Protein AF-0000000078659717 (afdb_homodimer)

InterPro domains:
  IPR007537 tRNAHis guanylyltransferase Thg1 [PTHR12729] (13-217)
  IPR024956 tRNAHis guanylyltransferase catalytic domain [PF04446] (12-141)
  IPR038469 tRNAHis guanylyltransferase Thg1 superfamily [G3DSA:3.30.70.3000] (7-246)

Sequence (492 aa):
MVKKKYTDFDIRMKEYEKAYKIKLPKRMPVLVRIDGKAFHTYTKGMEKPFDENIAKAMWETSKYLAENIMGCKVVYHQSDEISLLITNYDKLTTESWFSNSLQKIASISASLATYKFNDYMKTNNFSDKAAIFDARAWVLPQDEVCNYFLWRQQDCTKNSISMVAQANFSHKQLHRLSGSQMQDKLMLERGINWNNLPTWQKRGVCITKQYHSKGETKRSRWEVDLEIPIFSKDRSYIDQYVYLNKMVKKKYTDFDIRMKEYEKAYKIKLPKRMPVLVRIDGKAFHTYTKGMEKPFDENIAKAMWETSKYLAENIMGCKVVYHQSDEISLLITNYDKLTTESWFSNSLQKIASISASLATYKFNDYMKTNNFSDKAAIFDARAWVLPQDEVCNYFLWRQQDCTKNSISMVAQANFSHKQLHRLSGSQMQDKLMLERGINWNNLPTWQKRGVCITKQYHSKGETKRSRWEVDLEIPIFSKDRSYIDQYVYLNK

Nearest PDB structures (foldseek):
  4kgm-assembly1_A-2  TM=9.883E-01  e=4.163E-37  Bacillus thuringiensis serovar israelensis ATCC 35646
  4kgm-assembly2_C-3  TM=9.774E-01  e=2.243E-37  Bacillus thuringiensis serovar israelensis ATCC 35646
  4kgm-assembly1_B-2  TM=9.807E-01  e=6.419E-37  Bacillus thuringiensis serovar israelensis ATCC 35646
  4kgm-assembly2_D-3  TM=9.768E-01  e=7.616E-36  Bacillus thuringiensis serovar israelensis ATCC 35646
  4kgk-assembly1_A  TM=9.848E-01  e=1.196E-32  Bacillus thuringiensis serovar israelensis ATCC 35646

Foldseek 3Di:
DPDPPDDPVRVVVVVVVVVPFDFADAQFKKKKKKFWDPVVVVCVPADPPDHVLLLVLQQQLQQQLQVPFAQWAKWWDADRMIMTIGGQVPDPPGAHGVNRGFVCVFVVSQVSSQVSSCVSCVVVVVDNDRIGMTMGMHGDHLVCQLVVLLVLQVVLQQVLLVRVLVVPDPCVVCPPPHSVRSQVCCCPPVVDRSVPDFQCSRGRWMWHWDWDDDDPDIDIGTDIDSDDDNCVVPVCSRSCSRCVPD/DPDPPDDPVRVVVVVVVVVPFDFADAQFKKKKKKFWDPVVVVCVPADPPDHVLLLVLQQQLQQQLQVPFPQWAKWWDADRMIMTIGGQVPDPPGAHGVNRGFVCVFVVSQVSSQVSSCVSCVVVVNDNDRIGMGMGMHGDHLVCQLVVLLVLQVVLQQVLLVRVLVVPDPCVVCPPPHSVRSQVCCCPPVVDHSVPDFQCSRGRWMWHWDWDDDDPDIDIGTDIDSDDDNCVVPVCSRSCSRCVPD

Organism: NCBI:txid2884420

Secondary structure (DSSP, 8-state):
-------HHHHHHHHHHHTT--BPPSSS-EEEEEEETTHHHHTTTS-SS--HHHHHHHHHHHHHHHHHSTTEEEEEEETTEEEEEE---SSTTPPPGGGGBHHHHHHHHHHHHHHHHHHHHHHTTS--SPP-EEEEEEE--HHHHHHHHHHHHHHHHHHHHHHHHHHHS-HHHHTT--HHHHHHHIIIII---GGGS-HHHHH-EEEEEEEEEETTEEEEEEEEETTPPPTTT-THHHHHHHS---/-------HHHHHHHHHHHTT--BPPSSS-EEEEEEETTHHHHTTTS-SS--HHHHHHHHHHHHHHHHHSTTEEEEEEETTEEEEEE---SSTTPPPGGGGBHHHHHHHHHHHHHHHHHHHHHHTTS--SPP-EEEEEEE--HHHHHHHHHHHHHHHHHHHHHHHHHHHS-HHHHTT--HHHHHHHHHHHH---GGGS-HHHHH-EEEEEEEEEETTEEEEEEEEETTPPPTTT-THHHHHHHS---

Radius of gyration: 25.47 Å; Cα contacts (8 Å, |Δi|>4): 836; chains: 2; bounding box: 66×80×56 Å

pLDDT: mean 94.97, std 9.18, range [29.44, 98.94]

Solvent-accessible surface area (backbone atoms only — not comparable to full-atom values): 26848 Å² total; per-residue (Å²): 127,87,76,81,81,75,48,73,68,52,49,54,58,48,47,48,53,51,74,57,64,48,60,54,74,79,70,41,39,32,40,39,41,34,37,49,57,64,45,78,66,69,50,61,91,52,59,77,70,67,39,66,68,61,52,51,31,52,51,53,22,50,41,51,46,52,74,70,38,66,46,50,57,41,34,40,40,42,95,63,35,39,37,35,39,29,48,27,58,91,40,94,79,44,70,48,56,75,71,30,28,47,38,49,52,11,0,37,53,8,8,52,42,16,40,45,31,42,52,48,29,42,76,69,69,73,45,85,70,88,60,43,20,26,17,41,59,38,60,45,60,73,89,44,49,50,54,46,55,37,52,53,32,53,51,31,32,53,50,33,54,51,37,51,42,56,68,75,41,54,69,77,78,50,61,92,54,50,73,69,52,43,47,48,46,32,34,76,74,68,66,41,59,73,85,74,50,59,46,50,61,43,47,20,36,32,38,37,76,42,79,44,75,52,86,94,47,82,44,74,45,68,41,78,35,60,77,62,75,59,46,90,82,41,47,63,77,50,41,56,67,70,59,61,82,123,126,86,74,80,81,73,48,72,67,51,50,54,57,48,48,48,52,51,74,58,64,48,62,54,74,81,69,41,40,31,40,39,41,33,38,49,57,63,47,79,65,68,51,61,90,53,60,76,68,69,38,66,69,60,51,50,30,51,50,53,22,49,42,52,48,51,75,70,39,66,46,51,55,42,34,41,40,40,95,63,35,37,38,36,39,30,48,27,58,90,41,93,81,44,70,48,57,74,69,29,28,48,40,51,53,12,0,37,54,8,7,52,41,16,38,43,30,42,50,45,27,43,74,69,71,72,46,84,69,87,60,41,20,26,17,42,59,38,60,45,60,72,88,45,49,49,55,47,54,37,52,53,32,52,50,33,32,53,50,33,52,50,36,52,41,56,68,74,38,54,69,77,78,51,61,93,53,49,70,68,51,42,47,50,45,34,33,76,74,68,68,41,59,71,85,74,50,57,46,51,62,45,46,20,34,32,38,36,77,41,79,43,74,54,85,93,46,80,44,75,44,68,41,80,36,61,76,61,72,60,47,90,82,42,48,61,76,50,41,55,67,70,60,60,82,126

Structure (mmCIF, N/CA/C/O backbone):
data_AF-0000000078659717-model_v1
#
loop_
_entity.id
_entity.type
_entity.pdbx_description
1 polymer Gp378
#
loop_
_atom_site.group_PDB
_atom_site.id
_atom_site.type_symbol
_atom_site.label_atom_id
_atom_site.label_alt_id
_atom_site.label_comp_id
_atom_site.label_asym_id
_atom_site.label_entity_id
_atom_site.label_seq_id
_atom_site.pdbx_PDB_ins_code
_atom_site.Cartn_x
_atom_site.Cartn_y
_atom_site.Cartn_z
_atom_site.occupancy
_atom_site.B_iso_or_equiv
_atom_site.auth_seq_id
_atom_site.auth_comp_id
_atom_site.auth_asym_id
_atom_site.auth_atom_id
_atom_site.pdbx_PDB_model_num
ATOM 1 N N . MET A 1 1 ? -19.469 -27.016 5.164 1 29.44 1 MET A N 1
ATOM 2 C CA . MET A 1 1 ? -18.328 -26.641 4.352 1 29.44 1 MET A CA 1
ATOM 3 C C . MET A 1 1 ? -17.094 -27.469 4.734 1 29.44 1 MET A C 1
ATOM 5 O O . MET A 1 1 ? -16.703 -27.484 5.902 1 29.44 1 MET A O 1
ATOM 9 N N . VAL A 1 2 ? -16.875 -28.594 4.043 1 34 2 VAL A N 1
ATOM 10 C CA . VAL A 1 2 ? -15.797 -29.5 4.414 1 34 2 VAL A CA 1
ATOM 11 C C . VAL A 1 2 ? -14.516 -28.703 4.68 1 34 2 VAL A C 1
ATOM 13 O O . VAL A 1 2 ? -14.062 -27.953 3.818 1 34 2 VAL A O 1
ATOM 16 N N . LYS A 1 3 ? -14.133 -28.547 5.852 1 50.91 3 LYS A N 1
ATOM 17 C CA . LYS A 1 3 ? -12.922 -27.859 6.293 1 50.91 3 LYS A CA 1
ATOM 18 C C . LYS A 1 3 ? -11.688 -28.422 5.582 1 50.91 3 LYS A C 1
ATOM 20 O O . LYS A 1 3 ? -11.469 -29.641 5.57 1 50.91 3 LYS A O 1
ATOM 25 N N . LYS A 1 4 ? -11.109 -27.703 4.551 1 56.97 4 LYS A N 1
ATOM 26 C CA . LYS A 1 4 ? -9.922 -28.078 3.781 1 56.97 4 LYS A CA 1
ATOM 27 C C . LYS A 1 4 ? -8.852 -28.672 4.68 1 56.97 4 LYS A C 1
ATOM 29 O O . LYS A 1 4 ? -8.461 -28.078 5.684 1 56.97 4 LYS A O 1
ATOM 34 N N . LYS A 1 5 ? -8.578 -30.031 4.676 1 68.81 5 LYS A N 1
ATOM 35 C CA . LYS A 1 5 ? -7.52 -30.703 5.434 1 68.81 5 LYS A CA 1
ATOM 36 C C . LYS A 1 5 ? -6.141 -30.266 4.953 1 68.81 5 LYS A C 1
ATOM 38 O O . LYS A 1 5 ? -5.75 -30.547 3.822 1 68.81 5 LYS A O 1
ATOM 43 N N . TYR A 1 6 ? -5.48 -29.297 5.699 1 80.62 6 TYR A N 1
ATOM 44 C CA . TYR A 1 6 ? -4.133 -28.844 5.371 1 80.62 6 TYR A CA 1
ATOM 45 C C . TYR A 1 6 ? -3.115 -29.969 5.562 1 80.62 6 TYR A C 1
ATOM 47 O O . TYR A 1 6 ? -3.189 -30.719 6.531 1 80.62 6 TYR A O 1
ATOM 55 N N . THR A 1 7 ? -2.301 -30.172 4.574 1 87.94 7 THR A N 1
ATOM 56 C CA . THR A 1 7 ? -1.182 -31.094 4.691 1 87.94 7 THR A CA 1
ATOM 57 C C . THR A 1 7 ? -0.105 -30.531 5.613 1 87.94 7 THR A C 1
ATOM 59 O O . THR A 1 7 ? -0.147 -29.359 5.977 1 87.94 7 THR A O 1
ATOM 62 N N . ASP A 1 8 ? 0.737 -31.375 6.09 1 91.5 8 ASP A N 1
ATOM 63 C CA . ASP A 1 8 ? 1.882 -30.938 6.875 1 91.5 8 ASP A CA 1
ATOM 64 C C . ASP A 1 8 ? 2.699 -29.891 6.117 1 91.5 8 ASP A C 1
ATOM 66 O O . ASP A 1 8 ? 3.242 -28.969 6.719 1 91.5 8 ASP A O 1
ATOM 70 N N . PHE A 1 9 ? 2.77 -30.047 4.887 1 92.56 9 PHE A N 1
ATOM 71 C CA . PHE A 1 9 ? 3.48 -29.125 4.016 1 92.56 9 PHE A CA 1
ATOM 72 C C . PHE A 1 9 ? 2.822 -27.75 4.035 1 92.56 9 PHE A C 1
ATOM 74 O O . PHE A 1 9 ? 3.5 -26.734 4.203 1 92.56 9 PHE A O 1
ATOM 81 N N . ASP A 1 10 ? 1.534 -27.672 3.979 1 93.56 10 ASP A N 1
ATOM 82 C CA . ASP A 1 10 ? 0.777 -26.422 4.066 1 93.56 10 ASP A CA 1
ATOM 83 C C . ASP A 1 10 ? 1.023 -25.719 5.398 1 93.56 10 ASP A C 1
ATOM 85 O O . ASP A 1 10 ? 1.271 -24.516 5.438 1 93.56 10 ASP A O 1
ATOM 89 N N . ILE A 1 11 ? 0.932 -26.516 6.363 1 94.88 11 ILE A N 1
ATOM 90 C CA . ILE A 1 11 ? 1.071 -26 7.719 1 94.88 11 ILE A CA 1
ATOM 91 C C . ILE A 1 11 ? 2.453 -25.375 7.891 1 94.88 11 ILE A C 1
ATOM 93 O O . ILE A 1 11 ? 2.578 -24.281 8.445 1 94.88 11 ILE A O 1
ATOM 97 N N . ARG A 1 12 ? 3.447 -26.062 7.426 1 95.5 12 ARG A N 1
ATOM 98 C CA . ARG A 1 12 ? 4.816 -25.578 7.547 1 95.5 12 ARG A CA 1
ATOM 99 C C . ARG A 1 12 ? 4.988 -24.234 6.832 1 95.5 12 ARG A C 1
ATOM 101 O O . ARG A 1 12 ? 5.551 -23.297 7.395 1 95.5 12 ARG A O 1
ATOM 108 N N . MET A 1 13 ? 4.512 -24.094 5.605 1 96 13 MET A N 1
ATOM 109 C CA . MET A 1 13 ? 4.613 -22.844 4.863 1 96 13 MET A CA 1
ATOM 110 C C . MET A 1 13 ? 3.865 -21.719 5.582 1 96 13 MET A C 1
ATOM 112 O O . MET A 1 13 ? 4.367 -20.609 5.691 1 96 13 MET A O 1
ATOM 116 N N . LYS A 1 14 ? 2.701 -22.047 6.082 1 96.19 14 LYS A N 1
ATOM 117 C CA . LYS A 1 14 ? 1.874 -21.062 6.773 1 96.19 14 LYS A CA 1
ATOM 118 C C . LYS A 1 14 ? 2.527 -20.609 8.078 1 96.19 14 LYS A C 1
ATOM 120 O O . LYS A 1 14 ? 2.379 -19.453 8.484 1 96.19 14 LYS A O 1
ATOM 125 N N . GLU A 1 15 ? 3.24 -21.516 8.695 1 96.88 15 GLU A N 1
ATOM 126 C CA . GLU A 1 15 ? 3.893 -21.188 9.961 1 96.88 15 GLU A CA 1
ATOM 127 C C . GLU A 1 15 ? 4.973 -20.125 9.773 1 96.88 15 GLU A C 1
ATOM 129 O O . GLU A 1 15 ? 5.152 -19.266 10.625 1 96.88 15 GLU A O 1
ATOM 134 N N . TYR A 1 16 ? 5.727 -20.203 8.688 1 97.25 16 TYR A N 1
ATOM 135 C CA . TYR A 1 16 ? 6.727 -19.188 8.398 1 97.25 16 TYR A CA 1
ATOM 136 C C . TYR A 1 16 ? 6.078 -17.812 8.273 1 97.25 16 TYR A C 1
ATOM 138 O O . TYR A 1 16 ? 6.594 -16.812 8.805 1 97.25 16 TYR A O 1
ATOM 146 N N . GLU A 1 17 ? 4.965 -17.75 7.559 1 96.38 17 GLU A N 1
ATOM 147 C CA . GLU A 1 17 ? 4.23 -16.5 7.383 1 96.38 17 GLU A CA 1
ATOM 148 C C . GLU A 1 17 ? 3.672 -16 8.711 1 96.38 17 GLU A C 1
ATOM 150 O O . GLU A 1 17 ? 3.766 -14.812 9.016 1 96.38 17 GLU A O 1
ATOM 155 N N . LYS A 1 18 ? 3.133 -16.922 9.469 1 96.25 18 LYS A N 1
ATOM 156 C CA . LYS A 1 18 ? 2.471 -16.594 10.734 1 96.25 18 LYS A CA 1
ATOM 157 C C . LYS A 1 18 ? 3.455 -16 11.734 1 96.25 18 LYS A C 1
ATOM 159 O O . LYS A 1 18 ? 3.084 -15.164 12.555 1 96.25 18 LYS A O 1
ATOM 164 N N . ALA A 1 19 ? 4.695 -16.391 11.648 1 96.5 19 ALA A N 1
ATOM 165 C CA . ALA A 1 19 ? 5.727 -15.945 12.578 1 96.5 19 ALA A CA 1
ATOM 166 C C . ALA A 1 19 ? 5.895 -14.43 12.523 1 96.5 19 ALA A C 1
ATOM 168 O O . ALA A 1 19 ? 6.383 -13.82 13.477 1 96.5 19 ALA A O 1
ATOM 169 N N . TYR A 1 20 ? 5.449 -13.82 11.477 1 96.75 20 TYR A N 1
ATOM 170 C CA . TYR A 1 20 ? 5.625 -12.383 11.305 1 96.75 20 TYR A CA 1
ATOM 171 C C . TYR A 1 20 ? 4.277 -11.672 11.25 1 96.75 20 TYR A C 1
ATOM 173 O O . TYR A 1 20 ? 4.188 -10.539 10.781 1 96.75 20 TYR A O 1
ATOM 181 N N . LYS A 1 21 ? 3.285 -12.438 11.602 1 95.38 21 LYS A N 1
ATOM 182 C CA . LYS A 1 21 ? 1.972 -11.82 11.758 1 95.38 21 LYS A CA 1
ATOM 183 C C . LYS A 1 21 ? 1.873 -11.07 13.086 1 95.38 21 LYS A C 1
ATOM 185 O O . LYS A 1 21 ? 1.842 -11.688 14.148 1 95.38 21 LYS A O 1
ATOM 190 N N . ILE A 1 22 ? 1.884 -9.742 13.008 1 96.69 22 ILE A N 1
ATOM 191 C CA . ILE A 1 22 ? 1.797 -8.891 14.188 1 96.69 22 ILE A CA 1
ATOM 192 C C . ILE A 1 22 ? 0.433 -8.203 14.227 1 96.69 22 ILE A C 1
ATOM 194 O O . ILE A 1 22 ? -0.019 -7.648 13.227 1 96.69 22 ILE A O 1
ATOM 198 N N . LYS A 1 23 ? -0.174 -8.273 15.359 1 97.19 23 LYS A N 1
ATOM 199 C CA . LYS A 1 23 ? -1.453 -7.602 15.562 1 97.19 23 LYS A CA 1
ATOM 200 C C . LYS A 1 23 ? -1.335 -6.512 16.625 1 97.19 23 LYS A C 1
ATOM 202 O O . LYS A 1 23 ? -0.717 -6.723 17.672 1 97.19 23 LYS A O 1
ATOM 207 N N . LEU A 1 24 ? -1.872 -5.375 16.344 1 98.06 24 LEU A N 1
ATOM 208 C CA . LEU A 1 24 ? -1.978 -4.32 17.344 1 98.06 24 LEU A CA 1
ATOM 209 C C . LEU A 1 24 ? -2.986 -4.695 18.438 1 98.06 24 LEU A C 1
ATOM 211 O O . LEU A 1 24 ? -3.943 -5.43 18.172 1 98.06 24 LEU A O 1
ATOM 215 N N . PRO A 1 25 ? -2.744 -4.203 19.672 1 96.44 25 PRO A N 1
ATOM 216 C CA . PRO A 1 25 ? -3.715 -4.484 20.734 1 96.44 25 PRO A CA 1
ATOM 217 C C . PRO A 1 25 ? -5.102 -3.92 20.422 1 96.44 25 PRO A C 1
ATOM 219 O O . PRO A 1 25 ? -5.219 -2.879 19.766 1 96.44 25 PRO A O 1
ATOM 222 N N . LYS A 1 26 ? -6.082 -4.645 20.922 1 94.56 26 LYS A N 1
ATOM 223 C CA . LYS A 1 26 ? -7.465 -4.219 20.734 1 94.56 26 LYS A CA 1
ATOM 224 C C . LYS A 1 26 ? -7.824 -3.072 21.672 1 94.56 26 LYS A C 1
ATOM 226 O O . LYS A 1 26 ? -7.16 -2.869 22.688 1 94.56 26 LYS A O 1
ATOM 231 N N . ARG A 1 27 ? -8.875 -2.307 21.25 1 94.69 27 ARG A N 1
ATOM 232 C CA . ARG A 1 27 ? -9.547 -1.279 22.047 1 94.69 27 ARG A CA 1
ATOM 233 C C . ARG A 1 27 ? -8.57 -0.183 22.453 1 94.69 27 ARG A C 1
ATOM 235 O O . ARG A 1 27 ? -8.609 0.299 23.594 1 94.69 27 ARG A O 1
ATOM 242 N N . MET A 1 28 ? -7.598 0.082 21.703 1 97 28 MET A N 1
ATOM 243 C CA . MET A 1 28 ? -6.715 1.244 21.766 1 97 28 MET A CA 1
ATOM 244 C C . MET A 1 28 ? -6.789 2.062 20.484 1 97 28 MET A C 1
ATOM 246 O O . MET A 1 28 ? -7.035 1.515 19.406 1 97 28 MET A O 1
ATOM 250 N N . PRO A 1 29 ? -6.547 3.396 20.625 1 98.06 29 PRO A N 1
ATOM 251 C CA . PRO A 1 29 ? -6.461 4.172 19.391 1 98.06 29 PRO A CA 1
ATOM 252 C C . PRO A 1 29 ? -5.355 3.674 18.453 1 98.06 29 PRO A C 1
ATOM 254 O O . PRO A 1 29 ? -4.238 3.41 18.906 1 98.06 29 PRO A O 1
ATOM 257 N N . VAL A 1 30 ? -5.703 3.498 17.25 1 98.75 30 VAL A N 1
ATOM 258 C CA . VAL A 1 30 ? -4.727 3.146 16.219 1 98.75 30 VAL A CA 1
ATOM 259 C C . VAL A 1 30 ? -4.445 4.363 15.336 1 98.75 30 VAL A C 1
ATOM 261 O O . VAL A 1 30 ? -5.371 4.992 14.82 1 98.75 30 VAL A O 1
ATOM 264 N N . LEU A 1 31 ? -3.182 4.711 15.227 1 98.88 31 LEU A N 1
ATOM 265 C CA . LEU A 1 31 ? -2.748 5.723 14.266 1 98.88 31 LEU A CA 1
ATOM 266 C C . LEU A 1 31 ? -2.184 5.078 13.008 1 98.88 31 LEU A C 1
ATOM 268 O O . LEU A 1 31 ? -1.437 4.102 13.086 1 98.88 31 LEU A O 1
ATOM 272 N N . VAL A 1 32 ? -2.627 5.547 11.867 1 98.94 32 VAL A N 1
ATOM 273 C CA . VAL A 1 32 ? -2.02 5.215 10.578 1 98.94 32 VAL A CA 1
ATOM 274 C C . VAL A 1 32 ? -1.432 6.473 9.945 1 98.94 32 VAL A C 1
ATOM 276 O O . VAL A 1 32 ? -2.129 7.477 9.781 1 98.94 32 VAL A O 1
ATOM 279 N N . ARG A 1 33 ? -0.176 6.457 9.664 1 98.94 33 ARG A N 1
ATOM 280 C CA . ARG A 1 33 ? 0.45 7.559 8.945 1 98.94 33 ARG A CA 1
ATOM 281 C C . ARG A 1 33 ? 0.884 7.125 7.551 1 98.94 33 ARG A C 1
ATOM 283 O O . ARG A 1 33 ? 1.571 6.113 7.395 1 98.94 33 ARG A O 1
ATOM 290 N N . ILE A 1 34 ? 0.404 7.785 6.582 1 98.94 34 ILE A N 1
ATOM 291 C CA . ILE A 1 34 ? 0.702 7.555 5.176 1 98.94 34 ILE A CA 1
ATOM 292 C C . ILE A 1 34 ? 1.56 8.695 4.633 1 98.94 34 ILE A C 1
ATOM 294 O O . ILE A 1 34 ? 1.248 9.867 4.848 1 98.94 34 ILE A O 1
ATOM 298 N N . ASP A 1 35 ? 2.68 8.367 3.953 1 98.5 35 ASP A N 1
ATOM 299 C CA . ASP A 1 35 ? 3.639 9.375 3.498 1 98.5 35 ASP A CA 1
ATOM 300 C C . ASP A 1 35 ? 4.059 9.117 2.053 1 98.5 35 ASP A C 1
ATOM 302 O O . ASP A 1 35 ? 4.328 7.973 1.673 1 98.5 35 ASP A O 1
ATOM 306 N N . GLY A 1 36 ? 4.094 10.18 1.272 1 98.62 36 GLY A N 1
ATOM 307 C CA . GLY A 1 36 ? 4.555 10.047 -0.1 1 98.62 36 GLY A CA 1
ATOM 308 C C . GLY A 1 36 ? 6.02 9.672 -0.204 1 98.62 36 GLY A C 1
ATOM 309 O O . GLY A 1 36 ? 6.855 10.219 0.521 1 98.62 36 GLY A O 1
ATOM 310 N N . LYS A 1 37 ? 6.309 8.766 -1.077 1 97.69 37 LYS A N 1
ATOM 311 C CA . LYS A 1 37 ? 7.695 8.383 -1.336 1 97.69 37 LYS A CA 1
ATOM 312 C C . LYS A 1 37 ? 8.344 9.32 -2.35 1 97.69 37 LYS A C 1
ATOM 314 O O . LYS A 1 37 ? 7.898 9.406 -3.496 1 97.69 37 LYS A O 1
ATOM 319 N N . ALA A 1 38 ? 9.359 10 -1.999 1 96.38 38 ALA A N 1
ATOM 320 C CA . ALA A 1 38 ? 10.164 10.859 -2.873 1 96.38 38 ALA A CA 1
ATOM 321 C C . ALA A 1 38 ? 9.312 11.969 -3.486 1 96.38 38 ALA A C 1
ATOM 323 O O . ALA A 1 38 ? 9.367 12.203 -4.695 1 96.38 38 ALA A O 1
ATOM 324 N N . PHE A 1 39 ? 8.562 12.609 -2.688 1 96.69 39 PHE A N 1
ATOM 325 C CA . PHE A 1 39 ? 7.66 13.633 -3.186 1 96.69 39 PHE A CA 1
ATOM 326 C C . PHE A 1 39 ? 8.43 14.906 -3.523 1 96.69 39 PHE A C 1
ATOM 328 O O . PHE A 1 39 ? 7.922 15.766 -4.25 1 96.69 39 PHE A O 1
ATOM 335 N N . HIS A 1 40 ? 9.617 15.047 -2.873 1 93.44 40 HIS A N 1
ATOM 336 C CA . HIS A 1 40 ? 10.453 16.156 -3.307 1 93.44 40 HIS A CA 1
ATOM 337 C C . HIS A 1 40 ? 10.742 16.078 -4.801 1 93.44 40 HIS A C 1
ATOM 339 O O . HIS A 1 40 ? 10.828 17.109 -5.477 1 93.44 40 HIS A O 1
ATOM 345 N N . THR A 1 41 ? 10.922 14.883 -5.316 1 95.44 41 THR A N 1
ATOM 346 C CA . THR A 1 41 ? 11.133 14.648 -6.742 1 95.44 41 THR A CA 1
ATOM 347 C C . THR A 1 41 ? 9.82 14.719 -7.508 1 95.44 41 THR A C 1
ATOM 349 O O . THR A 1 41 ? 9.758 15.312 -8.586 1 95.44 41 THR A O 1
ATOM 352 N N . TYR A 1 42 ? 8.789 14.25 -6.934 1 96.88 42 TYR A N 1
ATOM 353 C CA . TYR A 1 42 ? 7.473 14.211 -7.57 1 96.88 42 TYR A CA 1
ATOM 354 C C . TYR A 1 42 ? 6.977 15.617 -7.879 1 96.88 42 TYR A C 1
ATOM 356 O O . TYR A 1 42 ? 6.371 15.852 -8.93 1 96.88 42 TYR A O 1
ATOM 364 N N . THR A 1 43 ? 7.262 16.547 -6.957 1 95.44 43 THR A N 1
ATOM 365 C CA . THR A 1 43 ? 6.656 17.875 -7.059 1 95.44 43 THR A CA 1
ATOM 366 C C . THR A 1 43 ? 7.57 18.828 -7.824 1 95.44 43 THR A C 1
ATOM 368 O O . THR A 1 43 ? 7.305 20.031 -7.895 1 95.44 43 THR A O 1
ATOM 371 N N . LYS A 1 44 ? 8.609 18.266 -8.359 1 94.19 44 LYS A N 1
ATOM 372 C CA . LYS A 1 44 ? 9.461 19.109 -9.203 1 94.19 44 LYS A CA 1
ATOM 373 C C . LYS A 1 44 ? 8.664 19.703 -10.359 1 94.19 44 LYS A C 1
ATOM 375 O O . LYS A 1 44 ? 7.957 18.984 -11.07 1 94.19 44 LYS A O 1
ATOM 380 N N . GLY A 1 45 ? 8.695 20.984 -10.523 1 91.56 45 GLY A N 1
ATOM 381 C CA . GLY A 1 45 ? 8.008 21.672 -11.602 1 91.56 45 GLY A CA 1
ATOM 382 C C . GLY A 1 45 ? 6.621 22.141 -11.227 1 91.56 45 GLY A C 1
ATOM 383 O O . GLY A 1 45 ? 5.961 22.828 -12.008 1 91.56 45 GLY A O 1
ATOM 384 N N . MET A 1 46 ? 6.207 21.797 -10.078 1 94.38 46 MET A N 1
ATOM 385 C CA . MET A 1 46 ? 4.902 22.25 -9.617 1 94.38 46 MET A CA 1
ATOM 386 C C . MET A 1 46 ? 5.02 23.594 -8.883 1 94.38 46 MET A C 1
ATOM 388 O O . MET A 1 46 ? 6.125 24.062 -8.625 1 94.38 46 MET A O 1
ATOM 392 N N . GLU A 1 47 ? 3.916 24.141 -8.617 1 95 47 GLU A N 1
ATOM 393 C CA . GLU A 1 47 ? 3.891 25.469 -7.992 1 95 47 GLU A CA 1
ATOM 394 C C . GLU A 1 47 ? 4.5 25.422 -6.594 1 95 47 GLU A C 1
ATOM 396 O O . GLU A 1 47 ? 4.25 24.484 -5.824 1 95 47 GLU A O 1
ATOM 401 N N . LYS A 1 48 ? 5.309 26.438 -6.246 1 92.25 48 LYS A N 1
ATOM 402 C CA . LYS A 1 48 ? 5.926 26.609 -4.934 1 92.25 48 LYS A CA 1
ATOM 403 C C . LYS A 1 48 ? 5.465 27.906 -4.27 1 92.25 48 LYS A C 1
ATOM 405 O O . LYS A 1 48 ? 5.168 28.891 -4.953 1 92.25 48 LYS A O 1
ATOM 410 N N . PRO A 1 49 ? 5.367 28.031 -3.023 1 95.12 49 PRO A N 1
ATOM 411 C CA . PRO A 1 49 ? 5.695 27 -2.037 1 95.12 49 PRO A CA 1
ATOM 412 C C . PRO A 1 49 ? 4.578 25.984 -1.854 1 95.12 49 PRO A C 1
ATOM 414 O O . PRO A 1 49 ? 4.805 24.906 -1.296 1 95.12 49 PRO A O 1
ATOM 417 N N . PHE A 1 50 ? 3.332 26.312 -2.275 1 96.44 50 PHE A N 1
ATOM 418 C CA . PHE A 1 50 ? 2.178 25.438 -2.129 1 96.44 50 PHE A CA 1
ATOM 419 C C . PHE A 1 50 ? 1.498 25.203 -3.475 1 96.44 50 PHE A C 1
ATOM 421 O O . PHE A 1 50 ? 1.243 26.156 -4.219 1 96.44 50 PHE A O 1
ATOM 428 N N . ASP A 1 51 ? 1.269 24.031 -3.807 1 97.06 51 ASP A N 1
ATOM 429 C CA . ASP A 1 51 ? 0.549 23.688 -5.027 1 97.06 51 ASP A CA 1
ATOM 430 C C . ASP A 1 51 ? -0.885 23.25 -4.723 1 97.06 51 ASP A C 1
ATOM 432 O O . ASP A 1 51 ? -1.11 22.234 -4.07 1 97.06 51 ASP A O 1
ATOM 436 N N . GLU A 1 52 ? -1.806 23.984 -5.203 1 97.19 52 GLU A N 1
ATOM 437 C CA . GLU A 1 52 ? -3.211 23.766 -4.875 1 97.19 52 GLU A CA 1
ATOM 438 C C . GLU A 1 52 ? -3.719 22.453 -5.457 1 97.19 52 GLU A C 1
ATOM 440 O O . GLU A 1 52 ? -4.605 21.812 -4.883 1 97.19 52 GLU A O 1
ATOM 445 N N . ASN A 1 53 ? -3.23 22.094 -6.613 1 97.56 53 ASN A N 1
ATOM 446 C CA . ASN A 1 53 ? -3.643 20.828 -7.219 1 97.56 53 ASN A CA 1
ATOM 447 C C . ASN A 1 53 ? -3.244 19.641 -6.352 1 97.56 53 ASN A C 1
ATOM 449 O O . ASN A 1 53 ? -4.035 18.719 -6.16 1 97.56 53 ASN A O 1
ATOM 453 N N . ILE A 1 54 ? -2.033 19.672 -5.789 1 98 54 ILE A N 1
ATOM 454 C CA . ILE A 1 54 ? -1.56 18.609 -4.902 1 98 54 ILE A CA 1
ATOM 455 C C . ILE A 1 54 ? -2.406 18.578 -3.633 1 98 54 ILE A C 1
ATOM 457 O O . ILE A 1 54 ? -2.805 17.516 -3.168 1 98 54 ILE A O 1
ATOM 461 N N . ALA A 1 55 ? -2.646 19.766 -3.105 1 98.12 55 ALA A N 1
ATOM 462 C CA . ALA A 1 55 ? -3.459 19.859 -1.896 1 98.12 55 ALA A CA 1
ATOM 463 C C . ALA A 1 55 ? -4.84 19.25 -2.111 1 98.12 55 ALA A C 1
ATOM 465 O O . ALA A 1 55 ? -5.293 18.438 -1.309 1 98.12 55 ALA A O 1
ATOM 466 N N . LYS A 1 56 ? -5.453 19.609 -3.207 1 98.31 56 LYS A N 1
ATOM 467 C CA . LYS A 1 56 ? -6.777 19.078 -3.523 1 98.31 56 LYS A CA 1
ATOM 468 C C . LYS A 1 56 ? -6.742 17.562 -3.686 1 98.31 56 LYS A C 1
ATOM 470 O O . LYS A 1 56 ? -7.637 16.859 -3.205 1 98.31 56 LYS A O 1
ATOM 475 N N . ALA A 1 57 ? -5.75 17.078 -4.359 1 98.75 57 ALA A N 1
ATOM 476 C CA . ALA A 1 57 ? -5.602 15.633 -4.543 1 98.75 57 ALA A CA 1
ATOM 477 C C . ALA A 1 57 ? -5.453 14.922 -3.201 1 98.75 57 ALA A C 1
ATOM 479 O O . ALA A 1 57 ? -6.059 13.875 -2.979 1 98.75 57 ALA A O 1
ATOM 480 N N . MET A 1 58 ? -4.66 15.523 -2.328 1 98.88 58 MET A N 1
ATOM 481 C CA . MET A 1 58 ? -4.453 14.945 -1.005 1 98.88 58 MET A CA 1
ATOM 482 C C . MET A 1 58 ? -5.738 14.977 -0.188 1 98.88 58 MET A C 1
ATOM 484 O O . MET A 1 58 ? -6.02 14.047 0.57 1 98.88 58 MET A O 1
ATOM 488 N N . TRP A 1 59 ? -6.523 16.062 -0.346 1 98.88 59 TRP A N 1
ATOM 489 C CA . TRP A 1 59 ? -7.789 16.172 0.376 1 98.88 59 TRP A CA 1
ATOM 490 C C . TRP A 1 59 ? -8.781 15.117 -0.099 1 98.88 59 TRP A C 1
ATOM 492 O O . TRP A 1 59 ? -9.422 14.453 0.714 1 98.88 59 TRP A O 1
ATOM 502 N N . GLU A 1 60 ? -8.875 14.938 -1.368 1 98.88 60 GLU A N 1
ATOM 503 C CA . GLU A 1 60 ? -9.766 13.914 -1.91 1 98.88 60 GLU A CA 1
ATOM 504 C C . GLU A 1 60 ? -9.289 12.516 -1.535 1 98.88 60 GLU A C 1
ATOM 506 O O . GLU A 1 60 ? -10.109 11.625 -1.271 1 98.88 60 GLU A O 1
ATOM 511 N N . THR A 1 61 ? -8.039 12.312 -1.547 1 98.94 61 THR A N 1
ATOM 512 C CA . THR A 1 61 ? -7.465 11.055 -1.087 1 98.94 61 THR A CA 1
ATOM 513 C C . THR A 1 61 ? -7.824 10.797 0.375 1 98.94 61 THR A C 1
ATOM 515 O O . THR A 1 61 ? -8.227 9.695 0.738 1 98.94 61 THR A O 1
ATOM 518 N N . SER A 1 62 ? -7.68 11.82 1.209 1 98.94 62 SER A N 1
ATOM 519 C CA . SER A 1 62 ? -8.008 11.711 2.627 1 98.94 62 SER A CA 1
ATOM 520 C C . SER A 1 62 ? -9.469 11.352 2.832 1 98.94 62 SER A C 1
ATOM 522 O O . SER A 1 62 ? -9.797 10.516 3.676 1 98.94 62 SER A O 1
ATOM 524 N N . LYS A 1 63 ? -10.344 11.992 2.059 1 98.88 63 LYS A N 1
ATOM 525 C CA . LYS A 1 63 ? -11.758 11.656 2.121 1 98.88 63 LYS A CA 1
ATOM 526 C C . LYS A 1 63 ? -12 10.195 1.751 1 98.88 63 LYS A C 1
ATOM 528 O O . LYS A 1 63 ? -12.758 9.5 2.424 1 98.88 63 LYS A O 1
ATOM 533 N N . TYR A 1 64 ? -11.383 9.797 0.669 1 98.88 64 TYR A N 1
ATOM 534 C CA . TYR A 1 64 ? -11.5 8.422 0.194 1 98.88 64 TYR A CA 1
ATOM 535 C C . TYR A 1 64 ? -11.031 7.434 1.258 1 98.88 64 TYR A C 1
ATOM 537 O O . TYR A 1 64 ? -11.672 6.406 1.482 1 98.88 64 TYR A O 1
ATOM 545 N N . LEU A 1 65 ? -9.891 7.715 1.947 1 98.94 65 LEU A N 1
ATOM 546 C CA . LEU A 1 65 ? -9.383 6.887 3.035 1 98.94 65 LEU A CA 1
ATOM 547 C C . LEU A 1 65 ? -10.391 6.801 4.176 1 98.94 65 LEU A C 1
ATOM 549 O O . LEU A 1 65 ? -10.695 5.711 4.664 1 98.94 65 LEU A O 1
ATOM 553 N N . ALA A 1 66 ? -10.891 7.957 4.559 1 98.81 66 ALA A N 1
ATOM 554 C CA . ALA A 1 66 ? -11.844 8.008 5.664 1 98.81 66 ALA A CA 1
ATOM 555 C C . ALA A 1 66 ? -13.078 7.16 5.363 1 98.81 66 ALA A C 1
ATOM 557 O O . ALA A 1 66 ? -13.617 6.496 6.25 1 98.81 66 ALA A O 1
ATOM 558 N N . GLU A 1 67 ? -13.492 7.168 4.133 1 98.19 67 GLU A N 1
ATOM 559 C CA . GLU A 1 67 ? -14.68 6.441 3.693 1 98.19 67 GLU A CA 1
ATOM 560 C C . GLU A 1 67 ? -14.43 4.934 3.666 1 98.19 67 GLU A C 1
ATOM 562 O O . GLU A 1 67 ? -15.352 4.141 3.863 1 98.19 67 GLU A O 1
ATOM 567 N N . ASN A 1 68 ? -13.203 4.539 3.484 1 98.31 68 ASN A N 1
ATOM 568 C CA . ASN A 1 68 ? -12.945 3.137 3.172 1 98.31 68 ASN A CA 1
ATOM 569 C C . ASN A 1 68 ? -12.211 2.434 4.309 1 98.31 68 ASN A C 1
ATOM 571 O O . ASN A 1 68 ? -12 1.22 4.262 1 98.31 68 ASN A O 1
ATOM 575 N N . ILE A 1 69 ? -11.805 3.178 5.301 1 98.44 69 ILE A N 1
ATOM 576 C CA . ILE A 1 69 ? -11.125 2.578 6.449 1 98.44 69 ILE A CA 1
ATOM 577 C C . ILE A 1 69 ? -12.086 2.492 7.629 1 98.44 69 ILE A C 1
ATOM 579 O O . ILE A 1 69 ? -12.516 3.516 8.164 1 98.44 69 ILE A O 1
ATOM 583 N N . MET A 1 70 ? -12.367 1.288 8.008 1 97.44 70 MET A N 1
ATOM 584 C CA . MET A 1 70 ? -13.312 1.034 9.086 1 97.44 70 MET A CA 1
ATOM 585 C C . MET A 1 70 ? -12.805 1.605 10.406 1 97.44 70 MET A C 1
ATOM 587 O O . MET A 1 70 ? -11.656 1.378 10.781 1 97.44 70 MET A O 1
ATOM 591 N N . GLY A 1 71 ? -13.648 2.385 11.07 1 96.81 71 GLY A N 1
ATOM 592 C CA . GLY A 1 71 ? -13.305 2.9 12.383 1 96.81 71 GLY A CA 1
ATOM 593 C C . GLY A 1 71 ? -12.625 4.258 12.336 1 96.81 71 GLY A C 1
ATOM 594 O O . GLY A 1 71 ? -12.328 4.844 13.383 1 96.81 71 GLY A O 1
ATOM 595 N N . CYS A 1 72 ? -12.383 4.789 11.164 1 98.25 72 CYS A N 1
ATOM 596 C CA . CYS A 1 72 ? -11.719 6.086 11.039 1 98.25 72 CYS A CA 1
ATOM 597 C C . CYS A 1 72 ? -12.547 7.184 11.695 1 98.25 72 CYS A C 1
ATOM 599 O O . CYS A 1 72 ? -13.758 7.281 11.461 1 98.25 72 CYS A O 1
ATOM 601 N N . LYS A 1 73 ? -11.898 8.016 12.477 1 97.88 73 LYS A N 1
ATOM 602 C CA . LYS A 1 73 ? -12.609 9.062 13.211 1 97.88 73 LYS A CA 1
ATOM 603 C C . LYS A 1 73 ? -12.258 10.445 12.672 1 97.88 73 LYS A C 1
ATOM 605 O O . LYS A 1 73 ? -13.102 11.344 12.664 1 97.88 73 LYS A O 1
ATOM 610 N N . VAL A 1 74 ? -11.055 10.625 12.32 1 98.69 74 VAL A N 1
ATOM 611 C CA . VAL A 1 74 ? -10.555 11.898 11.805 1 98.69 74 VAL A CA 1
ATOM 612 C C . VAL A 1 74 ? -9.281 11.672 11 1 98.69 74 VAL A C 1
ATOM 614 O O . VAL A 1 74 ? -8.523 10.734 11.273 1 98.69 74 VAL A O 1
ATOM 617 N N . VAL A 1 75 ? -9.086 12.438 9.961 1 98.94 75 VAL A N 1
ATOM 618 C CA . VAL A 1 75 ? -7.875 12.422 9.148 1 98.94 75 VAL A CA 1
ATOM 619 C C . VAL A 1 75 ? -7.211 13.797 9.18 1 98.94 75 VAL A C 1
ATOM 621 O O . VAL A 1 75 ? -7.883 14.82 9.07 1 98.94 75 VAL A O 1
ATOM 624 N N . TYR A 1 76 ? -5.945 13.867 9.484 1 98.94 76 TYR A N 1
ATOM 625 C CA . TYR A 1 76 ? -5.145 15.086 9.398 1 98.94 76 TYR A CA 1
ATOM 626 C C . TYR A 1 76 ? -4.188 15.031 8.219 1 98.94 76 TYR A C 1
ATOM 628 O O . TYR A 1 76 ? -3.508 14.023 8.008 1 98.94 76 TYR A O 1
ATOM 636 N N . HIS A 1 77 ? -4.215 16.047 7.375 1 98.88 77 HIS A N 1
ATOM 637 C CA . HIS A 1 77 ? -3.33 16.125 6.219 1 98.88 77 HIS A CA 1
ATOM 638 C C . HIS A 1 77 ? -2.385 17.312 6.324 1 98.88 77 HIS A C 1
ATOM 640 O O . HIS A 1 77 ? -2.803 18.406 6.695 1 98.88 77 HIS A O 1
ATOM 646 N N . GLN A 1 78 ? -1.093 17.078 6.012 1 98.12 78 GLN A N 1
ATOM 647 C CA . GLN A 1 78 ? -0.085 18.109 5.777 1 98.12 78 GLN A CA 1
ATOM 648 C C . GLN A 1 78 ? 0.932 17.656 4.734 1 98.12 78 GLN A C 1
ATOM 650 O O . GLN A 1 78 ? 1.318 16.484 4.707 1 98.12 78 GLN A O 1
ATOM 655 N N . SER A 1 79 ? 1.287 18.531 3.779 1 96.62 79 SER A N 1
ATOM 656 C CA . SER A 1 79 ? 2.297 18.234 2.764 1 96.62 79 SER A CA 1
ATOM 657 C C . SER A 1 79 ? 2.006 16.922 2.047 1 96.62 79 SER A C 1
ATOM 659 O O . SER A 1 79 ? 0.946 16.766 1.437 1 96.62 79 SER A O 1
ATOM 661 N N . ASP A 1 80 ? 2.904 16.016 2.121 1 97.94 80 ASP A N 1
ATOM 662 C CA . ASP A 1 80 ? 2.689 14.719 1.492 1 97.94 80 ASP A CA 1
ATOM 663 C C . ASP A 1 80 ? 2.336 13.656 2.531 1 97.94 80 ASP A C 1
ATOM 665 O O . ASP A 1 80 ? 2.447 12.453 2.266 1 97.94 80 ASP A O 1
ATOM 669 N N . GLU A 1 81 ? 1.896 14.07 3.691 1 98.75 81 GLU A N 1
ATOM 670 C CA . GLU A 1 81 ? 1.644 13.164 4.809 1 98.75 81 GLU A CA 1
ATOM 671 C C . GLU A 1 81 ? 0.176 13.195 5.223 1 98.75 81 GLU A C 1
ATOM 673 O O . GLU A 1 81 ? -0.437 14.266 5.277 1 98.75 81 GLU A O 1
ATOM 678 N N . ILE A 1 82 ? -0.415 12.016 5.457 1 98.94 82 ILE A N 1
ATOM 679 C CA . ILE A 1 82 ? -1.773 11.836 5.957 1 98.94 82 ILE A CA 1
ATOM 680 C C . ILE A 1 82 ? -1.744 11.008 7.238 1 98.94 82 ILE A C 1
ATOM 682 O O . ILE A 1 82 ? -1.128 9.938 7.285 1 98.94 82 ILE A O 1
ATOM 686 N N . SER A 1 83 ? -2.377 11.508 8.305 1 98.94 83 SER A N 1
ATOM 687 C CA . SER A 1 83 ? -2.514 10.773 9.562 1 98.94 83 SER A CA 1
ATOM 688 C C . SER A 1 83 ? -3.977 10.469 9.867 1 98.94 83 SER A C 1
ATOM 690 O O . SER A 1 83 ? -4.82 11.367 9.859 1 98.94 83 SER A O 1
ATOM 692 N N . LEU A 1 84 ? -4.277 9.219 10.148 1 98.88 84 LEU A N 1
ATOM 693 C CA . LEU A 1 84 ? -5.633 8.797 10.477 1 98.88 84 LEU A CA 1
ATOM 694 C C . LEU A 1 84 ? -5.715 8.289 11.914 1 98.88 84 LEU A C 1
ATOM 696 O O . LEU A 1 84 ? -4.82 7.57 12.367 1 98.88 84 LEU A O 1
ATOM 700 N N . LEU A 1 85 ? -6.797 8.641 12.555 1 98.81 85 LEU A N 1
ATOM 701 C CA . LEU A 1 85 ? -7.156 8.008 13.828 1 98.81 85 LEU A CA 1
ATOM 702 C C . LEU A 1 85 ? -8.242 6.961 13.617 1 98.81 85 LEU A C 1
ATOM 704 O O . LEU A 1 85 ? -9.312 7.258 13.078 1 98.81 85 LEU A O 1
ATOM 708 N N . ILE A 1 86 ? -7.93 5.734 14.039 1 98.44 86 ILE A N 1
ATOM 709 C CA . ILE A 1 86 ? -8.883 4.633 13.992 1 98.44 86 ILE A CA 1
ATOM 710 C C . ILE A 1 86 ? -9.203 4.172 15.414 1 98.44 86 ILE A C 1
ATOM 712 O O . ILE A 1 86 ? -8.305 3.982 16.234 1 98.44 86 ILE A O 1
ATOM 716 N N . THR A 1 87 ? -10.43 4.055 15.711 1 96.69 87 THR A N 1
ATOM 717 C CA . THR A 1 87 ? -10.836 3.5 17 1 96.69 87 THR A CA 1
ATOM 718 C C . THR A 1 87 ? -11.727 2.275 16.797 1 96.69 87 THR A C 1
ATOM 720 O O . THR A 1 87 ? -12.32 2.098 15.734 1 96.69 87 THR A O 1
ATOM 723 N N . ASN A 1 88 ? -11.695 1.431 17.766 1 94.19 88 ASN A N 1
ATOM 724 C CA . ASN A 1 88 ? -12.57 0.261 17.734 1 94.19 88 ASN A CA 1
ATOM 725 C C . ASN A 1 88 ? -13.125 -0.045 19.125 1 94.19 88 ASN A C 1
ATOM 727 O O . ASN A 1 88 ? -13.281 -1.21 19.5 1 94.19 88 ASN A O 1
ATOM 731 N N . TYR A 1 89 ? -13.266 0.938 19.891 1 93.5 89 TYR A N 1
ATOM 732 C CA . TYR A 1 89 ? -13.727 0.726 21.25 1 93.5 89 TYR A CA 1
ATOM 733 C C . TYR A 1 89 ? -14.992 1.526 21.531 1 93.5 89 TYR A C 1
ATOM 735 O O . TYR A 1 89 ? -15.281 1.872 22.688 1 93.5 89 TYR A O 1
ATOM 743 N N . ASP A 1 90 ? -15.727 1.909 20.453 1 89.69 90 ASP A N 1
ATOM 744 C CA . ASP A 1 90 ? -17.016 2.568 20.625 1 89.69 90 ASP A CA 1
ATOM 745 C C . ASP A 1 90 ? -18 1.676 21.391 1 89.69 90 ASP A C 1
ATOM 747 O O . ASP A 1 90 ? -18.766 2.16 22.219 1 89.69 90 ASP A O 1
ATOM 751 N N . LYS A 1 91 ? -18.031 0.489 21.016 1 89.44 91 LYS A N 1
ATOM 752 C CA . LYS A 1 91 ? -18.75 -0.567 21.703 1 89.44 91 LYS A CA 1
ATOM 753 C C . LYS A 1 91 ? -17.844 -1.757 22 1 89.44 91 LYS A C 1
ATOM 755 O O . LYS A 1 91 ? -16.812 -1.934 21.344 1 89.44 91 LYS A O 1
ATOM 760 N N . LEU A 1 92 ? -18.25 -2.518 22.953 1 88.44 92 LEU A N 1
ATOM 761 C CA . LEU A 1 92 ? -17.469 -3.697 23.297 1 88.44 92 LEU A CA 1
ATOM 762 C C . LEU A 1 92 ? -17.375 -4.664 22.125 1 88.44 92 LEU A C 1
ATOM 764 O O . LEU A 1 92 ? -16.391 -5.371 21.984 1 88.44 92 LEU A O 1
ATOM 768 N N . THR A 1 93 ? -18.328 -4.637 21.25 1 89.38 93 THR A N 1
ATOM 769 C CA . THR A 1 93 ? -18.422 -5.609 20.172 1 89.38 93 THR A CA 1
ATOM 770 C C . THR A 1 93 ? -17.828 -5.051 18.891 1 89.38 93 THR A C 1
ATOM 772 O O . THR A 1 93 ? -17.812 -5.73 17.859 1 89.38 93 THR A O 1
ATOM 775 N N . THR A 1 94 ? -17.344 -3.863 19 1 89.88 94 THR A N 1
ATOM 776 C CA . THR A 1 94 ? -16.797 -3.26 17.781 1 89.88 94 THR A CA 1
ATOM 777 C C . THR A 1 94 ? -15.555 -4.02 17.312 1 89.88 94 THR A C 1
ATOM 779 O O . THR A 1 94 ? -14.641 -4.262 18.109 1 89.88 94 THR A O 1
ATOM 782 N N . GLU A 1 95 ? -15.547 -4.48 16.047 1 92.19 95 GLU A N 1
ATOM 783 C CA . GLU A 1 95 ? -14.406 -5.199 15.477 1 92.19 95 GLU A CA 1
ATOM 784 C C . GLU A 1 95 ? -13.336 -4.23 14.977 1 92.19 95 GLU A C 1
ATOM 786 O O . GLU A 1 95 ? -13.656 -3.127 14.523 1 92.19 95 GLU A O 1
ATOM 791 N N . SER A 1 96 ? -12.109 -4.633 15.133 1 95 96 SER A N 1
ATOM 792 C CA . SER A 1 96 ? -10.992 -3.844 14.617 1 95 96 SER A CA 1
ATOM 793 C C . SER A 1 96 ? -10.859 -3.996 13.102 1 95 96 SER A C 1
ATOM 795 O O . SER A 1 96 ? -11.188 -5.051 12.547 1 95 96 SER A O 1
ATOM 797 N N . TRP A 1 97 ? -10.445 -2.9 12.516 1 95.75 97 TRP A N 1
ATOM 798 C CA . TRP A 1 97 ? -10.133 -2.953 11.086 1 95.75 97 TRP A CA 1
ATOM 799 C C . TRP A 1 97 ? -9.07 -4.004 10.805 1 95.75 97 TRP A C 1
ATOM 801 O O . TRP A 1 97 ? -7.949 -3.92 11.312 1 95.75 97 TRP A O 1
ATOM 811 N N . PHE A 1 98 ? -9.414 -5.129 10.039 1 96.69 98 PHE A N 1
ATOM 812 C CA . PHE A 1 98 ? -8.555 -6.246 9.664 1 96.69 98 PHE A CA 1
ATOM 813 C C . PHE A 1 98 ? -7.965 -6.914 10.898 1 96.69 98 PHE A C 1
ATOM 815 O O . PHE A 1 98 ? -6.789 -7.285 10.906 1 96.69 98 PHE A O 1
ATOM 822 N N . SER A 1 99 ? -8.812 -6.977 11.953 1 95.94 99 SER A N 1
ATOM 823 C CA . SER A 1 99 ? -8.414 -7.602 13.211 1 95.94 99 SER A CA 1
ATOM 824 C C . SER A 1 99 ? -7.07 -7.062 13.688 1 95.94 99 SER A C 1
ATOM 826 O O . SER A 1 99 ? -6.25 -7.812 14.227 1 95.94 99 SER A O 1
ATOM 828 N N . ASN A 1 100 ? -6.746 -5.809 13.352 1 97.25 100 ASN A N 1
ATOM 829 C CA . ASN A 1 100 ? -5.562 -5.082 13.797 1 97.25 100 ASN A CA 1
ATOM 830 C C . ASN A 1 100 ? -4.281 -5.711 13.258 1 97.25 100 ASN A C 1
ATOM 832 O O . ASN A 1 100 ? -3.232 -5.648 13.898 1 97.25 100 ASN A O 1
ATOM 836 N N . SER A 1 101 ? -4.414 -6.379 12.094 1 98.12 101 SER A N 1
ATOM 837 C CA . SER A 1 101 ? -3.229 -6.918 11.438 1 98.12 101 SER A CA 1
ATOM 838 C C . SER A 1 101 ? -2.33 -5.805 10.914 1 98.12 101 SER A C 1
ATOM 840 O O . SER A 1 101 ? -2.709 -5.074 9.992 1 98.12 101 SER A O 1
ATOM 842 N N . LEU A 1 102 ? -1.126 -5.727 11.484 1 98.5 102 LEU A N 1
ATOM 843 C CA . LEU A 1 102 ? -0.241 -4.59 11.242 1 98.5 102 LEU A CA 1
ATOM 844 C C . LEU A 1 102 ? 0.123 -4.484 9.766 1 98.5 102 LEU A C 1
ATOM 846 O O . LEU A 1 102 ? -0.023 -3.42 9.164 1 98.5 102 LEU A O 1
ATOM 850 N N . GLN A 1 103 ? 0.548 -5.574 9.109 1 98.62 103 GLN A N 1
ATOM 851 C CA . GLN A 1 103 ? 0.945 -5.539 7.707 1 98.62 103 GLN A CA 1
ATOM 852 C C . GLN A 1 103 ? -0.25 -5.246 6.805 1 98.62 103 GLN A C 1
ATOM 854 O O . GLN A 1 103 ? -0.115 -4.555 5.793 1 98.62 103 GLN A O 1
ATOM 859 N N . LYS A 1 104 ? -1.404 -5.805 7.176 1 98.56 104 LYS A N 1
ATOM 860 C CA . LYS A 1 104 ? -2.604 -5.562 6.379 1 98.56 104 LYS A CA 1
ATOM 861 C C . LYS A 1 104 ? -3.027 -4.098 6.457 1 98.56 104 LYS A C 1
ATOM 863 O O . LYS A 1 104 ? -3.338 -3.48 5.438 1 98.56 104 LYS A O 1
ATOM 868 N N . ILE A 1 105 ? -2.994 -3.521 7.648 1 98.81 105 ILE A N 1
ATOM 869 C CA . ILE A 1 105 ? -3.35 -2.121 7.844 1 98.81 105 ILE A CA 1
ATOM 870 C C . ILE A 1 105 ? -2.402 -1.232 7.039 1 98.81 105 ILE A C 1
ATOM 872 O O . ILE A 1 105 ? -2.846 -0.372 6.273 1 98.81 105 ILE A O 1
ATOM 876 N N . ALA A 1 106 ? -1.135 -1.496 7.156 1 98.81 106 ALA A N 1
ATOM 877 C CA . ALA A 1 106 ? -0.137 -0.674 6.473 1 98.81 106 ALA A CA 1
ATOM 878 C C . ALA A 1 106 ? -0.267 -0.797 4.957 1 98.81 106 ALA A C 1
ATOM 880 O O . ALA A 1 106 ? -0.267 0.21 4.246 1 98.81 106 ALA A O 1
ATOM 881 N N . SER A 1 107 ? -0.419 -1.995 4.465 1 98.88 107 SER A N 1
ATOM 882 C CA . SER A 1 107 ? -0.423 -2.232 3.027 1 98.88 107 SER A CA 1
ATOM 883 C C . SER A 1 107 ? -1.717 -1.738 2.389 1 98.88 107 SER A C 1
ATOM 885 O O . SER A 1 107 ? -1.69 -1.088 1.342 1 98.88 107 SER A O 1
ATOM 887 N N . ILE A 1 108 ? -2.857 -1.976 3 1 98.94 108 ILE A N 1
ATOM 888 C CA . ILE A 1 108 ? -4.137 -1.58 2.418 1 98.94 108 ILE A CA 1
ATOM 889 C C . ILE A 1 108 ? -4.27 -0.059 2.451 1 98.94 108 ILE A C 1
ATOM 891 O O . ILE A 1 108 ? -4.719 0.553 1.479 1 98.94 108 ILE A O 1
ATOM 895 N N . SER A 1 109 ? -3.871 0.595 3.547 1 98.94 109 SER A N 1
ATOM 896 C CA . SER A 1 109 ? -3.953 2.051 3.613 1 98.94 109 SER A CA 1
ATOM 897 C C . SER A 1 109 ? -3.076 2.703 2.551 1 98.94 109 SER A C 1
ATOM 899 O O . SER A 1 109 ? -3.496 3.658 1.894 1 98.94 109 SER A O 1
ATOM 901 N N . ALA A 1 110 ? -1.874 2.172 2.385 1 98.94 110 ALA A N 1
ATOM 902 C CA . ALA A 1 110 ? -0.979 2.684 1.349 1 98.94 110 ALA A CA 1
ATOM 903 C C . ALA A 1 110 ? -1.576 2.479 -0.041 1 98.94 110 ALA A C 1
ATOM 905 O O . ALA A 1 110 ? -1.496 3.367 -0.895 1 98.94 110 ALA A O 1
ATOM 906 N N . SER A 1 111 ? -2.172 1.362 -0.25 1 98.94 111 SER A N 1
ATOM 907 C CA . SER A 1 111 ? -2.797 1.034 -1.527 1 98.94 111 SER A CA 1
ATOM 908 C C . SER A 1 111 ? -3.957 1.975 -1.833 1 98.94 111 SER A C 1
ATOM 910 O O . SER A 1 111 ? -4.066 2.496 -2.945 1 98.94 111 SER A O 1
ATOM 912 N N . LEU A 1 112 ? -4.797 2.203 -0.854 1 98.94 112 LEU A N 1
ATOM 913 C CA . LEU A 1 112 ? -5.93 3.107 -1.022 1 98.94 112 LEU A CA 1
ATOM 914 C C . LEU A 1 112 ? -5.457 4.512 -1.385 1 98.94 112 LEU A C 1
ATOM 916 O O . LEU A 1 112 ? -5.977 5.125 -2.316 1 98.94 112 LEU A O 1
ATOM 920 N N . ALA A 1 113 ? -4.473 4.953 -0.657 1 98.94 113 ALA A N 1
ATOM 921 C CA . ALA A 1 113 ? -3.943 6.289 -0.903 1 98.94 113 ALA A CA 1
ATOM 922 C C . ALA A 1 113 ? -3.332 6.391 -2.299 1 98.94 113 ALA A C 1
ATOM 924 O O . ALA A 1 113 ? -3.602 7.344 -3.033 1 98.94 113 ALA A O 1
ATOM 925 N N . THR A 1 114 ? -2.523 5.43 -2.674 1 98.94 114 THR A N 1
ATOM 926 C CA . THR A 1 114 ? -1.841 5.422 -3.965 1 98.94 114 THR A CA 1
ATOM 927 C C . THR A 1 114 ? -2.85 5.402 -5.109 1 98.94 114 THR A C 1
ATOM 929 O O . THR A 1 114 ? -2.703 6.145 -6.086 1 98.94 114 THR A O 1
ATOM 932 N N . TYR A 1 115 ? -3.859 4.586 -4.992 1 98.94 115 TYR A N 1
ATOM 933 C CA . TYR A 1 115 ? -4.875 4.527 -6.039 1 98.94 115 TYR A CA 1
ATOM 934 C C . TYR A 1 115 ? -5.562 5.875 -6.207 1 98.94 115 TYR A C 1
ATOM 936 O O . TYR A 1 115 ? -5.543 6.457 -7.297 1 98.94 115 TYR A O 1
ATOM 944 N N . LYS A 1 116 ? -6.133 6.367 -5.125 1 98.88 116 LYS A N 1
ATOM 945 C CA . LYS A 1 116 ? -7.012 7.527 -5.23 1 98.88 116 LYS A CA 1
ATOM 946 C C . LYS A 1 116 ? -6.234 8.773 -5.652 1 98.88 116 LYS A C 1
ATOM 948 O O . LYS A 1 116 ? -6.695 9.539 -6.496 1 98.88 116 LYS A O 1
ATOM 953 N N . PHE A 1 117 ? -5.047 8.977 -5.027 1 98.94 117 PHE A N 1
ATOM 954 C CA . PHE A 1 117 ? -4.242 10.141 -5.367 1 98.94 117 PHE A CA 1
ATOM 955 C C . PHE A 1 117 ? -3.924 10.156 -6.859 1 98.94 117 PHE A C 1
ATOM 957 O O . PHE A 1 117 ? -4.172 11.156 -7.539 1 98.94 117 PHE A O 1
ATOM 964 N N . ASN A 1 118 ? -3.393 9.023 -7.383 1 98.81 118 ASN A N 1
ATOM 965 C CA . ASN A 1 118 ? -3.002 8.961 -8.789 1 98.81 118 ASN A CA 1
ATOM 966 C C . ASN A 1 118 ? -4.215 9.07 -9.711 1 98.81 118 ASN A C 1
ATOM 968 O O . ASN A 1 118 ? -4.148 9.727 -10.75 1 98.81 118 ASN A O 1
ATOM 972 N N . ASP A 1 119 ? -5.285 8.391 -9.32 1 98.44 119 ASP A N 1
ATOM 973 C CA . ASP A 1 119 ? -6.512 8.477 -10.109 1 98.44 119 ASP A CA 1
ATOM 974 C C . ASP A 1 119 ? -6.992 9.922 -10.211 1 98.44 119 ASP A C 1
ATOM 976 O O . ASP A 1 119 ? -7.352 10.383 -11.297 1 98.44 119 ASP A O 1
ATOM 980 N N . TYR A 1 120 ? -6.992 10.664 -9.094 1 98.5 120 TYR A N 1
ATOM 981 C CA . TYR A 1 120 ? -7.441 12.055 -9.055 1 98.5 120 TYR A CA 1
ATOM 982 C C . TYR A 1 120 ? -6.535 12.945 -9.898 1 98.5 120 TYR A C 1
ATOM 984 O O . TYR A 1 120 ? -7.016 13.766 -10.68 1 98.5 120 TYR A O 1
ATOM 992 N N . MET A 1 121 ? -5.227 12.812 -9.766 1 98.44 121 MET A N 1
ATOM 993 C CA . MET A 1 121 ? -4.262 13.625 -10.5 1 98.44 121 MET A CA 1
ATOM 994 C C . MET A 1 121 ? -4.41 13.43 -12 1 98.44 121 MET A C 1
ATOM 996 O O . MET A 1 121 ? -4.402 14.398 -12.766 1 98.44 121 MET A O 1
ATOM 1000 N N . LYS A 1 122 ? -4.574 12.188 -12.359 1 97.12 122 LYS A N 1
ATOM 1001 C CA . LYS A 1 122 ? -4.672 11.867 -13.781 1 97.12 122 LYS A CA 1
ATOM 1002 C C . LYS A 1 122 ? -6.004 12.336 -14.359 1 97.12 122 LYS A C 1
ATOM 1004 O O . LYS A 1 122 ? -6.043 12.953 -15.43 1 97.12 122 LYS A O 1
ATOM 1009 N N . THR A 1 123 ? -7.074 12.07 -13.672 1 96.69 123 THR A N 1
ATOM 1010 C CA . THR A 1 123 ? -8.414 12.398 -14.148 1 96.69 123 THR A CA 1
ATOM 1011 C C . THR A 1 123 ? -8.562 13.906 -14.32 1 96.69 123 THR A C 1
ATOM 1013 O O . THR A 1 123 ? -9.25 14.367 -15.242 1 96.69 123 THR A O 1
ATOM 1016 N N . ASN A 1 124 ? -7.902 14.719 -13.492 1 97.81 124 ASN A N 1
ATOM 1017 C CA . ASN A 1 124 ? -8.008 16.172 -13.562 1 97.81 124 ASN A CA 1
ATOM 1018 C C . ASN A 1 124 ? -6.871 16.766 -14.391 1 97.81 124 ASN A C 1
ATOM 1020 O O . ASN A 1 124 ? -6.711 18 -14.438 1 97.81 124 ASN A O 1
ATOM 1024 N N . ASN A 1 125 ? -6.043 15.977 -15.008 1 96.88 125 ASN A N 1
ATOM 1025 C CA . ASN A 1 125 ? -4.945 16.359 -15.883 1 96.88 125 ASN A CA 1
ATOM 1026 C C . ASN A 1 125 ? -3.926 17.234 -15.148 1 96.88 125 ASN A C 1
ATOM 1028 O O . ASN A 1 125 ? -3.396 18.188 -15.719 1 96.88 125 ASN A O 1
ATOM 1032 N N . PHE A 1 126 ? -3.713 16.891 -13.828 1 97 126 PHE A N 1
ATOM 1033 C CA . PHE A 1 126 ? -2.73 17.641 -13.055 1 97 126 PHE A CA 1
ATOM 1034 C C . PHE A 1 126 ? -1.333 17.062 -13.258 1 97 126 PHE A C 1
ATOM 1036 O O . PHE A 1 126 ? -0.343 17.797 -13.227 1 97 126 PHE A O 1
ATOM 1043 N N . SER A 1 127 ? -1.186 15.766 -13.406 1 95.94 127 SER A N 1
ATOM 1044 C CA . SER A 1 127 ? 0.086 15.062 -13.578 1 95.94 127 SER A CA 1
ATOM 1045 C C . SER A 1 127 ? -0.128 13.617 -13.992 1 95.94 127 SER A C 1
ATOM 1047 O O . SER A 1 127 ? -1.088 12.977 -13.555 1 95.94 127 SER A O 1
ATOM 1049 N N . ASP A 1 128 ? 0.79 13.055 -14.711 1 94.06 128 ASP A N 1
ATOM 1050 C CA . ASP A 1 128 ? 0.771 11.641 -15.086 1 94.06 128 ASP A CA 1
ATOM 1051 C C . ASP A 1 128 ? 1.87 10.867 -14.367 1 94.06 128 ASP A C 1
ATOM 1053 O O . ASP A 1 128 ? 2.041 9.664 -14.602 1 94.06 128 ASP A O 1
ATOM 1057 N N . LYS A 1 129 ? 2.588 11.594 -13.523 1 96.88 129 LYS A N 1
ATOM 1058 C CA . LYS A 1 129 ? 3.662 10.945 -12.773 1 96.88 129 LYS A CA 1
ATOM 1059 C C . LYS A 1 129 ? 3.1 9.984 -11.727 1 96.88 129 LYS A C 1
ATOM 1061 O O . LYS A 1 129 ? 2.029 10.227 -11.164 1 96.88 129 LYS A O 1
ATOM 1066 N N . ALA A 1 130 ? 3.83 8.953 -11.5 1 98.06 130 ALA A N 1
ATOM 1067 C CA . ALA A 1 130 ? 3.414 7.977 -10.5 1 98.06 130 ALA A CA 1
ATOM 1068 C C . ALA A 1 130 ? 3.754 8.453 -9.086 1 98.06 130 ALA A C 1
ATOM 1070 O O . ALA A 1 130 ? 4.914 8.75 -8.789 1 98.06 130 ALA A O 1
ATOM 1071 N N . ALA A 1 131 ? 2.783 8.57 -8.242 1 98.75 131 ALA A N 1
ATOM 1072 C CA . ALA A 1 131 ? 3.002 8.812 -6.816 1 98.75 131 ALA A CA 1
ATOM 1073 C C . ALA A 1 131 ? 2.84 7.527 -6.012 1 98.75 131 ALA A C 1
ATOM 1075 O O . ALA A 1 131 ? 1.811 6.852 -6.102 1 98.75 131 ALA A O 1
ATOM 1076 N N . ILE A 1 132 ? 3.836 7.164 -5.289 1 98.81 132 ILE A N 1
ATOM 1077 C CA . ILE A 1 132 ? 3.82 5.984 -4.438 1 98.81 132 ILE A CA 1
ATOM 1078 C C . ILE A 1 132 ? 3.818 6.406 -2.969 1 98.81 132 ILE A C 1
ATOM 1080 O O . ILE A 1 132 ? 4.527 7.34 -2.584 1 98.81 132 ILE A O 1
ATOM 1084 N N . PHE A 1 133 ? 2.996 5.738 -2.141 1 98.94 133 PHE A N 1
ATOM 1085 C CA . PHE A 1 133 ? 2.895 6.062 -0.723 1 98.94 133 PHE A CA 1
ATOM 1086 C C . PHE A 1 133 ? 3.35 4.887 0.135 1 98.94 133 PHE A C 1
ATOM 1088 O O . PHE A 1 133 ? 3.164 3.73 -0.242 1 98.94 133 PHE A O 1
ATOM 1095 N N . ASP A 1 134 ? 3.965 5.133 1.238 1 98.5 134 ASP A N 1
ATOM 1096 C CA . ASP A 1 134 ? 4.152 4.137 2.289 1 98.5 134 ASP A CA 1
ATOM 1097 C C . ASP A 1 134 ? 3.254 4.43 3.49 1 98.5 134 ASP A C 1
ATOM 1099 O O . ASP A 1 134 ? 2.652 5.504 3.572 1 98.5 134 ASP A O 1
ATOM 1103 N N . ALA A 1 135 ? 3.102 3.441 4.34 1 98.88 135 ALA A N 1
ATOM 1104 C CA . ALA A 1 135 ? 2.252 3.604 5.52 1 98.88 135 ALA A CA 1
ATOM 1105 C C . ALA A 1 135 ? 2.834 2.863 6.719 1 98.88 135 ALA A C 1
ATOM 1107 O O . ALA A 1 135 ? 3.582 1.896 6.559 1 98.88 135 ALA A O 1
ATOM 1108 N N . ARG A 1 136 ? 2.551 3.369 7.84 1 98.69 136 ARG A N 1
ATOM 1109 C CA . ARG A 1 136 ? 2.857 2.715 9.109 1 98.69 136 ARG A CA 1
ATOM 1110 C C . ARG A 1 136 ? 1.736 2.928 10.117 1 98.69 136 ARG A C 1
ATOM 1112 O O . ARG A 1 136 ? 1.005 3.918 10.047 1 98.69 136 ARG A O 1
ATOM 1119 N N . ALA A 1 137 ? 1.623 1.992 11.031 1 98.81 137 ALA A N 1
ATOM 1120 C CA . ALA A 1 137 ? 0.564 2.057 12.039 1 98.81 137 ALA A CA 1
ATOM 1121 C C . ALA A 1 137 ? 1.084 1.642 13.414 1 98.81 137 ALA A C 1
ATOM 1123 O O . ALA A 1 137 ? 2.049 0.881 13.508 1 98.81 137 ALA A O 1
ATOM 1124 N N . TRP A 1 138 ? 0.559 2.17 14.438 1 98.69 138 TRP A N 1
ATOM 1125 C CA . TRP A 1 138 ? 0.842 1.814 15.82 1 98.69 138 TRP A CA 1
ATOM 1126 C C . TRP A 1 138 ? -0.292 2.256 16.734 1 98.69 138 TRP A C 1
ATOM 1128 O O . TRP A 1 138 ? -1.246 2.896 16.297 1 98.69 138 TRP A O 1
ATOM 1138 N N . VAL A 1 139 ? -0.269 1.872 17.984 1 98.44 139 VAL A N 1
ATOM 1139 C CA . VAL A 1 139 ? -1.279 2.283 18.953 1 98.44 139 VAL A CA 1
ATOM 1140 C C . VAL A 1 139 ? -0.7 3.344 19.891 1 98.44 139 VAL A C 1
ATOM 1142 O O . VAL A 1 139 ? 0.52 3.461 20.031 1 98.44 139 VAL A O 1
ATOM 1145 N N . LEU A 1 140 ? -1.579 4.098 20.375 1 97.31 140 LEU A N 1
ATOM 1146 C CA . LEU A 1 140 ? -1.283 5.109 21.391 1 97.31 140 LEU A CA 1
ATOM 1147 C C . LEU A 1 140 ? -2.244 5.004 22.562 1 97.31 140 LEU A C 1
ATOM 1149 O O . LEU A 1 140 ? -3.391 4.578 22.406 1 97.31 140 LEU A O 1
ATOM 1153 N N . PRO A 1 141 ? -1.678 5.41 23.812 1 97.44 141 PRO A N 1
ATOM 1154 C CA . PRO A 1 141 ? -2.682 5.668 24.844 1 97.44 141 PRO A CA 1
ATOM 1155 C C . PRO A 1 141 ? -3.664 6.77 24.453 1 97.44 141 PRO A C 1
ATOM 1157 O O . PRO A 1 141 ? -3.299 7.699 23.734 1 97.44 141 PRO A O 1
ATOM 1160 N N . GLN A 1 142 ? -4.828 6.672 24.969 1 97.5 142 GLN A N 1
ATOM 1161 C CA . GLN A 1 142 ? -5.867 7.641 24.641 1 97.5 142 GLN A CA 1
ATOM 1162 C C . GLN A 1 142 ? -5.398 9.07 24.906 1 97.5 142 GLN A C 1
ATOM 1164 O O . GLN A 1 142 ? -5.605 9.961 24.094 1 97.5 142 GLN A O 1
ATOM 1169 N N . ASP A 1 143 ? -4.703 9.266 25.984 1 97.06 143 ASP A N 1
ATOM 1170 C CA . ASP A 1 143 ? -4.332 10.617 26.406 1 97.06 143 ASP A CA 1
ATOM 1171 C C . ASP A 1 143 ? -3.193 11.164 25.562 1 97.06 143 ASP A C 1
ATOM 1173 O O . ASP A 1 143 ? -2.834 12.344 25.672 1 97.06 143 ASP A O 1
ATOM 1177 N N . GLU A 1 144 ? -2.627 10.336 24.641 1 98.25 144 GLU A N 1
ATOM 1178 C CA . GLU A 1 144 ? -1.513 10.773 23.812 1 98.25 144 GLU A CA 1
ATOM 1179 C C . GLU A 1 144 ? -1.97 11.055 22.375 1 98.25 144 GLU A C 1
ATOM 1181 O O . GLU A 1 144 ? -1.193 11.547 21.562 1 98.25 144 GLU A O 1
ATOM 1186 N N . VAL A 1 145 ? -3.213 10.797 22.062 1 98.62 145 VAL A N 1
ATOM 1187 C CA . VAL A 1 145 ? -3.693 10.938 20.688 1 98.62 145 VAL A CA 1
ATOM 1188 C C . VAL A 1 145 ? -3.635 12.406 20.266 1 98.62 145 VAL A C 1
ATOM 1190 O O . VAL A 1 145 ? -3.068 12.742 19.234 1 98.62 145 VAL A O 1
ATOM 1193 N N . CYS A 1 146 ? -4.184 13.258 21.062 1 98.5 146 CYS A N 1
ATOM 1194 C CA . CYS A 1 146 ? -4.137 14.672 20.734 1 98.5 146 CYS A CA 1
ATOM 1195 C C . CYS A 1 146 ? -2.697 15.164 20.625 1 98.5 146 CYS A C 1
ATOM 1197 O O . CYS A 1 146 ? -2.379 15.992 19.766 1 98.5 146 CYS A O 1
ATOM 1199 N N . ASN A 1 147 ? -1.823 14.672 21.531 1 98.56 147 ASN A N 1
ATOM 1200 C CA . ASN A 1 147 ? -0.41 15.031 21.469 1 98.56 147 ASN A CA 1
ATOM 1201 C C . ASN A 1 147 ? 0.211 14.648 20.125 1 98.56 147 ASN A C 1
ATOM 1203 O O . ASN A 1 147 ? 1.044 15.383 19.594 1 98.56 147 ASN A O 1
ATOM 1207 N N . TYR A 1 148 ? -0.158 13.578 19.625 1 98.81 148 TYR A N 1
ATOM 1208 C CA . TYR A 1 148 ? 0.357 13.164 18.312 1 98.81 148 TYR A CA 1
ATOM 1209 C C . TYR A 1 148 ? -0.024 14.172 17.234 1 98.81 148 TYR A C 1
ATOM 1211 O O . TYR A 1 148 ? 0.83 14.625 16.469 1 98.81 148 TYR A O 1
ATOM 1219 N N . PHE A 1 149 ? -1.291 14.484 17.156 1 98.88 149 PHE A N 1
ATOM 1220 C CA . PHE A 1 149 ? -1.752 15.398 16.109 1 98.88 149 PHE A CA 1
ATOM 1221 C C . PHE A 1 149 ? -1.164 16.781 16.312 1 98.88 149 PHE A C 1
ATOM 1223 O O . PHE A 1 149 ? -0.881 17.5 15.344 1 98.88 149 PHE A O 1
ATOM 1230 N N . LEU A 1 150 ? -1.039 17.125 17.578 1 98.62 150 LEU A N 1
ATOM 1231 C CA . LEU A 1 150 ? -0.347 18.375 17.891 1 98.62 150 LEU A CA 1
ATOM 1232 C C . LEU A 1 150 ? 1.079 18.344 17.344 1 98.62 150 LEU A C 1
ATOM 1234 O O . LEU A 1 150 ? 1.538 19.328 16.75 1 98.62 150 LEU A O 1
ATOM 1238 N N . TRP A 1 151 ? 1.751 17.266 17.578 1 98.44 151 TRP A N 1
ATOM 1239 C CA . TRP A 1 151 ? 3.107 17.062 17.078 1 98.44 151 TRP A CA 1
ATOM 1240 C C . TRP A 1 151 ? 3.16 17.219 15.562 1 98.44 151 TRP A C 1
ATOM 1242 O O . TRP A 1 151 ? 4.051 17.891 15.031 1 98.44 151 TRP A O 1
ATOM 1252 N N . ARG A 1 152 ? 2.227 16.656 14.797 1 98.5 152 ARG A N 1
ATOM 1253 C CA . ARG A 1 152 ? 2.184 16.75 13.336 1 98.5 152 ARG A CA 1
ATOM 1254 C C . ARG A 1 152 ? 1.886 18.188 12.898 1 98.5 152 ARG A C 1
ATOM 1256 O O . ARG A 1 152 ? 2.443 18.656 11.906 1 98.5 152 ARG A O 1
ATOM 1263 N N . GLN A 1 153 ? 0.979 18.844 13.609 1 98.69 153 GLN A N 1
ATOM 1264 C CA . GLN A 1 153 ? 0.633 20.219 13.273 1 98.69 153 GLN A CA 1
ATOM 1265 C C . GLN A 1 153 ? 1.828 21.141 13.461 1 98.69 153 GLN A C 1
ATOM 1267 O O . GLN A 1 153 ? 2.051 22.047 12.648 1 98.69 153 GLN A O 1
ATOM 1272 N N . GLN A 1 154 ? 2.553 20.922 14.523 1 97.5 154 GLN A N 1
ATOM 1273 C CA . GLN A 1 154 ? 3.762 21.703 14.75 1 97.5 154 GLN A CA 1
ATOM 1274 C C . GLN A 1 154 ? 4.773 21.484 13.625 1 97.5 154 GLN A C 1
ATOM 1276 O O . GLN A 1 154 ? 5.41 22.438 13.172 1 97.5 154 GLN A O 1
ATOM 1281 N N . ASP A 1 155 ? 4.883 20.25 13.242 1 97.38 155 ASP A N 1
ATOM 1282 C CA . ASP A 1 155 ? 5.754 19.938 12.109 1 97.38 155 ASP A CA 1
ATOM 1283 C C . ASP A 1 155 ? 5.293 20.656 10.852 1 97.38 155 ASP A C 1
ATOM 1285 O O . ASP A 1 155 ? 6.117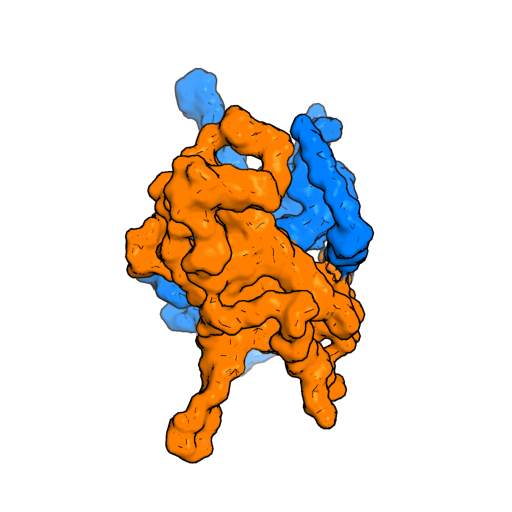 21.188 10.094 1 97.38 155 ASP A O 1
ATOM 1289 N N . CYS A 1 156 ? 4.039 20.672 10.594 1 98.31 156 CYS A N 1
ATOM 1290 C CA . CYS A 1 156 ? 3.463 21.359 9.445 1 98.31 156 CYS A CA 1
ATOM 1291 C C . CYS A 1 156 ? 3.824 22.844 9.461 1 98.31 156 CYS A C 1
ATOM 1293 O O . CYS A 1 156 ? 4.238 23.391 8.438 1 98.31 156 CYS A O 1
ATOM 1295 N N . THR A 1 157 ? 3.658 23.484 10.594 1 97.81 157 THR A N 1
ATOM 1296 C CA . THR A 1 157 ? 3.938 24.906 10.75 1 97.81 157 THR A CA 1
ATOM 1297 C C . THR A 1 157 ? 5.398 25.203 10.438 1 97.81 157 THR A C 1
ATOM 1299 O O . THR A 1 157 ? 5.699 26.125 9.672 1 97.81 157 THR A O 1
ATOM 1302 N N . LYS A 1 158 ? 6.238 24.406 11.031 1 96.5 158 LYS A N 1
ATOM 1303 C CA . LYS A 1 158 ? 7.668 24.578 10.797 1 96.5 158 LYS A CA 1
ATOM 1304 C C . LYS A 1 158 ? 8.008 24.453 9.32 1 96.5 158 LYS A C 1
ATOM 1306 O O . LYS A 1 158 ? 8.727 25.281 8.766 1 96.5 158 LYS A O 1
ATOM 1311 N N . ASN A 1 159 ? 7.465 23.406 8.719 1 96.62 159 ASN A N 1
ATOM 1312 C CA . ASN A 1 159 ? 7.723 23.172 7.301 1 96.62 159 ASN A CA 1
ATOM 1313 C C . ASN A 1 159 ? 7.164 24.297 6.43 1 96.62 159 ASN A C 1
ATOM 1315 O O . ASN A 1 159 ? 7.773 24.672 5.43 1 96.62 159 ASN A O 1
ATOM 1319 N N . SER A 1 160 ? 6.027 24.781 6.789 1 98 160 SER A N 1
ATOM 1320 C CA . SER A 1 160 ? 5.391 25.859 6.047 1 98 160 SER A CA 1
ATOM 1321 C C . SER A 1 160 ? 6.254 27.125 6.051 1 98 160 SER A C 1
ATOM 1323 O O . SER A 1 160 ? 6.492 27.719 5 1 98 160 SER A O 1
ATOM 1325 N N . ILE A 1 161 ? 6.715 27.5 7.242 1 97.75 161 ILE A N 1
ATOM 1326 C CA . ILE A 1 161 ? 7.566 28.672 7.367 1 97.75 161 ILE A CA 1
ATOM 1327 C C . ILE A 1 161 ? 8.812 28.5 6.496 1 97.75 161 ILE A C 1
ATOM 1329 O O . ILE A 1 161 ? 9.164 29.406 5.73 1 97.75 161 ILE A O 1
ATOM 1333 N N . SER A 1 162 ? 9.398 27.344 6.594 1 96.81 162 SER A N 1
ATOM 1334 C CA . SER A 1 162 ? 10.594 27.047 5.82 1 96.81 162 SER A CA 1
ATOM 1335 C C . SER A 1 162 ? 10.32 27.125 4.32 1 96.81 162 SER A C 1
ATOM 1337 O O . SER A 1 162 ? 11.109 27.688 3.564 1 96.81 162 SER A O 1
ATOM 1339 N N . MET A 1 163 ? 9.234 26.578 3.887 1 96.88 163 MET A N 1
ATOM 1340 C CA . MET A 1 163 ? 8.891 26.531 2.469 1 96.88 163 MET A CA 1
ATOM 1341 C C . MET A 1 163 ? 8.672 27.938 1.921 1 96.88 163 MET A C 1
ATOM 1343 O O . MET A 1 163 ? 9.141 28.266 0.828 1 96.88 163 MET A O 1
ATOM 1347 N N . VAL A 1 164 ? 7.984 28.781 2.656 1 97.81 164 VAL A N 1
ATOM 1348 C CA . VAL A 1 164 ? 7.742 30.156 2.234 1 97.81 164 VAL A CA 1
ATOM 1349 C C . VAL A 1 164 ? 9.062 30.922 2.17 1 97.81 164 VAL A C 1
ATOM 1351 O O . VAL A 1 164 ? 9.32 31.656 1.213 1 97.81 164 VAL A O 1
ATOM 1354 N N . ALA A 1 165 ? 9.867 30.703 3.205 1 98.12 165 ALA A N 1
ATOM 1355 C CA . ALA A 1 165 ? 11.164 31.375 3.229 1 98.12 165 ALA A CA 1
ATOM 1356 C C . ALA A 1 165 ? 12.023 30.953 2.035 1 98.12 165 ALA A C 1
ATOM 1358 O O . ALA A 1 165 ? 12.609 31.781 1.356 1 98.12 165 ALA A O 1
ATOM 1359 N N . GLN A 1 166 ? 12.016 29.672 1.73 1 96.62 166 GLN A N 1
ATOM 1360 C CA . GLN A 1 166 ? 12.852 29.125 0.663 1 96.62 166 GLN A CA 1
ATOM 1361 C C . GLN A 1 166 ? 12.359 29.594 -0.707 1 96.62 166 GLN A C 1
ATOM 1363 O O . GLN A 1 166 ? 13.133 29.641 -1.664 1 96.62 166 GLN A O 1
ATOM 1368 N N . ALA A 1 167 ? 11.141 29.891 -0.802 1 95.81 167 ALA A N 1
ATOM 1369 C CA . ALA A 1 167 ? 10.586 30.406 -2.053 1 95.81 167 ALA A CA 1
ATOM 1370 C C . ALA A 1 167 ? 11.008 31.859 -2.277 1 95.81 167 ALA A C 1
ATOM 1372 O O . ALA A 1 167 ? 10.891 32.375 -3.389 1 95.81 167 ALA A O 1
ATOM 1373 N N . ASN A 1 168 ? 11.469 32.594 -1.238 1 96.94 168 ASN A N 1
ATOM 1374 C CA . ASN A 1 168 ? 11.711 34 -1.339 1 96.94 168 ASN A CA 1
ATOM 1375 C C . ASN A 1 168 ? 13.188 34.344 -1.127 1 96.94 168 ASN A C 1
ATOM 1377 O O . ASN A 1 168 ? 13.625 35.469 -1.448 1 96.94 168 ASN A O 1
ATOM 1381 N N . PHE A 1 169 ? 13.906 33.375 -0.564 1 97.69 169 PHE A N 1
ATOM 1382 C CA . PHE A 1 169 ? 15.305 33.625 -0.252 1 97.69 169 PHE A CA 1
ATOM 1383 C C . PHE A 1 169 ? 16.188 32.469 -0.678 1 97.69 169 PHE A C 1
ATOM 1385 O O . PHE A 1 169 ? 15.711 31.328 -0.774 1 97.69 169 PHE A O 1
ATOM 1392 N N . SER A 1 170 ? 17.438 32.719 -0.962 1 97.31 170 SER A N 1
ATOM 1393 C CA . SER A 1 170 ? 18.406 31.672 -1.274 1 97.31 170 SER A CA 1
ATOM 1394 C C . SER A 1 170 ? 18.812 30.906 -0.023 1 97.31 170 SER A C 1
ATOM 1396 O O . SER A 1 170 ? 18.594 31.359 1.097 1 97.31 170 SER A O 1
ATOM 1398 N N . HIS A 1 171 ? 19.344 29.797 -0.232 1 95.5 171 HIS A N 1
ATOM 1399 C CA . HIS A 1 171 ? 19.844 28.969 0.867 1 95.5 171 HIS A CA 1
ATOM 1400 C C . HIS A 1 171 ? 20.844 29.75 1.725 1 95.5 171 HIS A C 1
ATOM 1402 O O . HIS A 1 171 ? 20.797 29.656 2.955 1 95.5 171 HIS A O 1
ATOM 1408 N N . LYS A 1 172 ? 21.672 30.469 1.096 1 96.38 172 LYS A N 1
ATOM 1409 C CA . LYS A 1 172 ? 22.688 31.25 1.799 1 96.38 172 LYS A CA 1
ATOM 1410 C C . LYS A 1 172 ? 22.047 32.281 2.715 1 96.38 172 LYS A C 1
ATOM 1412 O O . LYS A 1 172 ? 22.5 32.469 3.844 1 96.38 172 LYS A O 1
ATOM 1417 N N . GLN A 1 173 ? 21.016 32.906 2.283 1 96.94 173 GLN A N 1
ATOM 1418 C CA . GLN A 1 173 ? 20.328 33.938 3.035 1 96.94 173 GLN A CA 1
ATOM 1419 C C . GLN A 1 173 ? 19.594 33.344 4.246 1 96.94 173 GLN A C 1
ATOM 1421 O O . GLN A 1 173 ? 19.312 34.062 5.211 1 96.94 173 GLN A O 1
ATOM 1426 N N . LEU A 1 174 ? 19.281 32.094 4.137 1 97.25 174 LEU A N 1
ATOM 1427 C CA . LEU A 1 174 ? 18.469 31.484 5.184 1 97.25 174 LEU A CA 1
ATOM 1428 C C . LEU A 1 174 ? 19.344 30.641 6.113 1 97.25 174 LEU A C 1
ATOM 1430 O O . LEU A 1 174 ? 18.859 30.078 7.094 1 97.25 174 LEU A O 1
ATOM 1434 N N . HIS A 1 175 ? 20.578 30.672 5.809 1 94.44 175 HIS A N 1
ATOM 1435 C CA . HIS A 1 175 ? 21.5 29.797 6.531 1 94.44 175 HIS A CA 1
ATOM 1436 C C . HIS A 1 175 ? 21.469 30.094 8.023 1 94.44 175 HIS A C 1
ATOM 1438 O O . HIS A 1 175 ? 21.656 31.234 8.445 1 94.44 175 HIS A O 1
ATOM 1444 N N . ARG A 1 176 ? 21.156 29.062 8.914 1 93 176 ARG A N 1
ATOM 1445 C CA . ARG A 1 176 ? 21.219 29.047 10.367 1 93 176 ARG A CA 1
ATOM 1446 C C . ARG A 1 176 ? 20.109 29.891 10.977 1 93 176 ARG A C 1
ATOM 1448 O O . ARG A 1 176 ? 20.172 30.25 12.156 1 93 176 ARG A O 1
ATOM 1455 N N . LEU A 1 177 ? 19.125 30.328 10.219 1 95.75 177 LEU A N 1
ATOM 1456 C CA . LEU A 1 177 ? 17.984 31.062 10.766 1 95.75 177 LEU A CA 1
ATOM 1457 C C . LEU A 1 177 ? 16.969 30.109 11.383 1 95.75 177 LEU A C 1
ATOM 1459 O O . LEU A 1 177 ? 16.703 29.031 10.828 1 95.75 177 LEU A O 1
ATOM 1463 N N . SER A 1 178 ? 16.5 30.453 12.508 1 95.31 178 SER A N 1
ATOM 1464 C CA . SER A 1 178 ? 15.375 29.734 13.125 1 95.31 178 SER A CA 1
ATOM 1465 C C . SER A 1 178 ? 14.062 30.062 12.43 1 95.31 178 SER A C 1
ATOM 1467 O O . SER A 1 178 ? 14 30.969 11.594 1 95.31 178 SER A O 1
ATOM 1469 N N . GLY A 1 179 ? 13 29.391 12.812 1 95.06 179 GLY A N 1
ATOM 1470 C CA . GLY A 1 179 ? 11.68 29.656 12.266 1 95.06 179 GLY A CA 1
ATOM 1471 C C . GLY A 1 179 ? 11.227 31.094 12.5 1 95.06 179 GLY A C 1
ATOM 1472 O O . GLY A 1 179 ? 10.734 31.75 11.578 1 95.06 179 GLY A O 1
ATOM 1473 N N . SER A 1 180 ? 11.453 31.453 13.695 1 95.88 180 SER A N 1
ATOM 1474 C CA . SER A 1 180 ? 11.047 32.812 14.047 1 95.88 180 SER A CA 1
ATOM 1475 C C . SER A 1 180 ? 11.852 33.844 13.266 1 95.88 180 SER A C 1
ATOM 1477 O O . SER A 1 180 ? 11.305 34.844 12.812 1 95.88 180 SER A O 1
ATOM 1479 N N . GLN A 1 181 ? 13.078 33.594 13.102 1 97.44 181 GLN A N 1
ATOM 1480 C CA . GLN A 1 181 ? 13.938 34.531 12.344 1 97.44 181 GLN A CA 1
ATOM 1481 C C . GLN A 1 181 ? 13.547 34.562 10.875 1 97.44 181 GLN A C 1
ATOM 1483 O O . GLN A 1 181 ? 13.609 35.594 10.234 1 97.44 181 GLN A O 1
ATOM 1488 N N . MET A 1 182 ? 13.203 33.438 10.352 1 97.88 182 MET A N 1
ATOM 1489 C CA . MET A 1 182 ? 12.742 33.375 8.969 1 97.88 182 MET A CA 1
ATOM 1490 C C . MET A 1 182 ? 11.461 34.188 8.781 1 97.88 182 MET A C 1
ATOM 1492 O O . MET A 1 182 ? 11.312 34.906 7.793 1 97.88 182 MET A O 1
ATOM 1496 N N . GLN A 1 183 ? 10.594 34.125 9.703 1 97.44 183 GLN A N 1
ATOM 1497 C CA . GLN A 1 183 ? 9.359 34.906 9.641 1 97.44 183 GLN A CA 1
ATOM 1498 C C . GLN A 1 183 ? 9.648 36.406 9.68 1 97.44 183 GLN A C 1
ATOM 1500 O O . GLN A 1 183 ? 9.07 37.156 8.914 1 97.44 183 GLN A O 1
ATOM 1505 N N . ASP A 1 184 ? 10.547 36.75 10.602 1 97.81 184 ASP A N 1
ATOM 1506 C CA . ASP A 1 184 ? 10.945 38.125 10.695 1 97.81 184 ASP A CA 1
ATOM 1507 C C . ASP A 1 184 ? 11.531 38.625 9.367 1 97.81 184 ASP A C 1
ATOM 1509 O O . ASP A 1 184 ? 11.188 39.719 8.898 1 97.81 184 ASP A O 1
ATOM 1513 N N . LYS A 1 185 ? 12.383 37.781 8.867 1 97.81 185 LYS A N 1
ATOM 1514 C CA . LYS A 1 185 ? 13.039 38.125 7.609 1 97.81 185 LYS A CA 1
ATOM 1515 C C . LYS A 1 185 ? 12.016 38.312 6.484 1 97.81 185 LYS A C 1
ATOM 1517 O O . LYS A 1 185 ? 12.094 39.25 5.707 1 97.81 185 LYS A O 1
ATOM 1522 N N . LEU A 1 186 ? 11.102 37.438 6.371 1 98.19 186 LEU A N 1
ATOM 1523 C CA . LEU A 1 186 ? 10.031 37.5 5.387 1 98.19 186 LEU A CA 1
ATOM 1524 C C . LEU A 1 186 ? 9.266 38.812 5.52 1 98.19 186 LEU A C 1
ATOM 1526 O O . LEU A 1 186 ? 9.023 39.5 4.527 1 98.19 186 LEU A O 1
ATOM 1530 N N . MET A 1 187 ? 8.953 39.156 6.754 1 97.81 187 MET A N 1
ATOM 1531 C CA . MET A 1 187 ? 8.188 40.375 7.012 1 97.81 187 MET A CA 1
ATOM 1532 C C . MET A 1 187 ? 9.008 41.625 6.688 1 97.81 187 MET A C 1
ATOM 1534 O O . MET A 1 187 ? 8.555 42.5 5.949 1 97.81 187 MET A O 1
ATOM 1538 N N . LEU A 1 188 ? 10.18 41.688 7.137 1 97.94 188 LEU A N 1
ATOM 1539 C CA . LEU A 1 188 ? 11.023 42.875 7.066 1 97.94 188 LEU A CA 1
ATOM 1540 C C . LEU A 1 188 ? 11.516 43.125 5.645 1 97.94 188 LEU A C 1
ATOM 1542 O O . LEU A 1 188 ? 11.578 44.25 5.184 1 97.94 188 LEU A O 1
ATOM 1546 N N . GLU A 1 189 ? 11.867 42 4.984 1 98.12 189 GLU A N 1
ATOM 1547 C CA . GLU A 1 189 ? 12.555 42.188 3.709 1 98.12 189 GLU A CA 1
ATOM 1548 C C . GLU A 1 189 ? 11.602 41.969 2.535 1 98.12 189 GLU A C 1
ATOM 1550 O O . GLU A 1 189 ? 11.859 42.469 1.431 1 98.12 189 GLU A O 1
ATOM 1555 N N . ARG A 1 190 ? 10.555 41.219 2.672 1 97.62 190 ARG A N 1
ATOM 1556 C CA . ARG A 1 190 ? 9.688 40.906 1.538 1 97.62 190 ARG A CA 1
ATOM 1557 C C . ARG A 1 190 ? 8.258 41.375 1.793 1 97.62 190 ARG A C 1
ATOM 1559 O O . ARG A 1 190 ? 7.402 41.281 0.913 1 97.62 190 ARG A O 1
ATOM 1566 N N . GLY A 1 191 ? 7.988 41.844 3.047 1 97.75 191 GLY A N 1
ATOM 1567 C CA . GLY A 1 191 ? 6.641 42.281 3.395 1 97.75 191 GLY A CA 1
ATOM 1568 C C . GLY A 1 191 ? 5.652 41.125 3.479 1 97.75 191 GLY A C 1
ATOM 1569 O O . GLY A 1 191 ? 4.449 41.344 3.307 1 97.75 191 GLY A O 1
ATOM 1570 N N . ILE A 1 192 ? 6.152 39.938 3.619 1 97.69 192 ILE A N 1
ATOM 1571 C CA . ILE A 1 192 ? 5.305 38.75 3.688 1 97.69 192 ILE A CA 1
ATOM 1572 C C . ILE A 1 192 ? 5.062 38.375 5.148 1 97.69 192 ILE A C 1
ATOM 1574 O O . ILE A 1 192 ? 6 38 5.863 1 97.69 192 ILE A O 1
ATOM 1578 N N . ASN A 1 193 ? 3.834 38.531 5.617 1 98 193 ASN A N 1
ATOM 1579 C CA . ASN A 1 193 ? 3.42 38.062 6.93 1 98 193 ASN A CA 1
ATOM 1580 C C . ASN A 1 193 ? 2.898 36.625 6.867 1 98 193 ASN A C 1
ATOM 1582 O O . ASN A 1 193 ? 1.774 36.375 6.422 1 98 193 ASN A O 1
ATOM 1586 N N . TRP A 1 194 ? 3.676 35.656 7.297 1 97.56 194 TRP A N 1
ATOM 1587 C CA . TRP A 1 194 ? 3.33 34.25 7.25 1 97.56 194 TRP A CA 1
ATOM 1588 C C . TRP A 1 194 ? 1.982 34 7.922 1 97.56 194 TRP A C 1
ATOM 1590 O O . TRP A 1 194 ? 1.218 33.125 7.484 1 97.56 194 TRP A O 1
ATOM 1600 N N . ASN A 1 195 ? 1.65 34.75 8.969 1 96.44 195 ASN A N 1
ATOM 1601 C CA . ASN A 1 195 ? 0.419 34.562 9.727 1 96.44 195 ASN A CA 1
ATOM 1602 C C . ASN A 1 195 ? -0.814 34.844 8.875 1 96.44 195 ASN A C 1
ATOM 1604 O O . ASN A 1 195 ? -1.931 34.5 9.25 1 96.44 195 ASN A O 1
ATOM 1608 N N . ASN A 1 196 ? -0.648 35.531 7.809 1 97.38 196 ASN A N 1
ATOM 1609 C CA . ASN A 1 196 ? -1.768 35.906 6.941 1 97.38 196 ASN A CA 1
ATOM 1610 C C . ASN A 1 196 ? -2.055 34.812 5.918 1 97.38 196 ASN A C 1
ATOM 1612 O O . ASN A 1 196 ? -3.035 34.875 5.176 1 97.38 196 ASN A O 1
ATOM 1616 N N . LEU A 1 197 ? -1.197 33.781 5.863 1 97.38 197 LEU A N 1
ATOM 1617 C CA . LEU A 1 197 ? -1.443 32.688 4.953 1 97.38 197 LEU A CA 1
ATOM 1618 C C . LEU A 1 197 ? -2.705 31.922 5.352 1 97.38 197 LEU A C 1
ATOM 1620 O O . LEU A 1 197 ? -3.1 31.922 6.52 1 97.38 197 LEU A O 1
ATOM 1624 N N . PRO A 1 198 ? -3.348 31.281 4.332 1 97.44 198 PRO A N 1
ATOM 1625 C CA . PRO A 1 198 ? -4.492 30.438 4.664 1 97.44 198 PRO A CA 1
ATOM 1626 C C . PRO A 1 198 ? -4.133 29.328 5.656 1 97.44 198 PRO A C 1
ATOM 1628 O O . PRO A 1 198 ? -3 28.844 5.656 1 97.44 198 PRO A O 1
ATOM 1631 N N . THR A 1 199 ? -5.082 28.859 6.469 1 97.94 199 THR A N 1
ATOM 1632 C CA . THR A 1 199 ? -4.883 27.875 7.531 1 97.94 199 THR A CA 1
ATOM 1633 C C . THR A 1 199 ? -4.285 26.578 6.973 1 97.94 199 THR A C 1
ATOM 1635 O O . THR A 1 199 ? -3.35 26.031 7.551 1 97.94 199 THR A O 1
ATOM 1638 N N . TRP A 1 200 ? -4.797 26.156 5.82 1 98 200 TRP A N 1
ATOM 1639 C CA . TRP A 1 200 ? -4.355 24.875 5.27 1 98 200 TRP A CA 1
ATOM 1640 C C . TRP A 1 200 ? -2.865 24.922 4.941 1 98 200 TRP A C 1
ATOM 1642 O O . TRP A 1 200 ? -2.195 23.891 4.953 1 98 200 TRP A O 1
ATOM 1652 N N . GLN A 1 201 ? -2.314 26.109 4.66 1 98.19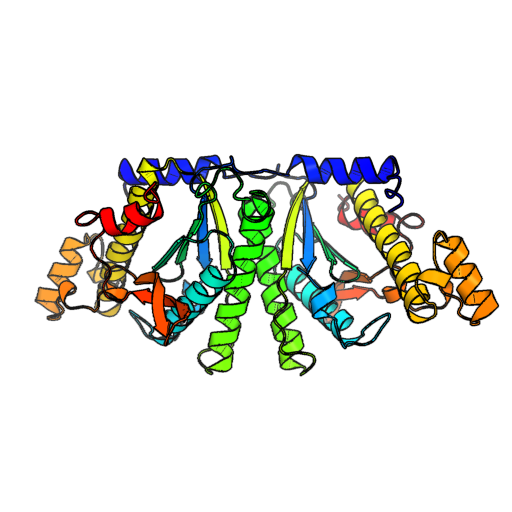 201 GLN A N 1
ATOM 1653 C CA . GLN A 1 201 ? -0.893 26.266 4.375 1 98.19 201 GLN A CA 1
ATOM 1654 C C . GLN A 1 201 ? -0.08 26.359 5.664 1 98.19 201 GLN A C 1
ATOM 1656 O O . GLN A 1 201 ? 1.059 25.891 5.719 1 98.19 201 GLN A O 1
ATOM 1661 N N . LYS A 1 202 ? -0.662 26.906 6.719 1 97.94 202 LYS A N 1
ATOM 1662 C CA . LYS A 1 202 ? 0.055 27.172 7.961 1 97.94 202 LYS A CA 1
ATOM 1663 C C . LYS A 1 202 ? 0.063 25.953 8.867 1 97.94 202 LYS A C 1
ATOM 1665 O O . LYS A 1 202 ? 1.059 25.672 9.539 1 97.94 202 LYS A O 1
ATOM 1670 N N . ARG A 1 203 ? -1.06 25.266 8.852 1 97.81 203 ARG A N 1
ATOM 1671 C CA . ARG A 1 203 ? -1.137 24.266 9.906 1 97.81 203 ARG A CA 1
ATOM 1672 C C . ARG A 1 203 ? -1.88 23.016 9.422 1 97.81 203 ARG A C 1
ATOM 1674 O O . ARG A 1 203 ? -2.271 22.172 10.227 1 97.81 203 ARG A O 1
ATOM 1681 N N . GLY A 1 204 ? -2.146 22.859 8.156 1 98.56 204 GLY A N 1
ATOM 1682 C CA . GLY A 1 204 ? -2.777 21.672 7.605 1 98.56 204 GLY A CA 1
ATOM 1683 C C . GLY A 1 204 ? -4.293 21.719 7.66 1 98.56 204 GLY A C 1
ATOM 1684 O O . GLY A 1 204 ? -4.879 22.781 7.848 1 98.56 204 GLY A O 1
ATOM 1685 N N . VAL A 1 205 ? -4.918 20.594 7.395 1 98.88 205 VAL A N 1
ATOM 1686 C CA . VAL A 1 205 ? -6.371 20.484 7.426 1 98.88 205 VAL A CA 1
ATOM 1687 C C . VAL A 1 205 ? -6.766 19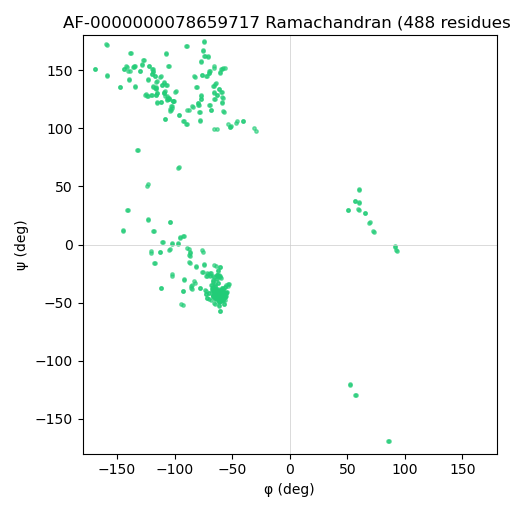.156 8.086 1 98.88 205 VAL A C 1
ATOM 1689 O O . VAL A 1 205 ? -5.926 18.281 8.266 1 98.88 205 VAL A O 1
ATOM 1692 N N . CYS A 1 206 ? -8.008 19.094 8.453 1 98.94 206 CYS A N 1
ATOM 1693 C CA . CYS A 1 206 ? -8.602 17.828 8.875 1 98.94 206 CYS A CA 1
ATOM 1694 C C . CYS A 1 206 ? -9.773 17.453 7.98 1 98.94 206 CYS A C 1
ATOM 1696 O O . CYS A 1 206 ? -10.422 18.312 7.398 1 98.94 206 CYS A O 1
ATOM 1698 N N . ILE A 1 207 ? -9.961 16.234 7.77 1 98.94 207 ILE A N 1
ATOM 1699 C CA . ILE A 1 207 ? -11.164 15.672 7.184 1 98.94 207 ILE A CA 1
ATOM 1700 C C . ILE A 1 207 ? -12.023 15.039 8.273 1 98.94 207 ILE A C 1
ATOM 1702 O O . ILE A 1 207 ? -11.57 14.156 9 1 98.94 207 ILE A O 1
ATOM 1706 N N . THR A 1 208 ? -13.18 15.555 8.398 1 98.06 208 THR A N 1
ATOM 1707 C CA . THR A 1 208 ? -14.078 15.109 9.461 1 98.06 208 THR A CA 1
ATOM 1708 C C . THR A 1 208 ? -15.445 14.734 8.891 1 98.06 208 THR A C 1
ATOM 1710 O O . THR A 1 208 ? -15.805 15.172 7.801 1 98.06 208 THR A O 1
ATOM 1713 N N . LYS A 1 209 ? -16.094 13.859 9.664 1 95.56 209 LYS A N 1
ATOM 1714 C CA . LYS A 1 209 ? -17.438 13.461 9.281 1 95.56 209 LYS A CA 1
ATOM 1715 C C . LYS A 1 209 ? -18.453 14.523 9.68 1 95.56 209 LYS A C 1
ATOM 1717 O O . LYS A 1 209 ? -18.516 14.922 10.844 1 95.56 209 LYS A O 1
ATOM 1722 N N . GLN A 1 210 ? -19.141 15.047 8.703 1 92.31 210 GLN A N 1
ATOM 1723 C CA . GLN A 1 210 ? -20.188 16.031 8.953 1 92.31 210 GLN A CA 1
ATOM 1724 C C . GLN A 1 210 ? -21.578 15.445 8.695 1 92.31 210 GLN A C 1
ATOM 1726 O O . GLN A 1 210 ? -21.766 14.672 7.758 1 92.31 210 GLN A O 1
ATOM 1731 N N . TYR A 1 211 ? -22.453 15.828 9.602 1 89.38 211 TYR A N 1
ATOM 1732 C CA . TYR A 1 211 ? -23.812 15.297 9.516 1 89.38 211 TYR A CA 1
ATOM 1733 C C . TYR A 1 211 ? -24.781 16.359 9.023 1 89.38 211 TYR A C 1
ATOM 1735 O O . TYR A 1 211 ? -24.688 17.531 9.414 1 89.38 211 TYR A O 1
ATOM 1743 N N . HIS A 1 212 ? -25.469 16.031 7.969 1 85.75 212 HIS A N 1
ATOM 1744 C CA . HIS A 1 212 ? -26.469 16.938 7.422 1 85.75 212 HIS A CA 1
ATOM 1745 C C . HIS A 1 212 ? -27.844 16.25 7.355 1 85.75 212 HIS A C 1
ATOM 1747 O O . HIS A 1 212 ? -27.922 15.031 7.223 1 85.75 212 HIS A O 1
ATOM 1753 N N . SER A 1 213 ? -28.844 17.062 7.66 1 79.31 213 SER A N 1
ATOM 1754 C CA . SER A 1 213 ? -30.203 16.547 7.613 1 79.31 213 SER A CA 1
ATOM 1755 C C . SER A 1 213 ? -30.812 16.688 6.219 1 79.31 213 SER A C 1
ATOM 1757 O O . SER A 1 213 ? -30.641 17.719 5.566 1 79.31 213 SER A O 1
ATOM 1759 N N . LYS A 1 214 ? -31.094 15.672 5.605 1 71.38 214 LYS A N 1
ATOM 1760 C CA . LYS A 1 214 ? -31.938 15.727 4.414 1 71.38 214 LYS A CA 1
ATOM 1761 C C . LYS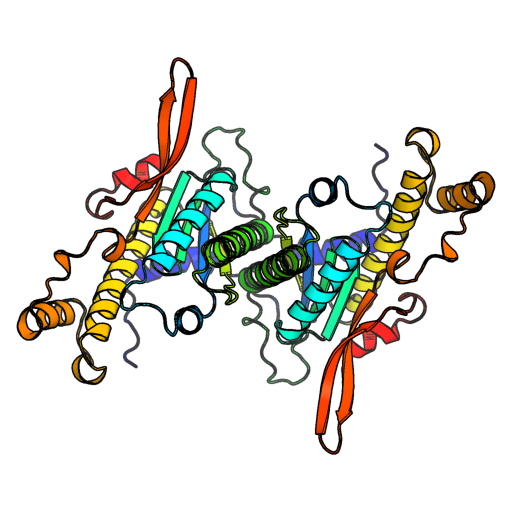 A 1 214 ? -33.312 15.156 4.691 1 71.38 214 LYS A C 1
ATOM 1763 O O . LYS A 1 214 ? -33.531 13.938 4.621 1 71.38 214 LYS A O 1
ATOM 1768 N N . GLY A 1 215 ? -34.125 16.109 4.719 1 71.56 215 GLY A N 1
ATOM 1769 C CA . GLY A 1 215 ? -35.438 15.641 5.133 1 71.56 215 GLY A CA 1
ATOM 1770 C C . GLY A 1 215 ? -35.406 14.938 6.477 1 71.56 215 GLY A C 1
ATOM 1771 O O . GLY A 1 215 ? -34.938 15.5 7.469 1 71.56 215 GLY A O 1
ATOM 1772 N N . GLU A 1 216 ? -36.031 13.703 6.434 1 72.12 216 GLU A N 1
ATOM 1773 C CA . GLU A 1 216 ? -36.125 12.914 7.656 1 72.12 216 GLU A CA 1
ATOM 1774 C C . GLU A 1 216 ? -34.875 12.047 7.855 1 72.12 216 GLU A C 1
ATOM 1776 O O . GLU A 1 216 ? -34.688 11.477 8.93 1 72.12 216 GLU A O 1
ATOM 1781 N N . THR A 1 217 ? -34 11.961 6.824 1 79.12 217 THR A N 1
ATOM 1782 C CA . THR A 1 217 ? -32.844 11.055 6.914 1 79.12 217 THR A CA 1
ATOM 1783 C C . THR A 1 217 ? -31.562 11.82 7.172 1 79.12 217 THR A C 1
ATOM 1785 O O . THR A 1 217 ? -31.312 12.859 6.555 1 79.12 217 THR A O 1
ATOM 1788 N N . LYS A 1 218 ? -30.828 11.406 8.258 1 78.81 218 LYS A N 1
ATOM 1789 C CA . LYS A 1 218 ? -29.516 11.977 8.555 1 78.81 218 LYS A CA 1
ATOM 1790 C C . LYS A 1 218 ? -28.438 11.359 7.66 1 78.81 218 LYS A C 1
ATOM 1792 O O . LYS A 1 218 ? -28.297 10.141 7.598 1 78.81 218 LYS A O 1
ATOM 1797 N N . ARG A 1 219 ? -27.859 12.195 6.77 1 87 219 ARG A N 1
ATOM 1798 C CA . ARG A 1 219 ? -26.75 11.75 5.918 1 87 219 ARG A CA 1
ATOM 1799 C C . ARG A 1 219 ? -25.422 12.344 6.375 1 87 219 ARG A C 1
ATOM 1801 O O . ARG A 1 219 ? -25.406 13.422 6.973 1 87 219 ARG A O 1
ATOM 1808 N N . SER A 1 220 ? -24.375 11.453 6.371 1 90.5 220 SER A N 1
ATOM 1809 C CA . SER A 1 220 ? -23.062 11.953 6.746 1 90.5 220 SER A CA 1
ATOM 1810 C C . SER A 1 220 ? -22.109 11.945 5.555 1 90.5 220 SER A C 1
ATOM 1812 O O . SER A 1 220 ? -22.266 11.141 4.633 1 90.5 220 SER A O 1
ATOM 1814 N N . ARG A 1 221 ? -21.297 12.984 5.605 1 94.12 221 ARG A N 1
ATOM 1815 C CA . ARG A 1 221 ? -20.266 13.078 4.566 1 94.12 221 ARG A CA 1
ATOM 1816 C C . ARG A 1 221 ? -18.938 13.555 5.148 1 94.12 221 ARG A C 1
ATOM 1818 O O . ARG A 1 221 ? -18.922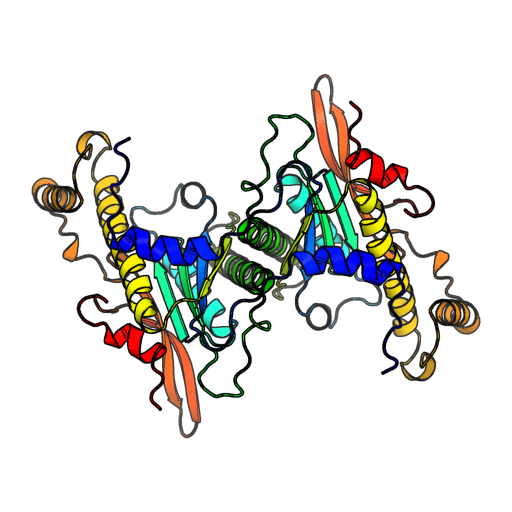 14.352 6.086 1 94.12 221 ARG A O 1
ATOM 1825 N N . TRP A 1 222 ? -17.859 12.977 4.625 1 98.06 222 TRP A N 1
ATOM 1826 C CA . TRP A 1 222 ? -16.531 13.453 4.996 1 98.06 222 TRP A CA 1
ATOM 1827 C C . TRP A 1 222 ? -16.203 14.75 4.266 1 98.06 222 TRP A C 1
ATOM 1829 O O . TRP A 1 222 ? -16.328 14.836 3.043 1 98.06 222 TRP A O 1
ATOM 1839 N N . GLU A 1 223 ? -15.781 15.758 5.004 1 97.81 223 GLU A N 1
ATOM 1840 C CA . GLU A 1 223 ? -15.5 17.062 4.426 1 97.81 223 GLU A CA 1
ATOM 1841 C C . GLU A 1 223 ? -14.203 17.641 4.977 1 97.81 223 GLU A C 1
ATOM 1843 O O . GLU A 1 223 ? -13.812 17.344 6.105 1 97.81 223 GLU A O 1
ATOM 1848 N N . VAL A 1 224 ? -13.602 18.453 4.18 1 98.56 224 VAL A N 1
ATOM 1849 C CA . VAL A 1 224 ? -12.375 19.125 4.59 1 98.56 224 VAL A CA 1
ATOM 1850 C C . VAL A 1 224 ? -12.711 20.281 5.531 1 98.56 224 VAL A C 1
ATOM 1852 O O . VAL A 1 224 ? -13.578 21.109 5.227 1 98.56 224 VAL A O 1
ATOM 1855 N N . ASP A 1 225 ? -12.125 20.281 6.68 1 98.38 225 ASP A N 1
ATOM 1856 C CA . ASP A 1 225 ? -12.172 21.438 7.578 1 98.38 225 ASP A CA 1
ATOM 1857 C C . ASP A 1 225 ? -10.977 22.359 7.352 1 98.38 225 ASP A C 1
ATOM 1859 O O . ASP A 1 225 ? -9.867 22.062 7.789 1 98.38 225 ASP A O 1
ATOM 1863 N N . LEU A 1 226 ? -11.242 23.469 6.742 1 97.5 226 LEU A N 1
ATOM 1864 C CA . LEU A 1 226 ? -10.188 24.406 6.371 1 97.5 226 LEU A CA 1
ATOM 1865 C C . LEU A 1 226 ? -9.906 25.375 7.512 1 97.5 226 LEU A C 1
ATOM 1867 O O . LEU A 1 226 ? -9 26.203 7.406 1 97.5 226 LEU A O 1
ATOM 1871 N N . GLU A 1 227 ? -10.664 25.266 8.539 1 95.88 227 GLU A N 1
ATOM 1872 C CA . GLU A 1 227 ? -10.516 26.188 9.664 1 95.88 227 GLU A CA 1
ATOM 1873 C C . GLU A 1 227 ? -10.258 25.422 10.969 1 95.88 227 GLU A C 1
ATOM 1875 O O . GLU A 1 227 ? -10.938 25.656 11.969 1 95.88 227 GLU A O 1
ATOM 1880 N N . ILE A 1 228 ? -9.273 24.578 10.852 1 98.5 228 ILE A N 1
ATOM 1881 C CA . ILE A 1 228 ? -8.953 23.797 12.047 1 98.5 228 ILE A CA 1
ATOM 1882 C C . ILE A 1 228 ? -8.281 24.703 13.078 1 98.5 228 ILE A C 1
ATOM 1884 O O . ILE A 1 228 ? -7.555 25.641 12.711 1 98.5 228 ILE A O 1
ATOM 1888 N N . PRO A 1 229 ? -8.508 24.5 14.328 1 98.56 229 PRO A N 1
ATOM 1889 C CA . PRO A 1 229 ? -7.836 25.281 15.367 1 98.56 229 PRO A CA 1
ATOM 1890 C C . PRO A 1 229 ? -6.383 24.859 15.57 1 98.56 229 PRO A C 1
ATOM 1892 O O . PRO A 1 229 ? -5.922 23.891 14.945 1 98.56 229 PRO A O 1
ATOM 1895 N N . ILE A 1 230 ? -5.672 25.703 16.297 1 98.44 230 ILE A N 1
ATOM 1896 C CA . ILE A 1 230 ? -4.402 25.266 16.844 1 98.44 230 ILE A CA 1
ATOM 1897 C C . ILE A 1 230 ? -4.652 24.234 17.953 1 98.44 230 ILE A C 1
ATOM 1899 O O . ILE A 1 230 ? -5.281 24.547 18.969 1 98.44 230 ILE A O 1
ATOM 1903 N N . PHE A 1 231 ? -4.121 23.016 17.781 1 98.5 231 PHE A N 1
ATOM 1904 C CA . PHE A 1 231 ? -4.512 21.891 18.625 1 98.5 231 PHE A CA 1
ATOM 1905 C C . PHE A 1 231 ? -4.055 22.125 20.062 1 98.5 231 PHE A C 1
ATOM 1907 O O . PHE A 1 231 ? -4.695 21.641 21 1 98.5 231 PHE A O 1
ATOM 1914 N N . SER A 1 232 ? -2.92 22.844 20.312 1 97.44 232 SER A N 1
ATOM 1915 C CA . SER A 1 232 ? -2.455 23.141 21.656 1 97.44 232 SER A CA 1
ATOM 1916 C C . SER A 1 232 ? -3.42 24.062 22.391 1 97.44 232 SER A C 1
ATOM 1918 O O . SER A 1 232 ? -3.48 24.062 23.625 1 97.44 232 SER A O 1
ATOM 1920 N N . LYS A 1 233 ? -4.141 24.875 21.641 1 98 233 LYS A N 1
ATOM 1921 C CA . LYS A 1 233 ? -5.078 25.828 22.219 1 98 233 LYS A CA 1
ATOM 1922 C C . LYS A 1 233 ? -6.477 25.234 22.328 1 98 233 LYS A C 1
ATOM 1924 O O . LYS A 1 233 ? -7.262 25.641 23.188 1 98 233 LYS A O 1
ATOM 1929 N N . ASP A 1 234 ? -6.84 24.344 21.469 1 98.31 234 ASP A N 1
ATOM 1930 C CA . ASP A 1 234 ? -8.141 23.672 21.484 1 98.31 234 ASP A CA 1
ATOM 1931 C C . ASP A 1 234 ? -7.977 22.172 21.312 1 98.31 234 ASP A C 1
ATOM 1933 O O . ASP A 1 234 ? -8.289 21.609 20.25 1 98.31 234 ASP A O 1
ATOM 1937 N N . ARG A 1 235 ? -7.68 21.531 22.359 1 97.81 235 ARG A N 1
ATOM 1938 C CA . ARG A 1 235 ? -7.438 20.094 22.359 1 97.81 235 ARG A CA 1
ATOM 1939 C C . ARG A 1 235 ? -8.734 19.312 22.156 1 97.81 235 ARG A C 1
ATOM 1941 O O . ARG A 1 235 ? -8.711 18.172 21.703 1 97.81 235 ARG A O 1
ATOM 1948 N N . SER A 1 236 ? -9.867 19.938 22.516 1 97.62 236 SER A N 1
ATOM 1949 C CA . SER A 1 236 ? -11.156 19.266 22.422 1 97.62 236 SER A CA 1
ATOM 1950 C C . SER A 1 236 ? -11.484 18.906 20.969 1 97.62 236 SER A C 1
ATOM 1952 O O . SER A 1 236 ? -12.273 17.984 20.719 1 97.62 236 SER A O 1
ATOM 1954 N N . TYR A 1 237 ? -10.859 19.625 20.047 1 98 237 TYR A N 1
ATOM 1955 C CA . TYR A 1 237 ? -11.07 19.359 18.625 1 98 237 TYR A CA 1
ATOM 1956 C C . TYR A 1 237 ? -10.703 17.922 18.281 1 98 237 TYR A C 1
ATOM 1958 O O . TYR A 1 237 ? -11.406 17.25 17.516 1 98 237 TYR A O 1
ATOM 1966 N N . ILE A 1 238 ? -9.633 17.391 18.859 1 98.38 238 ILE A N 1
ATOM 1967 C CA . ILE A 1 238 ? -9.188 16.016 18.609 1 98.38 238 ILE A CA 1
ATOM 1968 C C . ILE A 1 238 ? -9.805 15.086 19.656 1 98.38 238 ILE A C 1
ATOM 1970 O O . ILE A 1 238 ? -10.266 13.992 19.312 1 98.38 238 ILE A O 1
ATOM 1974 N N . ASP A 1 239 ? -9.867 15.531 20.906 1 97.81 239 ASP A N 1
ATOM 1975 C CA . ASP A 1 239 ? -10.266 14.688 22.031 1 97.81 239 ASP A CA 1
ATOM 1976 C C . ASP A 1 239 ? -11.68 14.156 21.828 1 97.81 239 ASP A C 1
ATOM 1978 O O . ASP A 1 239 ? -12.008 13.07 22.312 1 97.81 239 ASP A O 1
ATOM 1982 N N . GLN A 1 240 ? -12.477 14.867 21.125 1 96.69 240 GLN A N 1
ATOM 1983 C CA . GLN A 1 240 ? -13.859 14.461 20.922 1 96.69 240 GLN A CA 1
ATOM 1984 C C . GLN A 1 240 ? -13.938 13.133 20.156 1 96.69 240 GLN A C 1
ATOM 1986 O O . GLN A 1 240 ? -14.922 12.406 20.266 1 96.69 240 GLN A O 1
ATOM 1991 N N . TYR A 1 241 ? -12.906 12.875 19.375 1 96.81 241 TYR A N 1
ATOM 1992 C CA . TYR A 1 241 ? -12.898 11.656 18.594 1 96.81 241 TYR A CA 1
ATOM 1993 C C . TYR A 1 241 ? -12.305 10.492 19.375 1 96.81 241 TYR A C 1
ATOM 1995 O O . TYR A 1 241 ? -12.414 9.336 18.969 1 96.81 241 TYR A O 1
ATOM 2003 N N . VAL A 1 242 ? -11.633 10.797 20.469 1 97.19 242 VAL A N 1
ATOM 2004 C CA . VAL A 1 242 ? -10.93 9.805 21.281 1 97.19 242 VAL A CA 1
ATOM 2005 C C . VAL A 1 242 ? -11.844 9.328 22.422 1 97.19 242 VAL A C 1
ATOM 2007 O O . VAL A 1 242 ? -11.953 8.125 22.672 1 97.19 242 VAL A O 1
ATOM 2010 N N . TYR A 1 243 ? -12.398 10.312 23.141 1 93.31 243 TYR A N 1
ATOM 2011 C CA . TYR A 1 243 ? -13.25 10.023 24.297 1 93.31 243 TYR A CA 1
ATOM 2012 C C . TYR A 1 243 ? -14.719 10.062 23.906 1 93.31 243 TYR A C 1
ATOM 2014 O O . TYR A 1 243 ? -15.406 11.062 24.141 1 93.31 243 TYR A O 1
ATOM 2022 N N . LEU A 1 244 ? -15.148 9.133 23.047 1 75.38 244 LEU A N 1
ATOM 2023 C CA . LEU A 1 244 ? -16.5 9.055 22.5 1 75.38 244 LEU A CA 1
ATOM 2024 C C . LEU A 1 244 ? -17.547 9.078 23.609 1 75.38 244 LEU A C 1
ATOM 2026 O O . LEU A 1 244 ? -17.297 8.562 24.703 1 75.38 244 LEU A O 1
ATOM 2030 N N . ASN A 1 245 ? -18.156 10.211 23.812 1 63.03 245 ASN A N 1
ATOM 2031 C CA . ASN A 1 245 ? -19.156 10.391 24.859 1 63.03 245 ASN A CA 1
ATOM 2032 C C . ASN A 1 245 ? -19.922 9.102 25.125 1 63.03 245 ASN A C 1
ATOM 2034 O O . ASN A 1 245 ? -20.484 8.5 24.203 1 63.03 245 ASN A O 1
ATOM 2038 N N . LYS A 1 246 ? -19.578 8.359 26.172 1 43.72 246 LYS A N 1
ATOM 2039 C CA . LYS A 1 246 ? -20.516 7.449 26.828 1 43.72 246 LYS A CA 1
ATOM 2040 C C . LYS A 1 246 ? -21.75 8.195 27.359 1 43.72 246 LYS A C 1
ATOM 2042 O O . LYS A 1 246 ? -21.641 9.352 27.781 1 43.72 246 LYS A O 1
ATOM 2047 N N . MET B 1 1 ? 25.688 19.812 8.891 1 29.89 1 MET B N 1
ATOM 2048 C CA . MET B 1 1 ? 24.234 19.859 8.961 1 29.89 1 MET B CA 1
ATOM 2049 C C . MET B 1 1 ? 23.766 19.828 10.414 1 29.89 1 MET B C 1
ATOM 2051 O O . MET B 1 1 ? 24.141 18.938 11.18 1 29.89 1 MET B O 1
ATOM 2055 N N . VAL B 1 2 ? 23.516 21 11 1 34.72 2 VAL B N 1
ATOM 2056 C CA . VAL B 1 2 ? 23.172 21.078 12.406 1 34.72 2 VAL B CA 1
ATOM 2057 C C . VAL B 1 2 ? 22.109 20.016 12.734 1 34.72 2 VAL B C 1
ATOM 2059 O O . VAL B 1 2 ? 21.062 19.969 12.109 1 34.72 2 VAL B O 1
ATOM 2062 N N . LYS B 1 3 ? 22.484 19 13.352 1 52.25 3 LYS B N 1
ATOM 2063 C CA . LYS B 1 3 ? 21.625 17.922 13.781 1 52.25 3 LYS B CA 1
ATOM 2064 C C . LYS B 1 3 ? 20.422 18.453 14.555 1 52.25 3 LYS B C 1
ATOM 2066 O O . LYS B 1 3 ? 20.578 19.203 15.516 1 52.25 3 LYS B O 1
ATOM 2071 N N . LYS B 1 4 ? 19.172 18.562 13.984 1 57.59 4 LYS B N 1
ATOM 2072 C CA . LYS B 1 4 ? 17.922 19.031 14.594 1 57.59 4 LYS B CA 1
ATOM 2073 C C . LYS B 1 4 ? 17.781 18.516 16.016 1 57.59 4 LYS B C 1
ATOM 2075 O O . LYS B 1 4 ? 17.906 17.312 16.266 1 57.59 4 LYS B O 1
ATOM 2080 N N . LYS B 1 5 ? 17.953 19.297 17.078 1 68.75 5 LYS B N 1
ATOM 2081 C CA . LYS B 1 5 ? 17.75 18.938 18.484 1 68.75 5 LYS B CA 1
ATOM 2082 C C . LYS B 1 5 ? 16.297 18.594 18.766 1 68.75 5 LYS B C 1
ATOM 2084 O O . LYS B 1 5 ? 15.422 19.469 18.703 1 68.75 5 LYS B O 1
ATOM 2089 N N . TYR B 1 6 ? 15.938 17.266 18.812 1 80.75 6 TYR B N 1
ATOM 2090 C CA . TYR B 1 6 ? 14.586 16.828 19.125 1 80.75 6 TYR B CA 1
ATOM 2091 C C . TYR B 1 6 ? 14.219 17.188 20.562 1 80.75 6 TYR B C 1
ATOM 2093 O O . TYR B 1 6 ? 15.047 17.062 21.469 1 80.75 6 TYR B O 1
ATOM 2101 N N . THR B 1 7 ? 13.086 17.766 20.734 1 88.25 7 THR B N 1
ATOM 2102 C CA . THR B 1 7 ? 12.555 18.016 22.062 1 88.25 7 THR B CA 1
ATOM 2103 C C . THR B 1 7 ? 12.117 16.719 22.734 1 88.25 7 THR B C 1
ATOM 2105 O O . THR B 1 7 ? 12.039 15.672 22.078 1 88.25 7 THR B O 1
ATOM 2108 N N . ASP B 1 8 ? 11.961 16.75 24.016 1 91.69 8 ASP B N 1
ATOM 2109 C CA . ASP B 1 8 ? 11.43 15.602 24.734 1 91.69 8 ASP B CA 1
ATOM 2110 C C . ASP B 1 8 ? 10.078 15.18 24.156 1 91.69 8 ASP B C 1
ATOM 2112 O O . ASP B 1 8 ? 9.766 13.984 24.125 1 91.69 8 ASP B O 1
ATOM 2116 N N . PHE B 1 9 ? 9.352 16.094 23.75 1 92.75 9 PHE B N 1
ATOM 2117 C CA . PHE B 1 9 ? 8.047 15.852 23.156 1 92.75 9 PHE B CA 1
ATOM 2118 C C . PHE B 1 9 ? 8.188 15.078 21.844 1 92.75 9 PHE B C 1
ATOM 2120 O O . PHE B 1 9 ? 7.496 14.078 21.625 1 92.75 9 PHE B O 1
ATOM 2127 N N . ASP B 1 10 ? 9.117 15.414 21.031 1 93.69 10 ASP B N 1
ATOM 2128 C CA . ASP B 1 10 ? 9.406 14.711 19.781 1 93.69 10 ASP B CA 1
ATOM 2129 C C . ASP B 1 10 ? 9.805 13.266 20.047 1 93.69 10 ASP B C 1
ATOM 2131 O O . ASP B 1 10 ? 9.312 12.344 19.391 1 93.69 10 ASP B O 1
ATOM 2135 N N . ILE B 1 11 ? 10.664 13.188 20.969 1 95.06 11 ILE B N 1
ATOM 2136 C CA . ILE B 1 11 ? 11.211 11.875 21.312 1 95.06 11 ILE B CA 1
ATOM 2137 C C . ILE B 1 11 ? 10.086 10.953 21.766 1 95.06 11 ILE B C 1
ATOM 2139 O O . ILE B 1 11 ? 10.016 9.797 21.359 1 95.06 11 ILE B O 1
ATOM 2143 N N . ARG B 1 12 ? 9.234 11.461 22.609 1 95.62 12 ARG B N 1
ATOM 2144 C CA . ARG B 1 12 ? 8.117 10.672 23.141 1 95.62 12 ARG B CA 1
ATOM 2145 C C . ARG B 1 12 ? 7.211 10.195 22.016 1 95.62 12 ARG B C 1
ATOM 2147 O O . ARG B 1 12 ? 6.855 9.016 21.953 1 95.62 12 ARG B O 1
ATOM 2154 N N . MET B 1 13 ? 6.82 11.055 21.078 1 96.06 13 MET B N 1
ATOM 2155 C CA . MET B 1 13 ? 5.973 10.672 19.953 1 96.06 13 MET B CA 1
ATOM 2156 C C . MET B 1 13 ? 6.664 9.625 19.094 1 96.06 13 MET B C 1
ATOM 2158 O O . MET B 1 13 ? 6.043 8.641 18.672 1 96.06 13 MET B O 1
ATOM 2162 N N . LYS B 1 14 ? 7.926 9.828 18.844 1 96.25 14 LYS B N 1
ATOM 2163 C CA . LYS B 1 14 ? 8.703 8.914 18.016 1 96.25 14 LYS B CA 1
ATOM 2164 C C . LYS B 1 14 ? 8.836 7.551 18.672 1 96.25 14 LYS B C 1
ATOM 2166 O O . LYS B 1 14 ? 8.875 6.523 17.984 1 96.25 14 LYS B O 1
ATOM 2171 N N . GLU B 1 15 ? 8.906 7.551 19.984 1 97 15 GLU B N 1
ATOM 2172 C CA . GLU B 1 15 ? 9.055 6.297 20.703 1 97 15 GLU B CA 1
ATOM 2173 C C . GLU B 1 15 ? 7.828 5.402 20.531 1 97 15 GLU B C 1
ATOM 2175 O O . GLU B 1 15 ? 7.957 4.18 20.422 1 97 15 GLU B O 1
ATOM 2180 N N . TYR B 1 16 ? 6.637 5.977 20.531 1 97.25 16 TYR B N 1
ATOM 2181 C CA . TYR B 1 16 ? 5.43 5.195 20.281 1 97.25 16 TYR B CA 1
ATOM 2182 C C . TYR B 1 16 ? 5.477 4.523 18.922 1 97.25 16 TYR B C 1
ATOM 2184 O O . TYR B 1 16 ? 5.125 3.35 18.797 1 97.25 16 TYR B O 1
ATOM 2192 N N . GLU B 1 17 ? 5.898 5.266 17.922 1 96.44 17 GLU B N 1
ATOM 2193 C CA . GLU B 1 17 ? 6.02 4.738 16.562 1 96.44 17 GLU B CA 1
ATOM 2194 C C . GLU B 1 17 ? 7.082 3.645 16.484 1 96.44 17 GLU B C 1
ATOM 2196 O O . GLU B 1 17 ? 6.863 2.598 15.875 1 96.44 17 GLU B O 1
ATOM 2201 N N . LYS B 1 18 ? 8.188 3.91 17.141 1 96.31 18 LYS B N 1
ATOM 2202 C CA . LYS B 1 18 ? 9.344 3.018 17.094 1 96.31 18 LYS B CA 1
ATOM 2203 C C . LYS B 1 18 ? 9.023 1.665 17.719 1 96.31 18 LYS B C 1
ATOM 2205 O O . LYS B 1 18 ? 9.555 0.637 17.312 1 96.31 18 LYS B O 1
ATOM 2210 N N . ALA B 1 19 ? 8.125 1.647 18.672 1 96.5 19 ALA B N 1
ATOM 2211 C CA . ALA B 1 19 ? 7.754 0.428 19.391 1 96.5 19 ALA B CA 1
ATOM 2212 C C . ALA B 1 19 ? 7.184 -0.616 18.422 1 96.5 19 ALA B C 1
ATOM 2214 O O . ALA B 1 19 ? 7.203 -1.813 18.719 1 96.5 19 ALA B O 1
ATOM 2215 N N . TYR B 1 20 ? 6.762 -0.201 17.281 1 96.75 20 TYR B N 1
ATOM 2216 C CA . TYR B 1 20 ? 6.141 -1.118 16.344 1 96.75 20 TYR B CA 1
ATOM 2217 C C . TYR B 1 20 ? 6.949 -1.195 15.047 1 96.75 20 TYR B C 1
ATOM 2219 O O . TYR B 1 20 ? 6.438 -1.633 14.016 1 96.75 20 TYR B O 1
ATOM 2227 N N . LYS B 1 21 ? 8.117 -0.64 15.148 1 95.44 21 LYS B N 1
ATOM 2228 C CA . LYS B 1 21 ? 9.047 -0.806 14.039 1 95.44 21 LYS B CA 1
ATOM 2229 C C . LYS B 1 21 ? 9.695 -2.188 14.07 1 95.44 21 LYS B C 1
ATOM 2231 O O . LYS B 1 21 ? 10.555 -2.459 14.906 1 95.44 21 LYS B O 1
ATOM 2236 N N . ILE B 1 22 ? 9.266 -3.053 13.164 1 96.69 22 ILE B N 1
ATOM 2237 C CA . ILE B 1 22 ? 9.789 -4.41 13.07 1 96.69 22 ILE B CA 1
ATOM 2238 C C . ILE B 1 22 ? 10.664 -4.543 11.828 1 96.69 22 ILE B C 1
ATOM 2240 O O . ILE B 1 22 ? 10.273 -4.125 10.734 1 96.69 22 ILE B O 1
ATOM 2244 N N . LYS B 1 23 ? 11.805 -5.109 12.031 1 97.25 23 LYS B N 1
ATOM 2245 C CA . LYS B 1 23 ? 12.719 -5.363 10.922 1 97.25 23 LYS B CA 1
ATOM 2246 C C . LYS B 1 23 ? 12.945 -6.859 10.727 1 97.25 23 LYS B C 1
ATOM 2248 O O . LYS B 1 23 ? 13.133 -7.594 11.703 1 97.25 23 LYS B O 1
ATOM 2253 N N . LEU B 1 24 ? 12.898 -7.297 9.516 1 98.06 24 LEU B N 1
ATOM 2254 C CA . LEU B 1 24 ? 13.281 -8.664 9.195 1 98.06 24 LEU B CA 1
ATOM 2255 C C . LEU B 1 24 ? 14.781 -8.867 9.344 1 98.06 24 LEU B C 1
ATOM 2257 O O . LEU B 1 24 ? 15.562 -7.926 9.156 1 98.06 24 LEU B O 1
ATOM 2261 N N . PRO B 1 25 ? 15.195 -10.109 9.719 1 96.5 25 PRO B N 1
ATOM 2262 C CA . PRO B 1 25 ? 16.625 -10.375 9.812 1 96.5 25 PRO B CA 1
ATOM 2263 C C . PRO B 1 25 ? 17.359 -10.18 8.484 1 96.5 25 PRO B C 1
ATOM 2265 O O . PRO B 1 25 ? 16.781 -10.422 7.422 1 96.5 25 PRO B O 1
ATOM 2268 N N . LYS B 1 26 ? 18.594 -9.75 8.625 1 94.62 26 LYS B N 1
ATOM 2269 C CA . LYS B 1 26 ? 19.422 -9.531 7.441 1 94.62 26 LYS B CA 1
ATOM 2270 C C . LYS B 1 26 ? 19.938 -10.859 6.883 1 94.62 26 LYS B C 1
ATOM 2272 O O . LYS B 1 26 ? 19.969 -11.867 7.586 1 94.62 26 LYS B O 1
ATOM 2277 N N . ARG B 1 27 ? 20.297 -10.812 5.555 1 94.88 27 ARG B N 1
ATOM 2278 C CA . ARG B 1 27 ? 20.984 -11.867 4.828 1 94.88 27 ARG B CA 1
ATOM 2279 C C . ARG B 1 27 ? 20.188 -13.164 4.84 1 94.88 27 ARG B C 1
ATOM 2281 O O . ARG B 1 27 ? 20.75 -14.25 5.004 1 94.88 27 ARG B O 1
ATOM 2288 N N . MET B 1 28 ? 18.938 -13.094 4.883 1 97 28 MET B N 1
ATOM 2289 C CA . MET B 1 28 ? 17.984 -14.18 4.645 1 97 28 MET B CA 1
ATOM 2290 C C . MET B 1 28 ? 17.062 -13.852 3.469 1 97 28 MET B C 1
ATOM 2292 O O . MET B 1 28 ? 16.781 -12.688 3.203 1 97 28 MET B O 1
ATOM 2296 N N . PRO B 1 29 ? 16.594 -14.938 2.779 1 98.06 29 PRO B N 1
ATOM 2297 C CA . PRO B 1 29 ? 15.594 -14.656 1.748 1 98.06 29 PRO B CA 1
ATOM 2298 C C . PRO B 1 29 ? 14.344 -13.984 2.309 1 98.06 29 PRO B C 1
ATOM 2300 O O . PRO B 1 29 ? 13.82 -14.414 3.34 1 98.06 29 PRO B O 1
ATOM 2303 N N . VAL B 1 30 ? 13.945 -12.945 1.682 1 98.75 30 VAL B N 1
ATOM 2304 C CA . VAL B 1 30 ? 12.695 -12.273 2.025 1 98.75 30 VAL B CA 1
ATOM 2305 C C . VAL B 1 30 ? 11.633 -12.586 0.971 1 98.75 30 VAL B C 1
ATOM 2307 O O . VAL B 1 30 ? 11.875 -12.422 -0.228 1 98.75 30 VAL B O 1
ATOM 2310 N N . LEU B 1 31 ? 10.508 -13.086 1.42 1 98.88 31 LEU B N 1
ATOM 2311 C CA . LEU B 1 31 ? 9.344 -13.25 0.557 1 98.88 31 LEU B CA 1
ATOM 2312 C C . LEU B 1 31 ? 8.352 -12.109 0.758 1 98.88 31 LEU B C 1
ATOM 2314 O O . LEU B 1 31 ? 8.086 -11.703 1.892 1 98.88 31 LEU B O 1
ATOM 2318 N N . VAL B 1 32 ? 7.906 -11.531 -0.331 1 98.94 32 VAL B N 1
ATOM 2319 C CA . VAL B 1 32 ? 6.781 -10.602 -0.329 1 98.94 32 VAL B CA 1
ATOM 2320 C C . VAL B 1 32 ? 5.617 -11.195 -1.121 1 98.94 32 VAL B C 1
ATOM 2322 O O . VAL B 1 32 ? 5.785 -11.586 -2.281 1 98.94 32 VAL B O 1
ATOM 2325 N N . ARG B 1 33 ? 4.496 -11.336 -0.502 1 98.94 33 ARG B N 1
ATOM 2326 C CA . ARG B 1 33 ? 3.295 -11.773 -1.209 1 98.94 33 ARG B CA 1
ATOM 2327 C C . ARG B 1 33 ? 2.268 -10.648 -1.288 1 98.94 33 ARG B C 1
ATOM 2329 O O . ARG B 1 33 ? 1.929 -10.031 -0.273 1 98.94 33 ARG B O 1
ATOM 2336 N N . ILE B 1 34 ? 1.893 -10.32 -2.447 1 98.94 34 ILE B N 1
ATOM 2337 C CA . ILE B 1 34 ? 0.905 -9.289 -2.75 1 98.94 34 ILE B CA 1
ATOM 2338 C C . ILE B 1 34 ? -0.378 -9.938 -3.266 1 98.94 34 ILE B C 1
ATOM 2340 O O . ILE B 1 34 ? -0.334 -10.805 -4.145 1 98.94 34 ILE B O 1
ATOM 2344 N N . ASP B 1 35 ? -1.544 -9.555 -2.701 1 98.5 35 ASP B N 1
ATOM 2345 C CA . ASP B 1 35 ? -2.814 -10.195 -3.027 1 98.5 35 ASP B CA 1
ATOM 2346 C C . ASP B 1 35 ? -3.908 -9.148 -3.262 1 98.5 35 ASP B C 1
ATOM 2348 O O . ASP B 1 35 ? -4.023 -8.18 -2.508 1 98.5 35 ASP B O 1
ATOM 2352 N N . GLY B 1 36 ? -4.688 -9.375 -4.309 1 98.62 36 GLY B N 1
ATOM 2353 C CA . GLY B 1 36 ? -5.801 -8.477 -4.566 1 98.62 36 GLY B CA 1
ATOM 2354 C C . GLY B 1 36 ? -6.887 -8.547 -3.512 1 98.62 36 GLY B C 1
ATOM 2355 O O . GLY B 1 36 ? -7.258 -9.641 -3.07 1 98.62 36 GLY B O 1
ATOM 2356 N N . LYS B 1 37 ? -7.359 -7.402 -3.121 1 97.62 37 LYS B N 1
ATOM 2357 C CA . LYS B 1 37 ? -8.469 -7.34 -2.172 1 97.62 37 LYS B CA 1
ATOM 2358 C C . LYS B 1 37 ? -9.812 -7.473 -2.887 1 97.62 37 LYS B C 1
ATOM 2360 O O . LYS B 1 37 ? -10.164 -6.637 -3.721 1 97.62 37 LYS B O 1
ATOM 2365 N N . ALA B 1 38 ? -10.57 -8.461 -2.598 1 96.31 38 ALA B N 1
ATOM 2366 C CA . ALA B 1 38 ? -11.93 -8.672 -3.104 1 96.31 38 ALA B CA 1
ATOM 2367 C C . ALA B 1 38 ? -11.938 -8.781 -4.625 1 96.31 38 ALA B C 1
ATOM 2369 O O . ALA B 1 38 ? -12.742 -8.141 -5.297 1 96.31 38 ALA B O 1
ATOM 2370 N N . PHE B 1 39 ? -11.07 -9.547 -5.137 1 96.62 39 PHE B N 1
ATOM 2371 C CA . PHE B 1 39 ? -10.945 -9.672 -6.586 1 96.62 39 PHE B CA 1
ATOM 2372 C C . PHE B 1 39 ? -12.078 -10.516 -7.156 1 96.62 39 PHE B C 1
ATOM 2374 O O . PHE B 1 39 ? -12.344 -10.469 -8.359 1 96.62 39 PHE B O 1
ATOM 2381 N N . HIS B 1 40 ? -12.648 -11.375 -6.27 1 93.38 40 HIS B N 1
ATOM 2382 C CA . HIS B 1 40 ? -13.844 -12.07 -6.734 1 93.38 40 HIS B CA 1
ATOM 2383 C C . HIS B 1 40 ? -14.914 -11.086 -7.18 1 93.38 40 HIS B C 1
ATOM 2385 O O . HIS B 1 40 ? -15.648 -11.344 -8.133 1 93.38 40 HIS B O 1
ATOM 2391 N N . THR B 1 41 ? -15.023 -9.969 -6.5 1 95.38 41 THR B N 1
ATOM 2392 C CA . THR B 1 41 ? -15.953 -8.898 -6.855 1 95.38 41 THR B CA 1
ATOM 2393 C C . THR B 1 41 ? -15.414 -8.07 -8.016 1 95.38 41 THR B C 1
ATOM 2395 O O . THR B 1 41 ? -16.156 -7.723 -8.938 1 95.38 41 THR B O 1
ATOM 2398 N N . TYR B 1 42 ? -14.164 -7.859 -8.031 1 96.81 42 TYR B N 1
ATOM 2399 C CA . TYR B 1 42 ? -13.508 -7.051 -9.062 1 96.81 42 TYR B CA 1
ATOM 2400 C C . TYR B 1 42 ? -13.695 -7.672 -10.438 1 96.81 42 TYR B C 1
ATOM 2402 O O . TYR B 1 42 ? -13.906 -6.957 -11.422 1 96.81 42 TYR B O 1
ATOM 2410 N N . THR B 1 43 ? -13.617 -9.008 -10.492 1 95.31 43 THR B N 1
ATOM 2411 C CA . THR B 1 43 ? -13.578 -9.68 -11.781 1 95.31 43 THR B CA 1
ATOM 2412 C C . THR B 1 43 ? -14.984 -10.062 -12.234 1 95.31 43 THR B C 1
ATOM 2414 O O . THR B 1 43 ? -15.141 -10.773 -13.234 1 95.31 43 THR B O 1
ATOM 2417 N N . LYS B 1 44 ? -15.945 -9.602 -11.5 1 94.12 44 LYS B N 1
ATOM 2418 C CA . LYS B 1 44 ? -17.312 -9.844 -11.961 1 94.12 44 LYS B CA 1
ATOM 2419 C C . LYS B 1 44 ? -17.547 -9.258 -13.344 1 94.12 44 LYS B C 1
ATOM 2421 O O . LYS B 1 44 ? -17.219 -8.094 -13.602 1 94.12 44 LYS B O 1
ATOM 2426 N N . GLY B 1 45 ? -18.016 -10.039 -14.266 1 91.38 45 GLY B N 1
ATOM 2427 C CA . GLY B 1 45 ? -18.312 -9.594 -15.617 1 91.38 45 GLY B CA 1
ATOM 2428 C C . GLY B 1 45 ? -17.156 -9.805 -16.578 1 91.38 45 GLY B C 1
ATOM 2429 O O . GLY B 1 45 ? -17.297 -9.578 -17.781 1 91.38 45 GLY B O 1
ATOM 2430 N N . MET B 1 46 ? -16.062 -10.227 -16.062 1 94.19 46 MET B N 1
ATOM 2431 C CA . MET B 1 46 ? -14.922 -10.5 -16.938 1 94.19 46 MET B CA 1
ATOM 2432 C C . MET B 1 46 ? -14.945 -11.938 -17.422 1 94.19 46 MET B C 1
ATOM 2434 O O . MET B 1 46 ? -15.773 -12.742 -16.984 1 94.19 46 MET B O 1
ATOM 2438 N N . GLU B 1 47 ? -14.094 -12.195 -18.328 1 94.81 47 GLU B N 1
ATOM 2439 C CA . GLU B 1 47 ? -14.078 -13.516 -18.953 1 94.81 47 GLU B CA 1
ATOM 2440 C C . GLU B 1 47 ? -13.719 -14.602 -17.938 1 94.81 47 GLU B C 1
ATOM 2442 O O . GLU B 1 47 ? -12.828 -14.414 -17.109 1 94.81 47 GLU B O 1
ATOM 2447 N N . LYS B 1 48 ? -14.414 -15.766 -18 1 92.12 48 LYS B N 1
ATOM 2448 C CA . LYS B 1 48 ? -14.172 -16.938 -17.172 1 92.12 48 LYS B CA 1
ATOM 2449 C C . LYS B 1 48 ? -13.781 -18.141 -18.016 1 92.12 48 LYS B C 1
ATOM 2451 O O . LYS B 1 48 ? -14.219 -18.266 -19.156 1 92.12 48 LYS B O 1
ATOM 2456 N N . PRO B 1 49 ? -13 -19.031 -17.594 1 95 49 PRO B N 1
ATOM 2457 C CA . PRO B 1 49 ? -12.398 -19.094 -16.266 1 95 49 PRO B CA 1
ATOM 2458 C C . PRO B 1 49 ? -11.156 -18.203 -16.141 1 95 49 PRO B C 1
ATOM 2460 O O . PRO B 1 49 ? -10.719 -17.906 -15.023 1 95 49 PRO B O 1
ATOM 2463 N N . PHE B 1 50 ? -10.539 -17.812 -17.281 1 96.38 50 PHE B N 1
ATOM 2464 C CA . PHE B 1 50 ? -9.328 -17 -17.281 1 96.38 50 PHE B CA 1
ATOM 2465 C C . PHE B 1 50 ? -9.523 -15.758 -18.141 1 96.38 50 PHE B C 1
ATOM 2467 O O . PHE B 1 50 ? -10 -15.836 -19.266 1 96.38 50 PHE B O 1
ATOM 2474 N N . ASP B 1 51 ? -9.242 -14.656 -17.609 1 97 51 ASP B N 1
ATOM 2475 C CA . ASP B 1 51 ? -9.312 -13.398 -18.344 1 97 51 ASP B CA 1
ATOM 2476 C C . ASP B 1 51 ? -7.918 -12.93 -18.766 1 97 51 ASP B C 1
ATOM 2478 O O . ASP B 1 51 ? -7.086 -12.609 -17.906 1 97 51 ASP B O 1
ATOM 2482 N N . GLU B 1 52 ? -7.695 -12.844 -20.016 1 97.06 52 GLU B N 1
ATOM 2483 C CA . GLU B 1 52 ? -6.367 -12.531 -20.531 1 97.06 52 GLU B CA 1
ATOM 2484 C C . GLU B 1 52 ? -5.961 -11.102 -20.203 1 97.06 52 GLU B C 1
ATOM 2486 O O . GLU B 1 52 ? -4.773 -10.812 -20.031 1 97.06 52 GLU B O 1
ATOM 2491 N N . ASN B 1 53 ? -6.902 -10.203 -20.203 1 97.44 53 ASN B N 1
ATOM 2492 C CA . ASN B 1 53 ? -6.602 -8.812 -19.859 1 97.44 53 ASN B CA 1
ATOM 2493 C C . ASN B 1 53 ? -6.078 -8.695 -18.422 1 97.44 53 ASN B C 1
ATOM 2495 O O . ASN B 1 53 ? -5.109 -7.969 -18.172 1 97.44 53 ASN B O 1
ATOM 2499 N N . ILE B 1 54 ? -6.684 -9.43 -17.5 1 97.94 54 ILE B N 1
ATOM 2500 C CA . ILE B 1 54 ? -6.246 -9.438 -16.109 1 97.94 54 ILE B CA 1
ATOM 2501 C C . ILE B 1 54 ? -4.848 -10.039 -16 1 97.94 54 ILE B C 1
ATOM 2503 O O . ILE B 1 54 ? -3.982 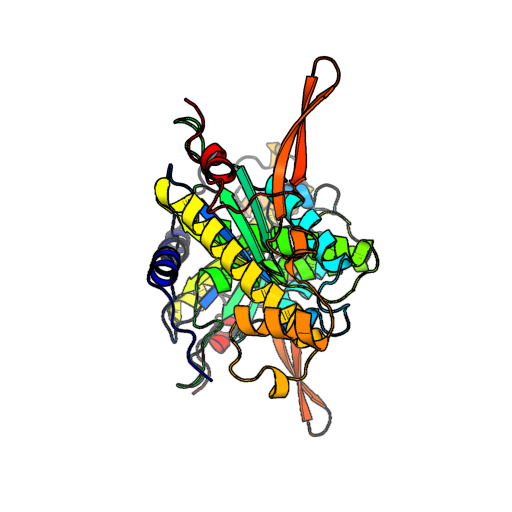-9.516 -15.305 1 97.94 54 ILE B O 1
ATOM 2507 N N . ALA B 1 55 ? -4.68 -11.141 -16.719 1 98.12 55 ALA B N 1
ATOM 2508 C CA . ALA B 1 55 ? -3.375 -11.805 -16.703 1 98.12 55 ALA B CA 1
ATOM 2509 C C . ALA B 1 55 ? -2.279 -10.859 -17.188 1 98.12 55 ALA B C 1
ATOM 2511 O O . ALA B 1 55 ? -1.239 -10.719 -16.547 1 98.12 55 ALA B O 1
ATOM 2512 N N . LYS B 1 56 ? -2.547 -10.203 -18.281 1 98.25 56 LYS B N 1
ATOM 2513 C CA . LYS B 1 56 ? -1.576 -9.266 -18.844 1 98.25 56 LYS B CA 1
ATOM 2514 C C . LYS B 1 56 ? -1.283 -8.125 -17.859 1 98.25 56 LYS B C 1
ATOM 2516 O O . LYS B 1 56 ? -0.128 -7.73 -17.688 1 98.25 56 LYS B O 1
ATOM 2521 N N . ALA B 1 57 ? -2.303 -7.605 -17.25 1 98.75 57 ALA B N 1
ATOM 2522 C CA . ALA B 1 57 ? -2.129 -6.535 -16.281 1 98.75 57 ALA B CA 1
ATOM 2523 C C . ALA B 1 57 ? -1.269 -7 -15.102 1 98.75 57 ALA B C 1
ATOM 2525 O O . ALA B 1 57 ? -0.389 -6.266 -14.648 1 98.75 57 ALA B O 1
ATOM 2526 N N . MET B 1 58 ? -1.533 -8.211 -14.664 1 98.88 58 MET B N 1
ATOM 2527 C CA . MET B 1 58 ? -0.764 -8.766 -13.547 1 98.88 58 MET B CA 1
ATOM 2528 C C . MET B 1 58 ? 0.689 -8.992 -13.953 1 98.88 58 MET B C 1
ATOM 2530 O O . MET B 1 58 ? 1.6 -8.797 -13.148 1 98.88 58 MET B O 1
ATOM 2534 N N . TRP B 1 59 ? 0.903 -9.414 -15.219 1 98.88 59 TRP B N 1
ATOM 2535 C CA . TRP B 1 59 ? 2.262 -9.641 -15.703 1 98.88 59 TRP B CA 1
ATOM 2536 C C . TRP B 1 59 ? 3.031 -8.32 -15.781 1 98.88 59 TRP B C 1
ATOM 2538 O O . TRP B 1 59 ? 4.18 -8.242 -15.336 1 98.88 59 TRP B O 1
ATOM 2548 N N . GLU B 1 60 ? 2.412 -7.312 -16.281 1 98.88 60 GLU B N 1
ATOM 2549 C CA . GLU B 1 60 ? 3.057 -6.004 -16.359 1 98.88 60 GLU B CA 1
ATOM 2550 C C . GLU B 1 60 ? 3.297 -5.43 -14.969 1 98.88 60 GLU B C 1
ATOM 2552 O O . GLU B 1 60 ? 4.316 -4.781 -14.727 1 98.88 60 GLU B O 1
ATOM 2557 N N . THR B 1 61 ? 2.381 -5.625 -14.109 1 98.94 61 THR B N 1
ATOM 2558 C CA . THR B 1 61 ? 2.557 -5.227 -12.719 1 98.94 61 THR B CA 1
ATOM 2559 C C . THR B 1 61 ? 3.75 -5.945 -12.094 1 98.94 61 THR B C 1
ATOM 2561 O O . THR B 1 61 ? 4.57 -5.324 -11.414 1 98.94 61 THR B O 1
ATOM 2564 N N . SER B 1 62 ? 3.855 -7.242 -12.336 1 98.94 62 SER B N 1
ATOM 2565 C CA . SER B 1 62 ? 4.961 -8.047 -11.812 1 98.94 62 SER B CA 1
ATOM 2566 C C . SER B 1 62 ? 6.301 -7.539 -12.328 1 98.94 62 SER B C 1
ATOM 2568 O O . SER B 1 62 ? 7.273 -7.449 -11.578 1 98.94 62 SER B O 1
ATOM 2570 N N . LYS B 1 63 ? 6.34 -7.219 -13.609 1 98.88 63 LYS B N 1
ATOM 2571 C CA . LYS B 1 63 ? 7.555 -6.648 -14.188 1 98.88 63 LYS B CA 1
ATOM 2572 C C . LYS B 1 63 ? 7.922 -5.332 -13.5 1 98.88 63 LYS B C 1
ATOM 2574 O O . LYS B 1 63 ? 9.086 -5.102 -13.164 1 98.88 63 LYS B O 1
ATOM 2579 N N . TYR B 1 64 ? 6.93 -4.492 -13.359 1 98.88 64 TYR B N 1
ATOM 2580 C CA . TYR B 1 64 ? 7.113 -3.201 -12.711 1 98.88 64 TYR B CA 1
ATOM 2581 C C . TYR B 1 64 ? 7.645 -3.373 -11.289 1 98.88 64 TYR B C 1
ATOM 2583 O O . TYR B 1 64 ? 8.547 -2.645 -10.867 1 98.88 64 TYR B O 1
ATOM 2591 N N . LEU B 1 65 ? 7.094 -4.336 -10.508 1 98.94 65 LEU B N 1
ATOM 2592 C CA . LEU B 1 65 ? 7.559 -4.645 -9.164 1 98.94 65 LEU B CA 1
ATOM 2593 C C . LEU B 1 65 ? 9.016 -5.086 -9.18 1 98.94 65 LEU B C 1
ATOM 2595 O O . LEU B 1 65 ? 9.828 -4.59 -8.398 1 98.94 65 LEU B O 1
ATOM 2599 N N . ALA B 1 66 ? 9.312 -5.996 -10.07 1 98.81 66 ALA B N 1
ATOM 2600 C CA . ALA B 1 66 ? 10.672 -6.52 -10.164 1 98.81 66 ALA B CA 1
ATOM 2601 C C . ALA B 1 66 ? 11.672 -5.402 -10.445 1 98.81 66 ALA B C 1
ATOM 2603 O O . ALA B 1 66 ? 12.781 -5.402 -9.914 1 98.81 66 ALA B O 1
ATOM 2604 N N . GLU B 1 67 ? 11.281 -4.461 -11.242 1 98.19 67 GLU B N 1
ATOM 2605 C CA . GLU B 1 67 ? 12.133 -3.342 -11.641 1 98.19 67 GLU B CA 1
ATOM 2606 C C . GLU B 1 67 ? 12.328 -2.363 -10.484 1 98.19 67 GLU B C 1
ATOM 2608 O O . GLU B 1 67 ? 13.367 -1.702 -10.398 1 98.19 67 GLU B O 1
ATOM 2613 N N . ASN B 1 68 ? 11.391 -2.303 -9.586 1 98.31 68 ASN B N 1
ATOM 2614 C CA . ASN B 1 68 ? 11.391 -1.201 -8.633 1 98.31 68 ASN B CA 1
ATOM 2615 C C . ASN B 1 68 ? 11.672 -1.689 -7.211 1 98.31 68 ASN B C 1
ATOM 2617 O O . ASN B 1 68 ? 11.812 -0.884 -6.289 1 98.31 68 ASN B O 1
ATOM 2621 N N . ILE B 1 69 ? 11.742 -2.984 -7.035 1 98.44 69 ILE B N 1
ATOM 2622 C CA . ILE B 1 69 ? 12.047 -3.535 -5.719 1 98.44 69 ILE B CA 1
ATOM 2623 C C . ILE B 1 69 ? 13.5 -4.016 -5.691 1 98.44 69 ILE B C 1
ATOM 2625 O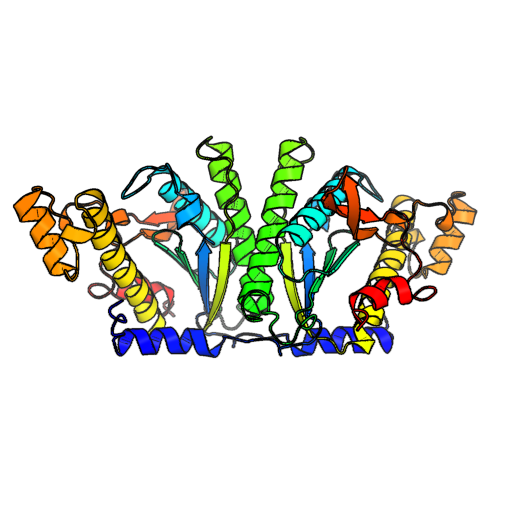 O . ILE B 1 69 ? 13.859 -4.961 -6.395 1 98.44 69 ILE B O 1
ATOM 2629 N N . MET B 1 70 ? 14.258 -3.359 -4.867 1 97.5 70 MET B N 1
ATOM 2630 C CA . MET B 1 70 ? 15.68 -3.66 -4.766 1 97.5 70 MET B CA 1
ATOM 2631 C C . MET B 1 70 ? 15.898 -5.082 -4.262 1 97.5 70 MET B C 1
ATOM 2633 O O . MET B 1 70 ? 15.297 -5.492 -3.268 1 97.5 70 MET B O 1
ATOM 2637 N N . GLY B 1 71 ? 16.719 -5.84 -4.98 1 96.81 71 GLY B N 1
ATOM 2638 C CA . GLY B 1 71 ? 17.094 -7.176 -4.543 1 96.81 71 GLY B CA 1
ATOM 2639 C C . GLY B 1 71 ? 16.172 -8.258 -5.082 1 96.81 71 GLY B C 1
ATOM 2640 O O . GLY B 1 71 ? 16.391 -9.445 -4.828 1 96.81 71 GLY B O 1
ATOM 2641 N N . CYS B 1 72 ? 15.164 -7.902 -5.828 1 98.31 72 CYS B N 1
ATOM 2642 C CA . CYS B 1 72 ? 14.234 -8.883 -6.379 1 98.31 72 CYS B CA 1
ATOM 2643 C C . CYS B 1 72 ? 14.953 -9.852 -7.309 1 98.31 72 CYS B C 1
ATOM 2645 O O . CYS B 1 72 ? 15.711 -9.438 -8.188 1 98.31 72 CYS B O 1
ATOM 2647 N N . LYS B 1 73 ? 14.672 -11.125 -7.133 1 97.94 73 LYS B N 1
ATOM 2648 C CA . LYS B 1 73 ? 15.359 -12.141 -7.922 1 97.94 73 LYS B CA 1
ATOM 2649 C C . LYS B 1 73 ? 14.398 -12.82 -8.898 1 97.94 73 LYS B C 1
ATOM 2651 O O . LYS B 1 73 ? 14.797 -13.203 -10 1 97.94 73 LYS B O 1
ATOM 2656 N N . VAL B 1 74 ? 13.227 -13.031 -8.477 1 98.75 74 VAL B N 1
ATOM 2657 C CA . VAL B 1 74 ? 12.203 -13.695 -9.281 1 98.75 74 VAL B CA 1
ATOM 2658 C C . VAL B 1 74 ? 10.82 -13.336 -8.75 1 98.75 74 VAL B C 1
ATOM 2660 O O . VAL B 1 74 ? 10.656 -13.086 -7.551 1 98.75 74 VAL B O 1
ATOM 2663 N N . VAL B 1 75 ? 9.859 -13.227 -9.617 1 98.94 75 VAL B N 1
ATOM 2664 C CA . VAL B 1 75 ? 8.461 -12.984 -9.273 1 98.94 75 VAL B CA 1
ATOM 2665 C C . VAL B 1 75 ? 7.602 -14.133 -9.789 1 98.94 75 VAL B C 1
ATOM 2667 O O . VAL B 1 75 ? 7.777 -14.586 -10.922 1 98.94 75 VAL B O 1
ATOM 2670 N N . TYR B 1 76 ? 6.781 -14.719 -8.969 1 98.94 76 TYR B N 1
ATOM 2671 C CA . TYR B 1 76 ? 5.789 -15.711 -9.367 1 98.94 76 TYR B CA 1
ATOM 2672 C C . TYR B 1 76 ? 4.383 -15.133 -9.297 1 98.94 76 TYR B C 1
ATOM 2674 O O . TYR B 1 76 ? 4.016 -14.484 -8.312 1 98.94 76 TYR B O 1
ATOM 2682 N N . HIS B 1 77 ? 3.635 -15.266 -10.383 1 98.88 77 HIS B N 1
ATOM 2683 C CA . HIS B 1 77 ? 2.264 -14.773 -10.438 1 98.88 77 HIS B CA 1
ATOM 2684 C C . HIS B 1 77 ? 1.276 -15.914 -10.648 1 98.88 77 HIS B C 1
ATOM 2686 O O . HIS B 1 77 ? 1.512 -16.797 -11.477 1 98.88 77 HIS B O 1
ATOM 2692 N N . GLN B 1 78 ? 0.172 -15.891 -9.867 1 98.12 78 GLN B N 1
ATOM 2693 C CA . GLN B 1 78 ? -1.016 -16.703 -10.094 1 98.12 78 GLN B CA 1
ATOM 2694 C C . GLN B 1 78 ? -2.279 -15.969 -9.656 1 98.12 78 GLN B C 1
ATOM 2696 O O . GLN B 1 78 ? -2.273 -15.258 -8.641 1 98.12 78 GLN B O 1
ATOM 2701 N N . SER B 1 79 ? -3.346 -16.016 -10.477 1 96.69 79 SER B N 1
ATOM 2702 C CA . SER B 1 79 ? -4.633 -15.406 -10.156 1 96.69 79 SER B CA 1
ATOM 2703 C C . SER B 1 79 ? -4.473 -13.945 -9.758 1 96.69 79 SER B C 1
ATOM 2705 O O . SER B 1 79 ? -3.982 -13.133 -10.547 1 96.69 79 SER B O 1
ATOM 2707 N N . ASP B 1 80 ? -4.867 -13.609 -8.578 1 97.94 80 ASP B N 1
ATOM 2708 C CA . ASP B 1 80 ? -4.715 -12.234 -8.109 1 97.94 80 ASP B CA 1
ATOM 2709 C C . ASP B 1 80 ? -3.549 -12.109 -7.133 1 97.94 80 ASP B C 1
ATOM 2711 O O . ASP B 1 80 ? -3.467 -11.148 -6.375 1 97.94 80 ASP B O 1
ATOM 2715 N N . GLU B 1 81 ? -2.656 -13.07 -7.16 1 98.75 81 GLU B N 1
ATOM 2716 C CA . GLU B 1 81 ? -1.566 -13.133 -6.188 1 98.75 81 GLU B CA 1
ATOM 2717 C C . GLU B 1 81 ? -0.208 -13.039 -6.879 1 98.75 81 GLU B C 1
ATOM 2719 O O . GLU B 1 81 ? 0.003 -13.641 -7.934 1 98.75 81 GLU B O 1
ATOM 2724 N N . ILE B 1 82 ? 0.707 -12.242 -6.312 1 98.94 82 ILE B N 1
ATOM 2725 C CA . ILE B 1 82 ? 2.088 -12.078 -6.754 1 98.94 82 ILE B CA 1
ATOM 2726 C C . ILE B 1 82 ? 3.037 -12.391 -5.598 1 98.94 82 ILE B C 1
ATOM 2728 O O . ILE B 1 82 ? 2.881 -11.859 -4.496 1 98.94 82 ILE B O 1
ATOM 2732 N N . SER B 1 83 ? 4.008 -13.273 -5.82 1 98.94 83 SER B N 1
ATOM 2733 C CA . SER B 1 83 ? 5.043 -13.586 -4.84 1 98.94 83 SER B CA 1
ATOM 2734 C C . SER B 1 83 ? 6.422 -13.18 -5.348 1 98.94 83 SER B C 1
ATOM 2736 O O . SER B 1 83 ? 6.82 -13.562 -6.453 1 98.94 83 SER B O 1
ATOM 2738 N N . LEU B 1 84 ? 7.16 -12.438 -4.547 1 98.94 84 LEU B N 1
ATOM 2739 C CA . LEU B 1 84 ? 8.508 -12 -4.906 1 98.94 84 LEU B CA 1
ATOM 2740 C C . LEU B 1 84 ? 9.539 -12.602 -3.963 1 98.94 84 LEU B C 1
ATOM 2742 O O . LEU B 1 84 ? 9.32 -12.656 -2.75 1 98.94 84 LEU B O 1
ATOM 2746 N N . LEU B 1 85 ? 10.648 -12.992 -4.547 1 98.88 85 LEU B N 1
ATOM 2747 C CA . LEU B 1 85 ? 11.828 -13.32 -3.766 1 98.88 85 LEU B CA 1
ATOM 2748 C C . LEU B 1 85 ? 12.828 -12.164 -3.779 1 98.88 85 LEU B C 1
ATOM 2750 O O . LEU B 1 85 ? 13.25 -11.719 -4.848 1 98.88 85 LEU B O 1
ATOM 2754 N N . ILE B 1 86 ? 13.164 -11.703 -2.586 1 98.44 86 ILE B N 1
ATOM 2755 C CA . ILE B 1 86 ? 14.172 -10.656 -2.412 1 98.44 86 ILE B CA 1
ATOM 2756 C C . ILE B 1 86 ? 15.367 -11.219 -1.648 1 98.44 86 ILE B C 1
ATOM 2758 O O . ILE B 1 86 ? 15.203 -11.891 -0.628 1 98.44 86 ILE B O 1
ATOM 2762 N N . THR B 1 87 ? 16.516 -11 -2.146 1 96.75 87 THR B N 1
ATOM 2763 C CA . THR B 1 87 ? 17.719 -11.383 -1.427 1 96.75 87 THR B CA 1
ATOM 2764 C C . THR B 1 87 ? 18.625 -10.172 -1.198 1 96.75 87 THR B C 1
ATOM 2766 O O . THR B 1 87 ? 18.516 -9.164 -1.906 1 96.75 87 THR B O 1
ATOM 2769 N N . ASN B 1 88 ? 19.391 -10.25 -0.185 1 94.31 88 ASN B N 1
ATOM 2770 C CA . ASN B 1 88 ? 20.359 -9.195 0.094 1 94.31 88 ASN B CA 1
ATOM 2771 C C . ASN B 1 88 ? 21.672 -9.781 0.599 1 94.31 88 ASN B C 1
ATOM 2773 O O . ASN B 1 88 ? 22.328 -9.195 1.471 1 94.31 88 ASN B O 1
ATOM 2777 N N . TYR B 1 89 ? 21.969 -10.922 0.185 1 93.75 89 TYR B N 1
ATOM 2778 C CA . TYR B 1 89 ? 23.172 -11.578 0.667 1 93.75 89 TYR B CA 1
ATOM 2779 C C . TYR B 1 89 ? 24.094 -11.961 -0.494 1 93.75 89 TYR B C 1
ATOM 2781 O O . TYR B 1 89 ? 24.875 -12.906 -0.388 1 93.75 89 TYR B O 1
ATOM 2789 N N . ASP B 1 90 ? 23.922 -11.289 -1.657 1 90.12 90 ASP B N 1
ATOM 2790 C CA . ASP B 1 90 ? 24.828 -11.492 -2.783 1 90.12 90 ASP B CA 1
ATOM 2791 C C . ASP B 1 90 ? 26.266 -11.148 -2.4 1 90.12 90 ASP B C 1
ATOM 2793 O O . ASP B 1 90 ? 27.203 -11.844 -2.807 1 90.12 90 ASP B O 1
ATOM 2797 N N . LYS B 1 91 ? 26.391 -10.062 -1.783 1 89.69 91 LYS B N 1
ATOM 2798 C CA . LYS B 1 91 ? 27.641 -9.633 -1.172 1 89.69 91 LYS B CA 1
ATOM 2799 C C . LYS B 1 91 ? 27.438 -9.273 0.297 1 89.69 91 LYS B C 1
ATOM 2801 O O . LYS B 1 91 ? 26.328 -8.992 0.726 1 89.69 91 LYS B O 1
ATOM 2806 N N . LEU B 1 92 ? 28.516 -9.297 0.996 1 88.69 92 LEU B N 1
ATOM 2807 C CA . LEU B 1 92 ? 28.453 -8.945 2.41 1 88.69 92 LEU B CA 1
ATOM 2808 C C . LEU B 1 92 ? 27.953 -7.52 2.596 1 88.69 92 LEU B C 1
ATOM 2810 O O . LEU B 1 92 ? 27.297 -7.211 3.59 1 88.69 92 LEU B O 1
ATOM 2814 N N . THR B 1 93 ? 28.172 -6.684 1.635 1 89.56 93 THR B N 1
ATOM 2815 C CA . THR B 1 93 ? 27.875 -5.258 1.758 1 89.56 93 THR B CA 1
ATOM 2816 C C . THR B 1 93 ? 26.516 -4.934 1.146 1 89.56 93 THR B C 1
ATOM 2818 O O . THR B 1 93 ? 26.094 -3.777 1.158 1 89.56 93 THR B O 1
ATOM 2821 N N . THR B 1 94 ? 25.891 -5.949 0.663 1 90.19 94 THR B N 1
ATOM 2822 C CA . THR B 1 94 ? 24.594 -5.691 0.031 1 90.19 94 THR B CA 1
ATOM 2823 C C . THR B 1 94 ? 23.578 -5.188 1.054 1 90.19 94 THR B C 1
ATOM 2825 O O . THR B 1 94 ? 23.406 -5.793 2.111 1 90.19 94 THR B O 1
ATOM 2828 N N . GLU B 1 95 ? 22.953 -4.016 0.795 1 92.25 95 GLU B N 1
ATOM 2829 C CA . GLU B 1 95 ? 21.953 -3.449 1.69 1 92.25 95 GLU B CA 1
ATOM 2830 C C . GLU B 1 95 ? 20.578 -4.062 1.436 1 92.25 95 GLU B C 1
ATOM 2832 O O . GLU B 1 95 ? 20.266 -4.43 0.304 1 92.25 95 GLU B O 1
ATOM 2837 N N . SER B 1 96 ? 19.844 -4.215 2.502 1 95.19 96 SER B N 1
ATOM 2838 C CA . SER B 1 96 ? 18.469 -4.707 2.391 1 95.19 96 SER B CA 1
ATOM 2839 C C . SER B 1 96 ? 17.531 -3.613 1.892 1 95.19 96 SER B C 1
ATOM 2841 O O . SER B 1 96 ? 17.75 -2.43 2.162 1 95.19 96 SER B O 1
ATOM 2843 N N . TRP B 1 97 ? 16.562 -4.074 1.129 1 95.88 97 TRP B N 1
ATOM 2844 C CA . TRP B 1 97 ? 15.516 -3.154 0.703 1 95.88 97 TRP B CA 1
ATOM 2845 C C . TRP B 1 97 ? 14.82 -2.529 1.907 1 95.88 97 TRP B C 1
ATOM 2847 O O . TRP B 1 97 ? 14.234 -3.236 2.732 1 95.88 97 TRP B O 1
ATOM 2857 N N . PHE B 1 98 ? 14.938 -1.155 2.121 1 96.69 98 PHE B N 1
ATOM 2858 C CA . PHE B 1 98 ? 14.367 -0.37 3.209 1 96.69 98 PHE B CA 1
ATOM 2859 C C . PHE B 1 98 ? 14.82 -0.907 4.562 1 96.69 98 PHE B C 1
ATOM 2861 O O . PHE B 1 98 ? 14.023 -0.977 5.504 1 96.69 98 PHE B O 1
ATOM 2868 N N . SER B 1 99 ? 16.094 -1.345 4.586 1 96 99 SER B N 1
ATOM 2869 C CA . SER B 1 99 ? 16.688 -1.876 5.809 1 96 99 SER B CA 1
ATOM 2870 C C . SER B 1 99 ? 15.797 -2.936 6.441 1 96 99 SER B C 1
ATOM 2872 O O . SER B 1 99 ? 15.688 -3.01 7.668 1 96 99 SER B O 1
ATOM 2874 N N . ASN B 1 100 ? 15.016 -3.656 5.629 1 97.31 100 ASN B N 1
ATOM 2875 C CA . ASN B 1 100 ? 14.164 -4.773 6.031 1 97.31 100 ASN B CA 1
ATOM 2876 C C . ASN B 1 100 ? 13.039 -4.32 6.953 1 97.31 100 ASN B C 1
ATOM 2878 O O . ASN B 1 100 ? 12.586 -5.082 7.812 1 97.31 100 ASN B O 1
ATOM 2882 N N . SER B 1 101 ? 12.641 -3.043 6.801 1 98.12 101 SER B N 1
ATOM 2883 C CA . SER B 1 101 ? 11.5 -2.551 7.559 1 98.12 101 SER B CA 1
ATOM 2884 C C . SER B 1 101 ? 10.203 -3.205 7.09 1 98.12 101 SER B C 1
ATOM 2886 O O . SER B 1 101 ? 9.758 -2.984 5.961 1 98.12 101 SER B O 1
ATOM 2888 N N . LEU B 1 102 ? 9.594 -3.967 8.008 1 98.5 102 LEU B N 1
ATOM 2889 C CA . LEU B 1 102 ? 8.469 -4.824 7.648 1 98.5 102 LEU B CA 1
ATOM 2890 C C . LEU B 1 102 ? 7.297 -4 7.121 1 98.5 102 LEU B C 1
ATOM 2892 O O . LEU B 1 102 ? 6.773 -4.281 6.043 1 98.5 102 LEU B O 1
ATOM 2896 N N . GLN B 1 103 ? 6.887 -2.926 7.801 1 98.62 103 GLN B N 1
ATOM 2897 C CA . GLN B 1 103 ? 5.754 -2.109 7.375 1 98.62 103 GLN B CA 1
ATOM 2898 C C . GLN B 1 103 ? 6.066 -1.376 6.074 1 98.62 103 GLN B C 1
ATOM 2900 O O . GLN B 1 103 ? 5.188 -1.203 5.227 1 98.62 103 GLN B O 1
ATOM 2905 N N . LYS B 1 104 ? 7.312 -0.93 5.945 1 98.56 104 LYS B N 1
ATOM 2906 C CA . LYS B 1 104 ? 7.703 -0.233 4.723 1 98.56 104 LYS B CA 1
ATOM 2907 C C . LYS B 1 104 ? 7.676 -1.174 3.521 1 98.56 104 LYS B C 1
ATOM 2909 O O . LYS B 1 104 ? 7.148 -0.822 2.463 1 98.56 104 LYS B O 1
ATOM 2914 N N . ILE B 1 105 ? 8.188 -2.383 3.693 1 98.81 105 ILE B N 1
ATOM 2915 C CA . ILE B 1 105 ? 8.195 -3.377 2.625 1 98.81 105 ILE B CA 1
ATOM 2916 C C . ILE B 1 105 ? 6.758 -3.697 2.213 1 98.81 105 ILE B C 1
ATOM 2918 O O . ILE B 1 105 ? 6.422 -3.652 1.028 1 98.81 105 ILE B O 1
ATOM 2922 N N . ALA B 1 106 ? 5.926 -3.934 3.186 1 98.81 106 ALA B N 1
ATOM 2923 C CA . ALA B 1 106 ? 4.543 -4.305 2.904 1 98.81 106 ALA B CA 1
ATOM 2924 C C . ALA B 1 106 ? 3.793 -3.16 2.229 1 98.81 106 ALA B C 1
ATOM 2926 O O . ALA B 1 106 ? 3.104 -3.365 1.228 1 98.81 106 ALA B O 1
ATOM 2927 N N . SER B 1 107 ? 3.945 -1.965 2.732 1 98.88 107 SER B N 1
ATOM 2928 C CA . SER B 1 107 ? 3.176 -0.827 2.242 1 98.88 107 SER B CA 1
ATOM 2929 C C . SER B 1 107 ? 3.66 -0.382 0.866 1 98.88 107 SER B C 1
ATOM 2931 O O . SER B 1 107 ? 2.852 -0.127 -0.03 1 98.88 107 SER B O 1
ATOM 2933 N N . ILE B 1 108 ? 4.957 -0.323 0.633 1 98.94 108 ILE B N 1
ATOM 2934 C CA . ILE B 1 108 ? 5.488 0.149 -0.642 1 98.94 108 ILE B CA 1
ATOM 2935 C C . ILE B 1 108 ? 5.195 -0.877 -1.734 1 98.94 108 ILE B C 1
ATOM 2937 O O . ILE B 1 108 ? 4.805 -0.515 -2.846 1 98.94 108 ILE B O 1
ATOM 2941 N N . SER B 1 109 ? 5.352 -2.176 -1.448 1 98.94 109 SER B N 1
ATOM 2942 C CA . SER B 1 109 ? 5.059 -3.191 -2.453 1 98.94 109 SER B CA 1
ATOM 2943 C C . SER B 1 109 ? 3.592 -3.158 -2.861 1 98.94 109 SER B C 1
ATOM 2945 O O . SER B 1 109 ? 3.27 -3.252 -4.047 1 98.94 109 SER B O 1
ATOM 2947 N N . ALA B 1 110 ? 2.715 -3.012 -1.877 1 98.94 110 ALA B N 1
ATOM 2948 C CA . ALA B 1 110 ? 1.287 -2.904 -2.168 1 98.94 110 ALA B CA 1
ATOM 2949 C C . ALA B 1 110 ? 0.991 -1.66 -3 1 98.94 110 ALA B C 1
ATOM 2951 O O . ALA B 1 110 ? 0.191 -1.709 -3.938 1 98.94 110 ALA B O 1
ATOM 2952 N N . SER B 1 111 ? 1.627 -0.593 -2.684 1 98.94 111 SER B N 1
ATOM 2953 C CA . SER B 1 111 ? 1.451 0.667 -3.398 1 98.94 111 SER B CA 1
ATOM 2954 C C . SER B 1 111 ? 1.906 0.546 -4.848 1 98.94 111 SER B C 1
ATOM 2956 O O . SER B 1 111 ? 1.198 0.97 -5.766 1 98.94 111 SER B O 1
ATOM 2958 N N . LEU B 1 112 ? 3.062 -0.043 -5.055 1 98.94 112 LEU B N 1
ATOM 2959 C CA . LEU B 1 112 ? 3.586 -0.238 -6.402 1 98.94 112 LEU B CA 1
ATOM 2960 C C . LEU B 1 112 ? 2.631 -1.081 -7.242 1 98.94 112 LEU B C 1
ATOM 2962 O O . LEU B 1 112 ? 2.32 -0.728 -8.383 1 98.94 112 LEU B O 1
ATOM 2966 N N . ALA B 1 113 ? 2.176 -2.148 -6.641 1 98.94 113 ALA B N 1
ATOM 2967 C CA . ALA B 1 113 ? 1.265 -3.041 -7.352 1 98.94 113 ALA B CA 1
ATOM 2968 C C . ALA B 1 113 ? -0.042 -2.332 -7.695 1 98.94 113 ALA B C 1
ATOM 2970 O O . ALA B 1 113 ? -0.522 -2.414 -8.828 1 98.94 113 ALA B O 1
ATOM 2971 N N . THR B 1 114 ? -0.617 -1.641 -6.738 1 98.94 114 THR B N 1
ATOM 2972 C CA . THR B 1 114 ? -1.889 -0.948 -6.918 1 98.94 114 THR B CA 1
ATOM 2973 C C . THR B 1 114 ? -1.777 0.113 -8.008 1 98.94 114 THR B C 1
ATOM 2975 O O . THR B 1 114 ? -2.658 0.226 -8.859 1 98.94 114 THR B O 1
ATOM 2978 N N . TYR B 1 115 ? -0.719 0.872 -7.988 1 98.94 115 TYR B N 1
ATOM 2979 C CA . TYR B 1 115 ? -0.539 1.895 -9.016 1 98.94 115 TYR B CA 1
ATOM 2980 C C . TYR B 1 115 ? -0.478 1.271 -10.406 1 98.94 115 TYR B C 1
ATOM 2982 O O . TYR B 1 115 ? -1.283 1.604 -11.273 1 98.94 115 TYR B O 1
ATOM 2990 N N . LYS B 1 116 ? 0.46 0.363 -10.578 1 98.88 116 LYS B N 1
ATOM 2991 C CA . LYS B 1 116 ? 0.758 -0.123 -11.922 1 98.88 116 LYS B CA 1
ATOM 2992 C C . LYS B 1 116 ? -0.423 -0.898 -12.5 1 98.88 116 LYS B C 1
ATOM 2994 O O . LYS B 1 116 ? -0.77 -0.73 -13.672 1 98.88 116 LYS B O 1
ATOM 2999 N N . PHE B 1 117 ? -1.016 -1.786 -11.664 1 98.94 117 PHE B N 1
ATOM 3000 C CA . PHE B 1 117 ? -2.15 -2.57 -12.141 1 98.94 117 PHE B CA 1
ATOM 3001 C C . PHE B 1 117 ? -3.268 -1.661 -12.641 1 98.94 117 PHE B C 1
ATOM 3003 O O . PHE B 1 117 ? -3.742 -1.813 -13.766 1 98.94 117 PHE B O 1
ATOM 3010 N N . ASN B 1 118 ? -3.668 -0.676 -11.789 1 98.81 118 ASN B N 1
ATOM 3011 C CA . ASN B 1 118 ? -4.77 0.206 -12.156 1 98.81 118 ASN B CA 1
ATOM 3012 C C . ASN B 1 118 ? -4.41 1.085 -13.352 1 98.81 118 ASN B C 1
ATOM 3014 O O . ASN B 1 118 ? -5.246 1.325 -14.227 1 98.81 118 ASN B O 1
ATOM 3018 N N . ASP B 1 119 ? -3.178 1.585 -13.352 1 98.44 119 ASP B N 1
ATOM 3019 C CA . ASP B 1 119 ? -2.725 2.389 -14.477 1 98.44 119 ASP B CA 1
ATOM 3020 C C . ASP B 1 119 ? -2.812 1.602 -15.781 1 98.44 119 ASP B C 1
ATOM 3022 O O . ASP B 1 119 ? -3.297 2.117 -16.797 1 98.44 119 ASP B O 1
ATOM 3026 N N . TYR B 1 120 ? -2.359 0.334 -15.773 1 98.5 120 TYR B N 1
ATOM 3027 C CA . TYR B 1 120 ? -2.373 -0.52 -16.953 1 98.5 120 TYR B CA 1
ATOM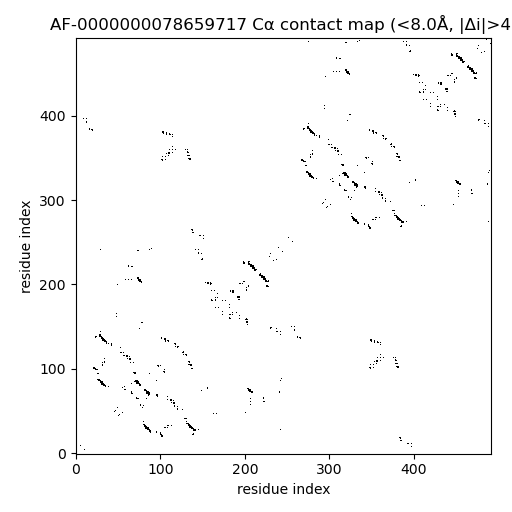 3028 C C . TYR B 1 120 ? -3.799 -0.805 -17.406 1 98.5 120 TYR B C 1
ATOM 3030 O O . TYR B 1 120 ? -4.113 -0.708 -18.594 1 98.5 120 TYR B O 1
ATOM 3038 N N . MET B 1 121 ? -4.684 -1.162 -16.5 1 98.38 121 MET B N 1
ATOM 3039 C CA . MET B 1 121 ? -6.074 -1.486 -16.812 1 98.38 121 MET B CA 1
ATOM 3040 C C . MET B 1 121 ? -6.781 -0.292 -17.453 1 98.38 121 MET B C 1
ATOM 3042 O O . MET B 1 121 ? -7.496 -0.442 -18.438 1 98.38 121 MET B O 1
ATOM 3046 N N . LYS B 1 122 ? -6.531 0.844 -16.875 1 97.12 122 LYS B N 1
ATOM 3047 C CA . LYS B 1 122 ? -7.195 2.053 -17.344 1 97.12 122 LYS B CA 1
ATOM 3048 C C . LYS B 1 122 ? -6.637 2.48 -18.703 1 97.12 122 LYS B C 1
ATOM 3050 O O . LYS B 1 122 ? -7.398 2.793 -19.625 1 97.12 122 LYS B O 1
ATOM 3055 N N . THR B 1 123 ? -5.34 2.492 -18.844 1 96.62 123 THR B N 1
ATOM 3056 C CA . THR B 1 123 ? -4.684 2.951 -20.062 1 96.62 123 THR B CA 1
ATOM 3057 C C . THR B 1 123 ? -5.078 2.076 -21.25 1 96.62 123 THR B C 1
ATOM 3059 O O . THR B 1 123 ? -5.215 2.568 -22.375 1 96.62 123 THR B O 1
ATOM 3062 N N . ASN B 1 124 ? -5.32 0.78 -21.031 1 97.81 124 ASN B N 1
ATOM 3063 C CA . ASN B 1 124 ? -5.68 -0.14 -22.109 1 97.81 124 ASN B CA 1
ATOM 3064 C C . ASN B 1 124 ? -7.191 -0.301 -22.219 1 97.81 124 ASN B C 1
ATOM 3066 O O . ASN B 1 124 ? -7.676 -1.149 -22.969 1 97.81 124 ASN B O 1
ATOM 3070 N N . ASN B 1 125 ? -7.973 0.436 -21.484 1 96.81 125 ASN B N 1
ATOM 3071 C CA . ASN B 1 125 ? -9.43 0.461 -21.5 1 96.81 125 ASN B CA 1
ATOM 3072 C C . ASN B 1 125 ? -10.023 -0.907 -21.156 1 96.81 125 ASN B C 1
ATOM 3074 O O . ASN B 1 125 ? -11.016 -1.324 -21.75 1 96.81 125 ASN B O 1
ATOM 3078 N N . PHE B 1 126 ? -9.312 -1.618 -20.203 1 96.94 126 PHE B N 1
ATOM 3079 C CA . PHE B 1 126 ? -9.82 -2.92 -19.781 1 96.94 126 PHE B CA 1
ATOM 3080 C C . PHE B 1 126 ? -10.852 -2.771 -18.672 1 96.94 126 PHE B C 1
ATOM 3082 O O . PHE B 1 126 ? -11.789 -3.564 -18.578 1 96.94 126 PHE B O 1
ATOM 3089 N N . SER B 1 127 ? -10.703 -1.818 -17.781 1 95.88 127 SER B N 1
ATOM 3090 C CA . SER B 1 127 ? -11.586 -1.574 -16.641 1 95.88 127 SER B CA 1
ATOM 3091 C C . SER B 1 127 ? -11.266 -0.24 -15.977 1 95.88 127 SER B C 1
ATOM 3093 O O . SER B 1 127 ? -10.109 0.168 -15.914 1 95.88 127 SER B O 1
ATOM 3095 N N . ASP B 1 128 ? -12.242 0.376 -15.383 1 94 128 ASP B N 1
ATOM 3096 C CA . ASP B 1 128 ? -12.062 1.604 -14.617 1 94 128 ASP B CA 1
ATOM 3097 C C . ASP B 1 128 ? -12.273 1.354 -13.125 1 94 128 ASP B C 1
ATOM 3099 O O . ASP B 1 128 ? -12.219 2.283 -12.32 1 94 128 ASP B O 1
ATOM 3103 N N . LYS B 1 129 ? -12.523 0.085 -12.805 1 96.81 129 LYS B N 1
ATOM 3104 C CA . LYS B 1 129 ? -12.734 -0.267 -11.406 1 96.81 129 LYS B CA 1
ATOM 3105 C C . LYS B 1 129 ? -11.438 -0.161 -10.617 1 96.81 129 LYS B C 1
ATOM 3107 O O . LYS B 1 129 ? -10.352 -0.416 -11.148 1 96.81 129 LYS B O 1
ATOM 3112 N N . ALA B 1 130 ? -11.57 0.196 -9.391 1 98.06 130 ALA B N 1
ATOM 3113 C CA . ALA B 1 130 ? -10.406 0.301 -8.516 1 98.06 130 ALA B CA 1
ATOM 3114 C C . ALA B 1 130 ? -9.977 -1.072 -8.008 1 98.06 130 ALA B C 1
ATOM 3116 O O . ALA B 1 130 ? -10.773 -1.792 -7.398 1 98.06 130 ALA B O 1
ATOM 3117 N N . ALA B 1 131 ? -8.773 -1.464 -8.273 1 98.75 131 ALA B N 1
ATOM 3118 C CA . ALA B 1 131 ? -8.18 -2.652 -7.668 1 98.75 131 ALA B CA 1
ATOM 3119 C C . ALA B 1 131 ? -7.238 -2.275 -6.531 1 98.75 131 ALA B C 1
ATOM 3121 O O . ALA B 1 131 ? -6.32 -1.47 -6.715 1 98.75 131 ALA B O 1
ATOM 3122 N N . ILE B 1 132 ? -7.48 -2.787 -5.387 1 98.81 132 ILE B N 1
ATOM 3123 C CA . ILE B 1 132 ? -6.652 -2.551 -4.211 1 98.81 132 ILE B CA 1
ATOM 3124 C C . ILE B 1 132 ? -5.91 -3.83 -3.834 1 98.81 132 ILE B C 1
ATOM 3126 O O . ILE B 1 132 ? -6.48 -4.922 -3.879 1 98.81 132 ILE B O 1
ATOM 3130 N N . PHE B 1 133 ? -4.617 -3.715 -3.488 1 98.94 133 PHE B N 1
ATOM 3131 C CA . PHE B 1 133 ? -3.801 -4.867 -3.129 1 98.94 133 PHE B CA 1
ATOM 3132 C C . PHE B 1 133 ? -3.33 -4.77 -1.684 1 98.94 133 PHE B C 1
ATOM 3134 O O . PHE B 1 133 ? -3.094 -3.67 -1.177 1 98.94 133 PHE B O 1
ATOM 3141 N N . ASP B 1 134 ? -3.23 -5.855 -0.999 1 98.5 134 ASP B N 1
ATOM 3142 C CA . ASP B 1 134 ? -2.49 -5.934 0.257 1 98.5 134 ASP B CA 1
ATOM 3143 C C . ASP B 1 134 ? -1.185 -6.703 0.078 1 98.5 134 ASP B C 1
ATOM 3145 O O . ASP B 1 134 ? -0.965 -7.332 -0.961 1 98.5 134 ASP B O 1
ATOM 3149 N N . ALA B 1 135 ? -0.307 -6.566 1.043 1 98.88 135 ALA B N 1
ATOM 3150 C CA . ALA B 1 135 ? 0.985 -7.242 0.969 1 98.88 135 ALA B CA 1
ATOM 3151 C C . ALA B 1 135 ? 1.441 -7.707 2.35 1 98.88 135 ALA B C 1
ATOM 3153 O O . ALA B 1 135 ? 1.034 -7.141 3.367 1 98.88 135 ALA B O 1
ATOM 3154 N N . ARG B 1 136 ? 2.178 -8.727 2.348 1 98.69 136 ARG B N 1
ATOM 3155 C CA . ARG B 1 136 ? 2.859 -9.219 3.539 1 98.69 136 ARG B CA 1
ATOM 3156 C C . ARG B 1 136 ? 4.25 -9.742 3.197 1 98.69 136 ARG B C 1
ATOM 3158 O O . ARG B 1 136 ? 4.496 -10.172 2.066 1 98.69 136 ARG B O 1
ATOM 3165 N N . ALA B 1 137 ? 5.121 -9.703 4.184 1 98.81 137 ALA B N 1
ATOM 3166 C CA . ALA B 1 137 ? 6.5 -10.141 3.975 1 98.81 137 ALA B CA 1
ATOM 3167 C C . ALA B 1 137 ? 7.016 -10.922 5.176 1 98.81 137 ALA B C 1
ATOM 3169 O O . ALA B 1 137 ? 6.539 -10.734 6.301 1 98.81 137 ALA B O 1
ATOM 3170 N N . TRP B 1 138 ? 7.875 -11.836 4.973 1 98.69 138 TRP B N 1
ATOM 3171 C CA . TRP B 1 138 ? 8.562 -12.602 6.004 1 98.69 138 TRP B CA 1
ATOM 3172 C C . TRP B 1 138 ? 9.844 -13.219 5.457 1 98.69 138 TRP B C 1
ATOM 3174 O O . TRP B 1 138 ? 10.141 -13.094 4.266 1 98.69 138 TRP B O 1
ATOM 3184 N N . VAL B 1 139 ? 10.656 -13.812 6.289 1 98.44 139 VAL B N 1
ATOM 3185 C CA . VAL B 1 139 ? 11.883 -14.469 5.855 1 98.44 139 VAL B CA 1
ATOM 3186 C C . VAL B 1 139 ? 11.695 -15.984 5.895 1 98.44 139 VAL B C 1
ATOM 3188 O O . VAL B 1 139 ? 10.812 -16.484 6.586 1 98.44 139 VAL B O 1
ATOM 3191 N N . LEU B 1 140 ? 12.445 -16.594 5.09 1 97.31 140 LEU B N 1
ATOM 3192 C CA . LEU B 1 140 ? 12.531 -18.047 5.027 1 97.31 140 LEU B CA 1
ATOM 3193 C C . LEU B 1 140 ? 13.984 -18.516 5.066 1 97.31 140 LEU B C 1
ATOM 3195 O O . LEU B 1 140 ? 14.883 -17.797 4.609 1 97.31 140 LEU B O 1
ATOM 3199 N N . PRO B 1 141 ? 14.164 -19.781 5.688 1 97.44 141 PRO B N 1
ATOM 3200 C CA . PRO B 1 141 ? 15.469 -20.391 5.395 1 97.44 141 PRO B CA 1
ATOM 3201 C C . PRO B 1 141 ? 15.695 -20.609 3.902 1 97.44 141 PRO B C 1
ATOM 3203 O O . PRO B 1 141 ? 14.734 -20.859 3.162 1 97.44 141 PRO B O 1
ATOM 3206 N N . GLN B 1 142 ? 16.906 -20.578 3.521 1 97.56 142 GLN B N 1
ATOM 3207 C CA . GLN B 1 142 ? 17.25 -20.734 2.109 1 97.56 142 GLN B CA 1
ATOM 3208 C C . GLN B 1 142 ? 16.656 -22.031 1.543 1 97.56 142 GLN B C 1
ATOM 3210 O O . GLN B 1 142 ? 16.078 -22.031 0.449 1 97.56 142 GLN B O 1
ATOM 3215 N N . ASP B 1 143 ? 16.703 -23.078 2.299 1 97 143 ASP B N 1
ATOM 3216 C CA . ASP B 1 143 ? 16.297 -24.391 1.796 1 97 143 ASP B CA 1
ATOM 3217 C C . ASP B 1 143 ? 14.766 -24.484 1.695 1 97 143 ASP B C 1
ATOM 3219 O O . ASP B 1 143 ? 14.242 -25.453 1.142 1 97 143 ASP B O 1
ATOM 3223 N N . GLU B 1 144 ? 14.031 -23.469 2.184 1 98.19 144 GLU B N 1
ATOM 3224 C CA . GLU B 1 144 ? 12.57 -23.5 2.158 1 98.19 144 GLU B CA 1
ATOM 3225 C C . GLU B 1 144 ? 12.016 -22.609 1.061 1 98.19 144 GLU B C 1
ATOM 3227 O O . GLU B 1 144 ? 10.805 -22.594 0.808 1 98.19 144 GLU B O 1
ATOM 3232 N N . VAL B 1 145 ? 12.852 -21.891 0.366 1 98.62 145 VAL B N 1
ATOM 3233 C CA . VAL B 1 145 ? 12.383 -20.922 -0.625 1 98.62 145 VAL B CA 1
ATOM 3234 C C . VAL B 1 145 ? 11.695 -21.656 -1.772 1 98.62 145 VAL B C 1
ATOM 3236 O O . VAL B 1 145 ? 10.562 -21.328 -2.137 1 98.62 145 VAL B O 1
ATOM 3239 N N . CYS B 1 146 ? 12.336 -22.625 -2.305 1 98.5 146 CYS B N 1
ATOM 3240 C CA . CYS B 1 146 ? 11.719 -23.391 -3.387 1 98.5 146 CYS B CA 1
ATOM 3241 C C . CYS B 1 146 ? 10.422 -24.031 -2.928 1 98.5 146 CYS B C 1
ATOM 3243 O O . CYS B 1 146 ? 9.453 -24.109 -3.688 1 98.5 146 CYS B O 1
ATOM 3245 N N . ASN B 1 147 ? 10.414 -24.547 -1.686 1 98.5 147 ASN B N 1
ATOM 3246 C CA . ASN B 1 147 ? 9.203 -25.125 -1.13 1 98.5 147 ASN B CA 1
ATOM 3247 C C . ASN B 1 147 ? 8.055 -24.125 -1.113 1 98.5 147 ASN B C 1
ATOM 3249 O O . ASN B 1 147 ? 6.898 -24.5 -1.357 1 98.5 147 ASN B O 1
ATOM 3253 N N . TYR B 1 148 ? 8.328 -22.953 -0.838 1 98.75 148 TYR B N 1
ATOM 3254 C CA . TYR B 1 148 ? 7.285 -21.922 -0.847 1 98.75 148 TYR B CA 1
ATOM 3255 C C . TYR B 1 148 ? 6.68 -21.781 -2.236 1 98.75 148 TYR B C 1
ATOM 3257 O O . TYR B 1 148 ? 5.453 -21.812 -2.391 1 98.75 148 TYR B O 1
ATOM 3265 N N . PHE B 1 149 ? 7.516 -21.594 -3.215 1 98.88 149 PHE B N 1
ATOM 3266 C CA . PHE B 1 149 ? 7.016 -21.391 -4.57 1 98.88 149 PHE B CA 1
ATOM 3267 C C . PHE B 1 149 ? 6.301 -22.641 -5.078 1 98.88 149 PHE B C 1
ATOM 3269 O O . PHE B 1 149 ? 5.324 -22.531 -5.824 1 98.88 149 PHE B O 1
ATOM 3276 N N . LEU B 1 150 ? 6.852 -23.766 -4.66 1 98.62 150 LEU B N 1
ATOM 3277 C CA . LEU B 1 150 ? 6.156 -25 -4.965 1 98.62 150 LEU B CA 1
ATOM 3278 C C . LEU B 1 150 ? 4.758 -25.016 -4.359 1 98.62 150 LEU B C 1
ATOM 3280 O O . LEU B 1 150 ? 3.791 -25.391 -5.02 1 98.62 150 LEU B O 1
ATOM 3284 N N . TRP B 1 151 ? 4.668 -24.609 -3.141 1 98.44 151 TRP B N 1
ATOM 3285 C CA . TRP B 1 151 ? 3.396 -24.5 -2.438 1 98.44 151 TRP B CA 1
ATOM 3286 C C . TRP B 1 151 ? 2.43 -23.594 -3.197 1 98.44 151 TRP B C 1
ATOM 3288 O O . TRP B 1 151 ? 1.258 -23.938 -3.371 1 98.44 151 TRP B O 1
ATOM 3298 N N . ARG B 1 152 ? 2.855 -22.422 -3.697 1 98.5 152 ARG B N 1
ATOM 3299 C CA . ARG B 1 152 ? 2.014 -21.5 -4.445 1 98.5 152 ARG B CA 1
ATOM 3300 C C . ARG B 1 152 ? 1.599 -22.094 -5.785 1 98.5 152 ARG B C 1
ATOM 3302 O O . ARG B 1 152 ? 0.467 -21.906 -6.234 1 98.5 152 ARG B O 1
ATOM 3309 N N . GLN B 1 153 ? 2.527 -22.797 -6.434 1 98.69 153 GLN B N 1
ATOM 3310 C CA . GLN B 1 153 ? 2.221 -23.406 -7.719 1 98.69 153 GLN B CA 1
ATOM 3311 C C . GLN B 1 153 ? 1.16 -24.5 -7.566 1 98.69 153 GLN B C 1
ATOM 3313 O O . GLN B 1 153 ? 0.272 -24.625 -8.406 1 98.69 153 GLN B O 1
ATOM 3318 N N . GLN B 1 154 ? 1.29 -25.266 -6.512 1 97.5 154 GLN B N 1
ATOM 3319 C CA . GLN B 1 154 ? 0.28 -26.281 -6.238 1 97.5 154 GLN B CA 1
ATOM 3320 C C . GLN B 1 154 ? -1.09 -25.641 -6.012 1 97.5 154 GLN B C 1
ATOM 3322 O O . GLN B 1 154 ? -2.104 -26.156 -6.484 1 97.5 154 GLN B O 1
ATOM 3327 N N . ASP B 1 155 ? -1.062 -24.562 -5.281 1 97.44 155 ASP B N 1
ATOM 3328 C CA . ASP B 1 155 ? -2.303 -23.812 -5.078 1 97.44 155 ASP B CA 1
ATOM 3329 C C . ASP B 1 155 ? -2.885 -23.344 -6.406 1 97.44 155 ASP B C 1
ATOM 3331 O O . ASP B 1 155 ? -4.094 -23.422 -6.625 1 97.44 155 ASP B O 1
ATOM 3335 N N . CYS B 1 156 ? -2.08 -22.828 -7.258 1 98.31 156 CYS B N 1
ATOM 3336 C CA . CYS B 1 156 ? -2.496 -22.375 -8.578 1 98.31 156 CYS B CA 1
ATOM 3337 C C . CYS B 1 156 ? -3.164 -23.5 -9.359 1 98.31 156 CYS B C 1
ATOM 3339 O O . CYS B 1 156 ? -4.227 -23.297 -9.953 1 98.31 156 CYS B O 1
ATOM 3341 N N . THR B 1 157 ? -2.539 -24.656 -9.375 1 97.81 157 THR B N 1
ATOM 3342 C CA . THR B 1 157 ? -3.043 -25.812 -10.102 1 97.81 157 THR B CA 1
ATOM 3343 C C . THR B 1 157 ? -4.426 -26.219 -9.594 1 97.81 157 THR B C 1
ATOM 3345 O O . THR B 1 157 ? -5.352 -26.406 -10.383 1 97.81 157 THR B O 1
ATOM 3348 N N . LYS B 1 158 ? -4.512 -26.297 -8.305 1 96.5 158 LYS B N 1
ATOM 3349 C CA . LYS B 1 158 ? -5.793 -26.641 -7.691 1 96.5 158 LYS B CA 1
ATOM 3350 C C . LYS B 1 158 ? -6.879 -25.641 -8.078 1 96.5 158 LYS B C 1
ATOM 3352 O O . LYS B 1 158 ? -7.98 -26.047 -8.469 1 96.5 158 LYS B O 1
ATOM 3357 N N . ASN B 1 159 ? -6.531 -24.375 -7.965 1 96.69 159 ASN B N 1
ATOM 3358 C CA . ASN B 1 159 ? -7.488 -23.328 -8.289 1 96.69 159 ASN B CA 1
ATOM 3359 C C . ASN B 1 159 ? -7.871 -23.359 -9.766 1 96.69 159 ASN B C 1
ATOM 3361 O O . ASN B 1 159 ? -9.023 -23.109 -10.117 1 96.69 159 ASN B O 1
ATOM 3365 N N . SER B 1 160 ? -6.926 -23.625 -10.586 1 98 160 SER B N 1
ATOM 3366 C CA . SER B 1 160 ? -7.164 -23.688 -12.031 1 98 160 SER B CA 1
ATOM 3367 C C . SER B 1 160 ? -8.164 -24.781 -12.367 1 98 160 SER B C 1
ATOM 3369 O O . SER B 1 160 ? -9.125 -24.547 -13.109 1 98 160 SER B O 1
ATOM 3371 N N . ILE B 1 161 ? -7.93 -25.984 -11.82 1 97.75 161 ILE B N 1
ATOM 3372 C CA . ILE B 1 161 ? -8.828 -27.094 -12.062 1 97.75 161 ILE B CA 1
ATOM 3373 C C . ILE B 1 161 ? -10.242 -26.734 -11.617 1 97.75 161 ILE B C 1
ATOM 3375 O O . ILE B 1 161 ? -11.203 -26.922 -12.367 1 97.75 161 ILE B O 1
ATOM 3379 N N . SER B 1 162 ? -10.32 -26.172 -10.445 1 96.81 162 SER B N 1
ATOM 3380 C CA . SER B 1 162 ? -11.609 -25.766 -9.898 1 96.81 162 SER B CA 1
ATOM 3381 C C . SER B 1 162 ? -12.289 -24.719 -10.789 1 96.81 162 SER B C 1
ATOM 3383 O O . SER B 1 162 ? -13.492 -24.812 -11.055 1 96.81 162 SER B O 1
ATOM 3385 N N . MET B 1 163 ? -11.555 -23.766 -11.234 1 96.88 163 MET B N 1
ATOM 3386 C CA . MET B 1 163 ? -12.109 -22.688 -12.047 1 96.88 163 MET B CA 1
ATOM 3387 C C . MET B 1 163 ? -12.641 -23.219 -13.375 1 96.88 163 MET B C 1
ATOM 3389 O O . MET B 1 163 ? -13.719 -22.828 -13.812 1 96.88 163 MET B O 1
ATOM 3393 N N . VAL B 1 164 ? -11.906 -24.094 -14.016 1 97.75 164 VAL B N 1
ATOM 3394 C CA . VAL B 1 164 ? -12.344 -24.688 -15.273 1 97.75 164 VAL B CA 1
ATOM 3395 C C . VAL B 1 164 ? -13.602 -25.531 -15.047 1 97.75 164 VAL B C 1
ATOM 3397 O O . VAL B 1 164 ? -14.555 -25.453 -15.828 1 97.75 164 VAL B O 1
ATOM 3400 N N . ALA B 1 165 ? -13.555 -26.297 -13.969 1 98.12 165 ALA B N 1
ATOM 3401 C CA . ALA B 1 165 ? -14.719 -27.109 -13.648 1 98.12 165 ALA B CA 1
ATOM 3402 C C . ALA B 1 165 ? -15.953 -26.25 -13.398 1 98.12 165 ALA B C 1
ATOM 3404 O O . ALA B 1 165 ? -17.031 -26.516 -13.93 1 98.12 165 ALA B O 1
ATOM 3405 N N . GLN B 1 166 ? -15.781 -25.172 -12.68 1 96.62 166 GLN B N 1
ATOM 3406 C CA . GLN B 1 166 ? -16.891 -24.297 -12.312 1 96.62 166 GLN B CA 1
ATOM 3407 C C . GLN B 1 166 ? -17.438 -23.562 -13.523 1 96.62 166 GLN B C 1
ATOM 3409 O O . GLN B 1 166 ? -18.609 -23.156 -13.539 1 96.62 166 GLN B O 1
ATOM 3414 N N . ALA B 1 167 ? -16.641 -23.359 -14.477 1 95.81 167 ALA B N 1
ATOM 3415 C CA . ALA B 1 167 ? -17.094 -22.719 -15.711 1 95.81 167 ALA B CA 1
ATOM 3416 C C . ALA B 1 167 ? -17.938 -23.688 -16.547 1 95.81 167 ALA B C 1
ATOM 3418 O O . ALA B 1 167 ? -18.641 -23.25 -17.469 1 95.81 167 ALA B O 1
ATOM 3419 N N . ASN B 1 168 ? -17.891 -25.016 -16.297 1 96.88 168 ASN B N 1
ATOM 3420 C CA . ASN B 1 168 ? -18.516 -25.984 -17.172 1 96.88 168 ASN B CA 1
ATOM 3421 C C . ASN B 1 168 ? -19.625 -26.766 -16.438 1 96.88 168 ASN B C 1
ATOM 3423 O O . ASN B 1 168 ? -20.453 -27.422 -17.078 1 96.88 168 ASN B O 1
ATOM 3427 N N . PHE B 1 169 ? -19.578 -26.656 -15.117 1 97.69 169 PHE B N 1
ATOM 3428 C CA . PHE B 1 169 ? -20.531 -27.422 -14.328 1 97.69 169 PHE B CA 1
ATOM 3429 C C . PHE B 1 169 ? -21.141 -26.578 -13.219 1 97.69 169 PHE B C 1
ATOM 3431 O O . PHE B 1 169 ? -20.516 -25.609 -12.773 1 97.69 169 PHE B O 1
ATOM 3438 N N . SER B 1 170 ? -22.328 -26.906 -12.781 1 97.25 170 SER B N 1
ATOM 3439 C CA . SER B 1 170 ? -22.969 -26.234 -11.656 1 97.25 170 SER B CA 1
ATOM 3440 C C . SER B 1 170 ? -22.344 -26.656 -10.328 1 97.25 170 SER B C 1
ATOM 3442 O O . SER B 1 170 ? -21.656 -27.672 -10.258 1 97.25 170 SER B O 1
ATOM 3444 N N . HIS B 1 171 ? -22.578 -25.906 -9.383 1 95.5 171 HIS B N 1
ATOM 3445 C CA . HIS B 1 171 ? -22.094 -26.203 -8.039 1 95.5 171 HIS B CA 1
ATOM 3446 C C . HIS B 1 171 ? -22.562 -27.578 -7.582 1 95.5 171 HIS B C 1
ATOM 3448 O O . HIS B 1 171 ? -21.797 -28.344 -6.992 1 95.5 171 HIS B O 1
ATOM 3454 N N . LYS B 1 172 ? -23.766 -27.859 -7.871 1 96.31 172 LYS B N 1
ATOM 3455 C CA . LYS B 1 172 ? -24.344 -29.141 -7.48 1 96.31 172 LYS B CA 1
ATOM 3456 C C . LYS B 1 172 ? -23.594 -30.297 -8.141 1 96.31 172 LYS B C 1
ATOM 3458 O O . LYS B 1 172 ? -23.328 -31.328 -7.5 1 96.31 172 LYS B O 1
ATOM 3463 N N . GLN B 1 173 ? -23.234 -30.172 -9.359 1 96.94 173 GLN B N 1
ATOM 3464 C CA . GLN B 1 173 ? -22.547 -31.203 -10.125 1 96.94 173 GLN B CA 1
ATOM 3465 C C . GLN B 1 173 ? -21.141 -31.422 -9.609 1 96.94 173 GLN B C 1
ATOM 3467 O O . GLN B 1 173 ? -20.547 -32.5 -9.82 1 96.94 173 GLN B O 1
ATOM 3472 N N . LEU B 1 174 ? -20.594 -30.422 -8.984 1 97.25 174 LEU B N 1
ATOM 3473 C CA . LEU B 1 174 ? -19.203 -30.484 -8.555 1 97.25 174 LEU B CA 1
ATOM 3474 C C . LEU B 1 174 ? -19.109 -30.766 -7.062 1 97.25 174 LEU B C 1
ATOM 3476 O O . LEU B 1 174 ? -18 -30.906 -6.523 1 97.25 174 LEU B O 1
ATOM 3480 N N . HIS B 1 175 ? -20.234 -30.906 -6.5 1 94.44 175 HIS B N 1
ATOM 3481 C CA . HIS B 1 175 ? -20.281 -31.047 -5.051 1 94.44 175 HIS B CA 1
ATOM 3482 C C . HIS B 1 175 ? -19.469 -32.25 -4.586 1 94.44 175 HIS B C 1
ATOM 3484 O O . HIS B 1 175 ? -19.672 -33.375 -5.066 1 94.44 175 HIS B O 1
ATOM 3490 N N . ARG B 1 176 ? -18.422 -32.062 -3.676 1 93.12 176 ARG B N 1
ATOM 3491 C CA . ARG B 1 176 ? -17.625 -33.062 -2.973 1 93.12 176 ARG B CA 1
ATOM 3492 C C . ARG B 1 176 ? -16.656 -33.75 -3.92 1 93.12 176 ARG B C 1
ATOM 3494 O O . ARG B 1 176 ? -16.109 -34.812 -3.604 1 93.12 176 ARG B O 1
ATOM 3501 N N . LEU B 1 177 ? -16.453 -33.281 -5.137 1 95.88 177 LEU B N 1
ATOM 3502 C CA . LEU B 1 177 ? -15.477 -33.844 -6.051 1 95.88 177 LEU B CA 1
ATOM 3503 C C . LEU B 1 177 ? -14.07 -33.312 -5.727 1 95.88 177 LEU B C 1
ATOM 3505 O O . LEU B 1 177 ? -13.891 -32.156 -5.41 1 95.88 177 LEU B O 1
ATOM 3509 N N . SER B 1 178 ? -13.156 -34.188 -5.719 1 95.38 178 SER B N 1
ATOM 3510 C CA . SER B 1 178 ? -11.75 -33.812 -5.609 1 95.38 178 SER B CA 1
ATOM 3511 C C . SER B 1 178 ? -11.234 -33.219 -6.914 1 95.38 178 SER B C 1
ATOM 3513 O O . SER B 1 178 ? -11.922 -33.25 -7.938 1 95.38 178 SER B O 1
ATOM 3515 N N . GLY B 1 179 ? -10.016 -32.75 -6.902 1 95.12 179 GLY B N 1
ATOM 3516 C CA . GLY B 1 179 ? -9.391 -32.188 -8.102 1 95.12 179 GLY B CA 1
ATOM 3517 C C . GLY B 1 179 ? -9.297 -33.219 -9.227 1 95.12 179 GLY B C 1
ATOM 3518 O O . GLY B 1 179 ? -9.633 -32.906 -10.375 1 95.12 179 GLY B O 1
ATOM 3519 N N . SER B 1 180 ? -8.875 -34.312 -8.797 1 95.88 180 SER B N 1
ATOM 3520 C CA . SER B 1 180 ? -8.734 -35.375 -9.789 1 95.88 180 SER B CA 1
ATOM 3521 C C . SER B 1 180 ? -10.094 -35.781 -10.375 1 95.88 180 SER B C 1
ATOM 3523 O O . SER B 1 180 ? -10.211 -36.031 -11.578 1 95.88 180 SER B O 1
ATOM 3525 N N . GLN B 1 181 ? -11.062 -35.844 -9.57 1 97.5 181 GLN B N 1
ATOM 3526 C CA . GLN B 1 181 ? -12.406 -36.188 -10.023 1 97.5 181 GLN B CA 1
ATOM 3527 C C . GLN B 1 181 ? -12.977 -35.094 -10.938 1 97.5 181 GLN B C 1
ATOM 3529 O O . GLN B 1 181 ? -13.68 -35.406 -11.906 1 97.5 181 GLN B O 1
ATOM 3534 N N . MET B 1 182 ? -12.695 -33.906 -10.625 1 97.94 182 MET B N 1
ATOM 3535 C CA . MET B 1 182 ? -13.133 -32.781 -11.477 1 97.94 182 MET B CA 1
ATOM 3536 C C . MET B 1 182 ? -12.484 -32.875 -12.852 1 97.94 182 MET B C 1
ATOM 3538 O O . MET B 1 182 ? -13.141 -32.656 -13.875 1 97.94 182 MET B O 1
ATOM 3542 N N . GLN B 1 183 ? -11.266 -33.219 -12.914 1 97.38 183 GLN B N 1
ATOM 3543 C CA . GLN B 1 183 ? -10.57 -33.375 -14.188 1 97.38 183 GLN B CA 1
ATOM 3544 C C . GLN B 1 183 ? -11.18 -34.5 -15.016 1 97.38 183 GLN B C 1
ATOM 3546 O O . GLN B 1 183 ? -11.391 -34.375 -16.219 1 97.38 183 GLN B O 1
ATOM 3551 N N . ASP B 1 184 ? -11.422 -35.594 -14.305 1 97.75 184 ASP B N 1
ATOM 3552 C CA . ASP B 1 184 ? -12.055 -36.75 -14.977 1 97.75 184 ASP B CA 1
ATOM 3553 C C . ASP B 1 184 ? -13.406 -36.344 -15.555 1 97.75 184 ASP B C 1
ATOM 3555 O O . ASP B 1 184 ? -13.719 -36.656 -16.703 1 97.75 184 ASP B O 1
ATOM 3559 N N . LYS B 1 185 ? -14.125 -35.656 -14.711 1 97.75 185 LYS B N 1
ATOM 3560 C CA . LYS B 1 185 ? -15.453 -35.219 -15.141 1 97.75 185 LYS B CA 1
ATOM 3561 C C . LYS B 1 185 ? -15.375 -34.312 -16.359 1 97.75 185 LYS B C 1
ATOM 3563 O O . LYS B 1 185 ? -16.141 -34.469 -17.297 1 97.75 185 LYS B O 1
ATOM 3568 N N . LEU B 1 186 ? -14.5 -33.375 -16.344 1 98.19 186 LEU B N 1
ATOM 3569 C CA . LEU B 1 186 ? -14.273 -32.469 -17.469 1 98.19 186 LEU B CA 1
ATOM 3570 C C . LEU B 1 186 ? -13.961 -33.25 -18.734 1 98.19 186 LEU B C 1
ATOM 3572 O O . LEU B 1 186 ? -14.547 -32.969 -19.797 1 98.19 186 LEU B O 1
ATOM 3576 N N . MET B 1 187 ? -13.109 -34.25 -18.609 1 97.81 187 MET B N 1
ATOM 3577 C CA . MET B 1 187 ? -12.703 -35.031 -19.75 1 97.81 187 MET B CA 1
ATOM 3578 C C . MET B 1 187 ? -13.867 -35.906 -20.25 1 97.81 187 MET B C 1
ATOM 3580 O O . MET B 1 187 ? -14.18 -35.875 -21.438 1 97.81 187 MET B O 1
ATOM 3584 N N . LEU B 1 188 ? -14.516 -36.562 -19.406 1 97.94 188 LEU B N 1
ATOM 3585 C CA . LEU B 1 188 ? -15.523 -37.562 -19.75 1 97.94 188 LEU B CA 1
ATOM 3586 C C . LEU B 1 188 ? -16.797 -36.906 -20.266 1 97.94 188 LEU B C 1
ATOM 3588 O O . LEU B 1 188 ? -17.422 -37.375 -21.203 1 97.94 188 LEU B O 1
ATOM 3592 N N . GLU B 1 189 ? -17.141 -35.781 -19.625 1 98.12 189 GLU B N 1
ATOM 3593 C CA . GLU B 1 189 ? -18.469 -35.219 -19.922 1 98.12 189 GLU B CA 1
ATOM 3594 C C . GLU B 1 189 ? -18.359 -34.031 -20.875 1 98.12 189 GLU B C 1
ATOM 3596 O O . GLU B 1 189 ? -19.328 -33.688 -21.547 1 98.12 189 GLU B O 1
ATOM 3601 N N . ARG B 1 190 ? -17.266 -33.312 -20.906 1 97.56 190 ARG B N 1
ATOM 3602 C CA . ARG B 1 190 ? -17.172 -32.125 -21.719 1 97.56 190 ARG B CA 1
ATOM 3603 C C . ARG B 1 190 ? -16.047 -32.219 -22.75 1 97.56 190 ARG B C 1
ATOM 3605 O O . ARG B 1 190 ? -15.875 -31.328 -23.578 1 97.56 190 ARG B O 1
ATOM 3612 N N . GLY B 1 191 ? -15.25 -33.344 -22.656 1 97.75 191 GLY B N 1
ATOM 3613 C CA . GLY B 1 191 ? -14.125 -33.5 -23.578 1 97.75 191 GLY B CA 1
ATOM 3614 C C . GLY B 1 191 ? -13.008 -32.5 -23.328 1 97.75 191 GLY B C 1
ATOM 3615 O O . GLY B 1 191 ? -12.234 -32.188 -24.25 1 97.75 191 GLY B O 1
ATOM 3616 N N . ILE B 1 192 ? -12.984 -31.906 -22.156 1 97.69 192 ILE B N 1
ATOM 3617 C CA . ILE B 1 192 ? -11.977 -30.906 -21.812 1 97.69 192 ILE B CA 1
ATOM 3618 C C . ILE B 1 192 ? -10.836 -31.578 -21.047 1 97.69 192 ILE B C 1
ATOM 3620 O O . ILE B 1 192 ? -11.039 -32.062 -19.922 1 97.69 192 ILE B O 1
ATOM 3624 N N . ASN B 1 193 ? -9.656 -31.656 -21.656 1 98 193 ASN B N 1
ATOM 3625 C CA . ASN B 1 193 ? -8.438 -32.094 -20.969 1 98 193 ASN B CA 1
ATOM 3626 C C . ASN B 1 193 ? -7.691 -30.938 -20.344 1 98 193 ASN B C 1
ATOM 3628 O O . ASN B 1 193 ? -7.023 -30.172 -21.047 1 98 193 ASN B O 1
ATOM 3632 N N . TRP B 1 194 ? -7.781 -30.781 -19.062 1 97.56 194 TRP B N 1
ATOM 3633 C CA . TRP B 1 194 ? -7.156 -29.688 -18.328 1 97.56 194 TRP B CA 1
ATOM 3634 C C . TRP B 1 194 ? -5.668 -29.594 -18.641 1 97.56 194 TRP B C 1
ATOM 3636 O O . TRP B 1 194 ? -5.105 -28.5 -18.703 1 97.56 194 TRP B O 1
ATOM 3646 N N . ASN B 1 195 ? -5.008 -30.734 -18.875 1 96.38 195 ASN B N 1
ATOM 3647 C CA . ASN B 1 195 ? -3.57 -30.781 -19.125 1 96.38 195 ASN B CA 1
ATOM 3648 C C . ASN B 1 195 ? -3.205 -30.078 -20.438 1 96.38 195 ASN B C 1
ATOM 3650 O O . ASN B 1 195 ? -2.035 -29.781 -20.672 1 96.38 195 ASN B O 1
ATOM 3654 N N . ASN B 1 196 ? -4.145 -29.875 -21.281 1 97.38 196 ASN B N 1
ATOM 3655 C CA . ASN B 1 196 ? -3.895 -29.234 -22.578 1 97.38 196 ASN B CA 1
ATOM 3656 C C . ASN B 1 196 ? -3.969 -27.703 -22.469 1 97.38 196 ASN B C 1
ATOM 3658 O O . ASN B 1 196 ? -3.674 -27 -23.422 1 97.38 196 ASN B O 1
ATOM 3662 N N . LEU B 1 197 ? -4.383 -27.203 -21.297 1 97.38 197 LEU B N 1
ATOM 3663 C CA . LEU B 1 197 ? -4.418 -25.766 -21.109 1 97.38 197 LEU B CA 1
ATOM 3664 C C . LEU B 1 197 ? -3.016 -25.172 -21.141 1 97.38 197 LEU B C 1
ATOM 3666 O O . LEU B 1 197 ? -2.035 -25.859 -20.859 1 97.38 197 LEU B O 1
ATOM 3670 N N . PRO B 1 198 ? -2.945 -23.875 -21.562 1 97.44 198 PRO B N 1
ATOM 3671 C CA . PRO B 1 198 ? -1.642 -23.203 -21.5 1 97.44 198 PRO B CA 1
ATOM 3672 C C . PRO B 1 198 ? -1.041 -23.219 -20.094 1 97.44 198 PRO B C 1
ATOM 3674 O O . PRO B 1 198 ? -1.776 -23.188 -19.109 1 97.44 198 PRO B O 1
ATOM 3677 N N . THR B 1 199 ? 0.297 -23.188 -19.953 1 97.88 199 THR B N 1
ATOM 3678 C CA . THR B 1 199 ? 1.029 -23.281 -18.703 1 97.88 199 THR B CA 1
ATOM 3679 C C . THR B 1 199 ? 0.596 -22.188 -17.734 1 97.88 199 THR B C 1
ATOM 3681 O O . THR B 1 199 ? 0.369 -22.453 -16.547 1 97.88 199 THR B O 1
ATOM 3684 N N . TRP B 1 200 ? 0.429 -20.969 -18.266 1 97.88 200 TRP B N 1
ATOM 3685 C CA . TRP B 1 200 ? 0.116 -19.844 -17.391 1 97.88 200 TRP B CA 1
ATOM 3686 C C . TRP B 1 200 ? -1.227 -20.047 -16.688 1 97.88 200 TRP B C 1
ATOM 3688 O O . TRP B 1 200 ? -1.451 -19.547 -15.594 1 97.88 200 TRP B O 1
ATOM 3698 N N . GLN B 1 201 ? -2.133 -20.828 -17.297 1 98.12 201 GLN B N 1
ATOM 3699 C CA . GLN B 1 201 ? -3.434 -21.141 -16.719 1 98.12 201 GLN B CA 1
ATOM 3700 C C . GLN B 1 201 ? -3.328 -22.281 -15.719 1 98.12 201 GLN B C 1
ATOM 3702 O O . GLN B 1 201 ? -4.035 -22.312 -14.711 1 98.12 201 GLN B O 1
ATOM 3707 N N . LYS B 1 202 ? -2.422 -23.219 -15.969 1 97.88 202 LYS B N 1
ATOM 3708 C CA . LYS B 1 202 ? -2.32 -24.438 -15.164 1 97.88 202 LYS B CA 1
ATOM 3709 C C . LYS B 1 202 ? -1.465 -24.203 -13.922 1 97.88 202 LYS B C 1
ATOM 3711 O O . LYS B 1 202 ? -1.762 -24.734 -12.852 1 97.88 202 LYS B O 1
ATOM 3716 N N . ARG B 1 203 ? -0.429 -23.422 -14.117 1 97.81 203 ARG B N 1
ATOM 3717 C CA . ARG B 1 203 ? 0.517 -23.422 -13.008 1 97.81 203 ARG B CA 1
ATOM 3718 C C . ARG B 1 203 ? 1.144 -22.047 -12.82 1 97.81 203 ARG B C 1
ATOM 3720 O O . ARG B 1 203 ? 2.148 -21.906 -12.117 1 97.81 203 ARG B O 1
ATOM 3727 N N . GLY B 1 204 ? 0.646 -21.016 -13.438 1 98.56 204 GLY B N 1
ATOM 3728 C CA . GLY B 1 204 ? 1.129 -19.656 -13.25 1 98.56 204 GLY B CA 1
ATOM 3729 C C . GLY B 1 204 ? 2.312 -19.312 -14.133 1 98.56 204 GLY B C 1
ATOM 3730 O O . GLY B 1 204 ? 2.584 -20.016 -15.109 1 98.56 204 GLY B O 1
ATOM 3731 N N . VAL B 1 205 ? 2.943 -18.203 -13.867 1 98.88 205 VAL B N 1
ATOM 3732 C CA . VAL B 1 205 ? 4.109 -17.75 -14.617 1 98.88 205 VAL B CA 1
ATOM 3733 C C . VAL B 1 205 ? 5.152 -17.188 -13.656 1 98.88 205 VAL B C 1
ATOM 3735 O O . VAL B 1 205 ? 4.855 -16.922 -12.484 1 98.88 205 VAL B O 1
ATOM 3738 N N . CYS B 1 206 ? 6.348 -17.047 -14.172 1 98.94 206 CYS B N 1
ATOM 3739 C CA . CYS B 1 206 ? 7.391 -16.312 -13.469 1 98.94 206 CYS B CA 1
ATOM 3740 C C . CYS B 1 206 ? 7.871 -15.125 -14.297 1 98.94 206 CYS B C 1
ATOM 3742 O O . CYS B 1 206 ? 7.797 -15.148 -15.523 1 98.94 206 CYS B O 1
ATOM 3744 N N . ILE B 1 207 ? 8.219 -14.102 -13.688 1 98.94 207 ILE B N 1
ATOM 3745 C CA . ILE B 1 207 ? 8.953 -12.984 -14.273 1 98.94 207 ILE B CA 1
ATOM 3746 C C . ILE B 1 207 ? 10.422 -13.062 -13.859 1 98.94 207 ILE B C 1
ATOM 3748 O O . ILE B 1 207 ? 10.734 -13.07 -12.664 1 98.94 207 ILE B O 1
ATOM 3752 N N . THR B 1 208 ? 11.242 -13.18 -14.805 1 98.06 208 THR B N 1
ATOM 3753 C CA . THR B 1 208 ? 12.672 -13.344 -14.555 1 98.06 208 THR B CA 1
ATOM 3754 C C . THR B 1 208 ? 13.484 -12.328 -15.352 1 98.06 208 THR B C 1
ATOM 3756 O O . THR B 1 208 ? 13.008 -11.797 -16.359 1 98.06 208 THR B O 1
ATOM 3759 N N . LYS B 1 209 ? 14.656 -12.07 -14.789 1 95.56 209 LYS B N 1
ATOM 3760 C CA . LYS B 1 209 ? 15.57 -11.172 -15.484 1 95.56 209 LYS B CA 1
ATOM 3761 C C . LYS B 1 209 ? 16.297 -11.891 -16.609 1 95.56 209 LYS B C 1
ATOM 3763 O O . LYS B 1 209 ? 16.922 -12.93 -16.391 1 95.56 209 LYS B O 1
ATOM 3768 N N . GLN B 1 210 ? 16.109 -11.406 -17.812 1 92.38 210 GLN B N 1
ATOM 3769 C CA . GLN B 1 210 ? 16.781 -11.969 -18.969 1 92.38 210 GLN B CA 1
ATOM 3770 C C . GLN B 1 210 ? 17.844 -11.008 -19.5 1 92.38 210 GLN B C 1
ATOM 3772 O O . GLN B 1 210 ? 17.641 -9.797 -19.516 1 92.38 210 GLN B O 1
ATOM 3777 N N . TYR B 1 211 ? 18.953 -11.641 -19.875 1 89.44 211 TYR B N 1
ATOM 3778 C CA . TYR B 1 211 ? 20.078 -10.844 -20.359 1 89.44 211 TYR B CA 1
ATOM 3779 C C . TYR B 1 211 ? 20.234 -10.977 -21.875 1 89.44 211 TYR B C 1
ATOM 3781 O O . TYR B 1 211 ? 20.062 -12.07 -22.422 1 89.44 211 TYR B O 1
ATOM 3789 N N . HIS B 1 212 ? 20.234 -9.859 -22.516 1 85.81 212 HIS B N 1
ATOM 3790 C CA . HIS B 1 212 ? 20.438 -9.828 -23.953 1 85.81 212 HIS B CA 1
ATOM 3791 C C . HIS B 1 212 ? 21.625 -8.953 -24.328 1 85.81 212 HIS B C 1
ATOM 3793 O O . HIS B 1 212 ? 21.969 -8.016 -23.609 1 85.81 212 HIS B O 1
ATOM 3799 N N . SER B 1 213 ? 22.359 -9.414 -25.344 1 79.38 213 SER B N 1
ATOM 3800 C CA . SER B 1 213 ? 23.516 -8.664 -25.812 1 79.38 213 SER B CA 1
ATOM 3801 C C . SER B 1 213 ? 23.125 -7.66 -26.891 1 79.38 213 SER B C 1
ATOM 3803 O O . SER B 1 213 ? 22.344 -7.977 -27.781 1 79.38 213 SER B O 1
ATOM 3805 N N . LYS B 1 214 ? 23.266 -6.465 -26.641 1 71.12 214 LYS B N 1
ATOM 3806 C CA . LYS B 1 214 ? 23.203 -5.48 -27.719 1 71.12 214 LYS B CA 1
ATOM 3807 C C . LYS B 1 214 ? 24.578 -4.902 -28.016 1 71.12 214 LYS B C 1
ATOM 3809 O O . LYS B 1 214 ? 25.031 -3.963 -27.344 1 71.12 214 LYS B O 1
ATOM 3814 N N . GLY B 1 215 ? 24.953 -5.352 -29.094 1 71.12 215 GLY B N 1
ATOM 3815 C CA . GLY B 1 215 ? 26.328 -4.957 -29.359 1 71.12 215 GLY B CA 1
ATOM 3816 C C . GLY B 1 215 ? 27.281 -5.398 -28.266 1 71.12 215 GLY B C 1
ATOM 3817 O O . GLY B 1 215 ? 27.344 -6.582 -27.938 1 71.12 215 GLY B O 1
ATOM 3818 N N . GLU B 1 216 ? 28.078 -4.348 -27.812 1 71.81 216 GLU B N 1
ATOM 3819 C CA . GLU B 1 216 ? 29.078 -4.617 -26.781 1 71.81 216 GLU B CA 1
ATOM 3820 C C . GLU B 1 216 ? 28.484 -4.492 -25.391 1 71.81 216 GLU B C 1
ATOM 3822 O O . GLU B 1 216 ? 29.109 -4.883 -24.406 1 71.81 216 GLU B O 1
ATOM 3827 N N . THR B 1 217 ? 27.219 -3.979 -25.281 1 79.31 217 THR B N 1
ATOM 3828 C CA . THR B 1 217 ? 26.656 -3.729 -23.953 1 79.31 217 THR B CA 1
ATOM 3829 C C . THR B 1 217 ? 25.609 -4.781 -23.609 1 79.31 217 THR B C 1
ATOM 3831 O O . THR B 1 217 ? 24.797 -5.156 -24.469 1 79.31 217 THR B O 1
ATOM 3834 N N . LYS B 1 218 ? 25.797 -5.445 -22.422 1 79.88 218 LYS B N 1
ATOM 3835 C CA . LYS B 1 218 ? 24.797 -6.383 -21.891 1 79.88 218 LYS B CA 1
ATOM 3836 C C . LYS B 1 218 ? 23.625 -5.648 -21.25 1 79.88 218 LYS B C 1
ATOM 3838 O O . LYS B 1 218 ? 23.828 -4.797 -20.391 1 79.88 218 LYS B O 1
ATOM 3843 N N . ARG B 1 219 ? 22.406 -5.777 -21.875 1 87.06 219 ARG B N 1
ATOM 3844 C CA . ARG B 1 219 ? 21.203 -5.191 -21.297 1 87.06 219 ARG B CA 1
ATOM 3845 C C . ARG B 1 219 ? 20.297 -6.27 -20.719 1 87.06 219 ARG B C 1
ATOM 3847 O O . ARG B 1 219 ? 20.312 -7.418 -21.172 1 87.06 219 ARG B O 1
ATOM 3854 N N . SER B 1 220 ? 19.75 -5.941 -19.5 1 90.62 220 SER B N 1
ATOM 3855 C CA . SER B 1 220 ? 18.812 -6.895 -18.906 1 90.62 220 SER B CA 1
ATOM 3856 C C . SER B 1 220 ? 17.391 -6.344 -18.875 1 90.62 220 SER B C 1
ATOM 3858 O O . SER B 1 220 ? 17.203 -5.125 -18.844 1 90.62 220 SER B O 1
ATOM 3860 N N . ARG B 1 221 ? 16.516 -7.324 -19.078 1 94.06 221 ARG B N 1
ATOM 3861 C CA . ARG B 1 221 ? 15.102 -6.965 -19.016 1 94.06 221 ARG B CA 1
ATOM 3862 C C . ARG B 1 221 ? 14.297 -8.047 -18.297 1 94.06 221 ARG B C 1
ATOM 3864 O O . ARG B 1 221 ? 14.609 -9.234 -18.391 1 94.06 221 ARG B O 1
ATOM 3871 N N . TRP B 1 222 ? 13.312 -7.594 -17.5 1 98 222 TRP B N 1
ATOM 3872 C CA . TRP B 1 222 ? 12.383 -8.531 -16.891 1 98 222 TRP B CA 1
ATOM 3873 C C . TRP B 1 222 ? 11.344 -9.016 -17.891 1 98 222 TRP B C 1
ATOM 3875 O O . TRP B 1 222 ? 10.711 -8.203 -18.578 1 98 222 TRP B O 1
ATOM 3885 N N . GLU B 1 223 ? 11.195 -10.312 -18 1 97.81 223 GLU B N 1
ATOM 3886 C CA . GLU B 1 223 ? 10.289 -10.891 -18.984 1 97.81 223 GLU B CA 1
ATOM 3887 C C . GLU B 1 223 ? 9.453 -12.016 -18.375 1 97.81 223 GLU B C 1
ATOM 3889 O O . GLU B 1 223 ? 9.898 -12.688 -17.438 1 97.81 223 GLU B O 1
ATOM 3894 N N . VAL B 1 224 ? 8.312 -12.203 -18.922 1 98.5 224 VAL B N 1
ATOM 3895 C CA . VAL B 1 224 ? 7.43 -13.273 -18.484 1 98.5 224 VAL B CA 1
ATOM 3896 C C . VAL B 1 224 ? 7.918 -14.609 -19.031 1 98.5 224 VAL B C 1
ATOM 3898 O O . VAL B 1 224 ? 8.188 -14.734 -20.234 1 98.5 224 VAL B O 1
ATOM 3901 N N . ASP B 1 225 ? 8.133 -15.547 -18.172 1 98.38 225 ASP B N 1
ATOM 3902 C CA . ASP B 1 225 ? 8.375 -16.938 -18.562 1 98.38 225 ASP B CA 1
ATOM 3903 C C . ASP B 1 225 ? 7.074 -17.734 -18.609 1 98.38 225 ASP B C 1
ATOM 3905 O O . ASP B 1 225 ? 6.555 -18.125 -17.562 1 98.38 225 ASP B O 1
ATOM 3909 N N . LEU B 1 226 ? 6.621 -18.016 -19.781 1 97.56 226 LEU B N 1
ATOM 3910 C CA . LEU B 1 226 ? 5.34 -18.688 -19.953 1 97.56 226 LEU B CA 1
ATOM 3911 C C . LEU B 1 226 ? 5.516 -20.203 -19.938 1 97.56 226 LEU B C 1
ATOM 3913 O O . LEU B 1 226 ? 4.539 -20.953 -20.031 1 97.56 226 LEU B O 1
ATOM 3917 N N . GLU B 1 227 ? 6.727 -20.609 -19.844 1 95.94 227 GLU B N 1
ATOM 3918 C CA . GLU B 1 227 ? 7.016 -22.047 -19.875 1 95.94 227 GLU B CA 1
ATOM 3919 C C . GLU B 1 227 ? 7.781 -22.484 -18.641 1 95.94 227 GLU B C 1
ATOM 3921 O O . GLU B 1 227 ? 8.82 -23.141 -18.734 1 95.94 227 GLU B O 1
ATOM 3926 N N . ILE B 1 228 ? 7.207 -22.078 -17.547 1 98.5 228 ILE B N 1
ATOM 3927 C CA . ILE B 1 228 ? 7.871 -22.438 -16.297 1 98.5 228 ILE B CA 1
ATOM 3928 C C . ILE B 1 228 ? 7.707 -23.938 -16.047 1 98.5 228 ILE B C 1
ATOM 3930 O O . ILE B 1 228 ? 6.688 -24.531 -16.422 1 98.5 228 ILE B O 1
ATOM 3934 N N . PRO B 1 229 ? 8.672 -24.578 -15.477 1 98.5 229 PRO B N 1
ATOM 3935 C CA . PRO B 1 229 ? 8.547 -26 -15.141 1 98.5 229 PRO B CA 1
ATOM 3936 C C . PRO B 1 229 ? 7.672 -26.25 -13.914 1 98.5 229 PRO B C 1
ATOM 3938 O O . PRO B 1 229 ? 7.219 -25.297 -13.281 1 98.5 229 PRO B O 1
ATOM 3941 N N . ILE B 1 230 ? 7.316 -27.516 -13.75 1 98.38 230 ILE B N 1
ATOM 3942 C CA . ILE B 1 230 ? 6.789 -27.938 -12.461 1 98.38 230 ILE B CA 1
ATOM 3943 C C . ILE B 1 230 ? 7.902 -27.906 -11.414 1 98.38 230 ILE B C 1
ATOM 3945 O O . ILE B 1 230 ? 8.891 -28.641 -11.539 1 98.38 230 ILE B O 1
ATOM 3949 N N . PHE B 1 231 ? 7.73 -27.094 -10.352 1 98.44 231 PHE B N 1
ATOM 3950 C CA . PHE B 1 231 ? 8.828 -26.797 -9.438 1 98.44 231 PHE B CA 1
ATOM 3951 C C . PHE B 1 231 ? 9.25 -28.062 -8.672 1 98.44 231 PHE B C 1
ATOM 3953 O O . PHE B 1 231 ? 10.414 -28.188 -8.297 1 98.44 231 PHE B O 1
ATOM 3960 N N . SER B 1 232 ? 8.32 -29.016 -8.398 1 97.44 232 SER B N 1
ATOM 3961 C CA . SER B 1 232 ? 8.672 -30.25 -7.715 1 97.44 232 SER B CA 1
ATOM 3962 C C . SER B 1 232 ? 9.586 -31.125 -8.578 1 97.44 232 SER B C 1
ATOM 3964 O O . SER B 1 232 ? 10.352 -31.938 -8.055 1 97.44 232 SER B O 1
ATOM 3966 N N . LYS B 1 233 ? 9.484 -30.984 -9.883 1 97.94 233 LYS B N 1
ATOM 3967 C CA . LYS B 1 233 ? 10.281 -31.781 -10.812 1 97.94 233 LYS B CA 1
ATOM 3968 C C . LYS B 1 233 ? 11.586 -31.062 -11.164 1 97.94 233 LYS B C 1
ATOM 3970 O O . LYS B 1 233 ? 12.578 -31.719 -11.508 1 97.94 233 LYS B O 1
ATOM 3975 N N . ASP B 1 234 ? 11.602 -29.766 -11.172 1 98.25 234 ASP B N 1
ATOM 3976 C CA . ASP B 1 234 ? 12.781 -28.969 -11.469 1 98.25 234 ASP B CA 1
ATOM 3977 C C . ASP B 1 234 ? 12.977 -27.859 -10.43 1 98.25 234 ASP B C 1
ATOM 3979 O O . ASP B 1 234 ? 12.75 -26.688 -10.719 1 98.25 234 ASP B O 1
ATOM 3983 N N . ARG B 1 235 ? 13.531 -28.219 -9.359 1 97.75 235 ARG B N 1
ATOM 3984 C CA . ARG B 1 235 ? 13.734 -27.297 -8.242 1 97.75 235 ARG B CA 1
ATOM 3985 C C . ARG B 1 235 ? 14.812 -26.266 -8.57 1 97.75 235 ARG B C 1
ATOM 3987 O O . ARG B 1 235 ? 14.852 -25.188 -7.977 1 97.75 235 ARG B O 1
ATOM 3994 N N . SER B 1 236 ? 15.727 -26.641 -9.492 1 97.56 236 SER B N 1
ATOM 3995 C CA . SER B 1 236 ? 16.844 -25.75 -9.836 1 97.56 236 SER B CA 1
ATOM 3996 C C . SER B 1 236 ? 16.344 -24.438 -10.438 1 97.56 236 SER B C 1
ATOM 3998 O O . SER B 1 236 ? 17.047 -23.438 -10.391 1 97.56 236 SER B O 1
ATOM 4000 N N . TYR B 1 237 ? 15.125 -24.484 -10.969 1 98.06 237 TYR B N 1
ATOM 4001 C CA . TYR B 1 237 ? 14.531 -23.281 -11.547 1 98.06 237 TYR B CA 1
ATOM 4002 C C . TYR B 1 237 ? 14.438 -22.172 -10.516 1 98.06 237 TYR B C 1
ATOM 4004 O O . TYR B 1 237 ? 14.711 -21 -10.82 1 98.06 237 TYR B O 1
ATOM 4012 N N . ILE B 1 238 ? 14.109 -22.484 -9.273 1 98.38 238 ILE B N 1
ATOM 4013 C CA . ILE B 1 238 ? 13.992 -21.5 -8.195 1 98.38 238 ILE B CA 1
ATOM 4014 C C . ILE B 1 238 ? 15.32 -21.391 -7.457 1 98.38 238 ILE B C 1
ATOM 4016 O O . ILE B 1 238 ? 15.773 -20.297 -7.145 1 98.38 238 ILE B O 1
ATOM 4020 N N . ASP B 1 239 ? 15.977 -22.531 -7.238 1 97.81 239 ASP B N 1
ATOM 4021 C CA . ASP B 1 239 ? 17.172 -22.609 -6.395 1 97.81 239 ASP B CA 1
ATOM 4022 C C . ASP B 1 239 ? 18.281 -21.719 -6.945 1 97.81 239 ASP B C 1
ATOM 4024 O O . ASP B 1 239 ? 19.109 -21.219 -6.188 1 97.81 239 ASP B O 1
ATOM 4028 N N . GLN B 1 240 ? 18.297 -21.516 -8.211 1 96.69 240 GLN B N 1
ATOM 4029 C CA . GLN B 1 240 ? 19.344 -20.719 -8.836 1 96.69 240 GLN B CA 1
ATOM 4030 C C . GLN B 1 240 ? 19.312 -19.281 -8.328 1 96.69 240 GLN B C 1
ATOM 4032 O O . GLN B 1 240 ? 20.328 -18.578 -8.359 1 96.69 240 GLN B O 1
ATOM 4037 N N . TYR B 1 241 ? 18.141 -18.844 -7.91 1 96.81 241 TYR B N 1
ATOM 4038 C CA . TYR B 1 241 ? 18 -17.484 -7.434 1 96.81 241 TYR B CA 1
ATOM 4039 C C . TYR B 1 241 ? 18.328 -17.375 -5.945 1 96.81 241 TYR B C 1
ATOM 4041 O O . TYR B 1 241 ? 18.469 -16.281 -5.41 1 96.81 241 TYR B O 1
ATOM 4049 N N . VAL B 1 242 ? 18.359 -18.5 -5.266 1 97.19 242 VAL B N 1
ATOM 4050 C CA . VAL B 1 242 ? 18.578 -18.562 -3.824 1 97.19 242 VAL B CA 1
ATOM 4051 C C . VAL B 1 242 ? 20.062 -18.75 -3.527 1 97.19 242 VAL B C 1
ATOM 4053 O O . VAL B 1 242 ? 20.625 -18.078 -2.668 1 97.19 242 VAL B O 1
ATOM 4056 N N . TYR B 1 243 ? 20.641 -19.781 -4.188 1 93.44 243 TYR B N 1
ATOM 4057 C CA . TYR B 1 243 ? 22.047 -20.125 -3.969 1 93.44 243 TYR B CA 1
ATOM 4058 C C . TYR B 1 243 ? 22.938 -19.484 -5.023 1 93.44 243 TYR B C 1
ATOM 4060 O O . TYR B 1 243 ? 23.312 -20.125 -6.004 1 93.44 243 TYR B O 1
ATOM 4068 N N . LEU B 1 244 ? 23.031 -18.141 -5.008 1 75.94 244 LEU B N 1
ATOM 4069 C CA . LEU B 1 244 ? 23.766 -17.344 -5.977 1 75.94 244 LEU B CA 1
ATOM 4070 C C . LEU B 1 244 ? 25.203 -17.844 -6.129 1 75.94 244 LEU B C 1
ATOM 4072 O O . LEU B 1 244 ? 25.797 -18.328 -5.164 1 75.94 244 LEU B O 1
ATOM 4076 N N . ASN B 1 245 ? 25.438 -18.578 -7.18 1 63.06 245 ASN B N 1
ATOM 4077 C CA . ASN B 1 245 ? 26.75 -19.156 -7.441 1 63.06 245 ASN B CA 1
ATOM 4078 C C . ASN B 1 245 ? 27.875 -18.297 -6.863 1 63.06 245 ASN B C 1
ATOM 4080 O O . ASN B 1 245 ? 27.984 -17.109 -7.184 1 63.06 245 ASN B O 1
ATOM 4084 N N . LYS B 1 246 ? 28.391 -18.625 -5.684 1 44.38 246 LYS B N 1
ATOM 4085 C CA . LYS B 1 246 ? 29.75 -18.266 -5.281 1 44.38 246 LYS B CA 1
ATOM 4086 C C . LYS B 1 246 ? 30.781 -18.906 -6.215 1 44.38 246 LYS B C 1
ATOM 4088 O O . LYS B 1 246 ? 30.562 -20.016 -6.723 1 44.38 246 LYS B O 1
#